Protein AF-A0A1C2J5U0-F1 (afdb_monomer)

pLDDT: mean 81.62, std 14.99, range [30.97, 98.25]

Mean predicted aligned error: 10.95 Å

Solvent-accessible surface area (backbone atoms only — not comparable to full-atom values): 38137 Å² total; per-residue (Å²): 130,80,81,75,52,76,64,60,54,51,51,56,49,51,52,50,49,53,57,43,58,71,41,48,68,63,46,52,53,53,15,50,55,39,27,56,52,51,52,50,34,54,76,69,70,58,81,44,77,46,63,68,48,62,76,70,46,56,82,95,66,42,63,40,60,54,32,39,75,72,70,34,51,62,36,18,52,21,47,50,42,66,56,68,68,57,90,72,84,80,51,89,35,37,66,50,43,46,41,23,42,20,51,14,48,28,51,48,38,66,70,74,38,55,98,81,40,67,36,51,59,53,36,42,41,73,74,35,71,75,37,38,58,56,19,34,52,52,35,11,49,51,30,62,77,31,62,76,51,36,50,56,52,48,56,48,55,50,48,51,40,50,40,42,67,78,44,26,57,79,52,38,46,69,53,97,87,58,77,58,49,54,59,50,42,52,50,49,70,66,69,72,64,44,73,61,53,61,72,65,59,68,80,64,80,57,44,55,72,59,31,66,62,47,46,22,36,38,70,38,40,49,58,61,32,41,62,52,44,17,63,44,76,43,60,68,56,38,49,50,44,62,59,45,68,71,51,72,72,28,69,66,57,40,50,53,48,41,61,56,27,50,60,34,35,51,98,87,70,48,75,40,76,56,7,49,49,30,55,54,34,51,50,48,53,50,47,58,69,71,63,69,74,74,91,65,94,46,75,72,55,47,53,50,51,54,49,53,51,51,50,54,52,48,53,54,47,55,45,38,63,70,40,97,33,17,67,61,51,50,53,55,46,47,29,50,58,43,66,51,72,67,82,71,71,84,74,57,89,83,59,77,88,72,87,76,81,61,59,67,58,55,51,50,48,57,50,13,50,70,44,76,75,63,92,60,49,68,60,59,29,66,73,38,57,41,59,51,23,51,33,40,46,45,42,53,44,38,19,38,44,46,34,28,85,79,65,81,58,58,48,65,59,53,54,55,54,69,53,64,74,90,67,41,27,51,71,62,64,61,54,53,67,69,44,75,80,26,40,76,19,42,50,48,0,46,40,44,56,69,33,87,61,36,29,61,52,49,50,51,49,58,60,71,41,44,65,60,40,59,45,44,67,53,65,62,46,59,69,40,50,78,68,72,48,64,90,88,75,82,80,80,91,78,81,83,80,61,72,83,55,55,70,58,63,77,62,57,79,54,68,42,41,48,56,59,53,51,49,42,28,44,52,12,19,49,53,40,36,60,68,38,86,82,51,52,60,65,60,38,45,46,33,47,53,34,44,49,52,52,49,54,48,46,61,72,68,53,60,81,88,52,42,68,47,44,36,51,47,50,15,52,54,41,33,46,43,62,67,47,65,44,74,81,62,91,80,58,94,57,94,66,74,76,79,68,61,46,66,63,52,18,65,69,40,53,92,47,78,52,83,45,74,51,34,52,42,29,54,50,27,30,42,75,54,66,49,51,67,67,56,54,41,52,14,37,42,74,62,78,40,58,53,65,60,40,50,54,52,43,55,54,50,50,64,72,64,66,45,72,89,79,58,50,66,70,58,54,54,49,52,52,49,48,43,51,55,54,50,64,74,75,106

Nearest PDB structures (foldseek):
  7bii-assembly2_B  TM=1.603E-01  e=6.806E-03  Nematocida sp. ERTm5
  7r5j-assembly1_B0  TM=2.131E-01  e=2.200E-01  Homo sapiens
  5w0v-assembly1_A  TM=2.177E-01  e=4.838E-01  Kluyveromyces lactis
  5bt1-assembly1_B  TM=2.477E-01  e=6.160E+00  Saccharomyces cerevisiae S288C

Radius of gyration: 32.32 Å; Cα contacts (8 Å, |Δi|>4): 778; chains: 1; bounding box: 76×57×95 Å

Foldseek 3Di:
DPPDPPVNVVVLLVVLLVVVVVVVVVLVLLLVLLLVLVVVCLVVLHFDQALVSQVVDDPVSNSLVSCVVSVNNLLSVLSVCLSVVDPDDRRSCVSSNLLSNLLSLLVNCLPVPDPSRLSSLSHSVNSDVVSLVNSLLNNLVSCLVPVVSVVSLLVVLVVLLVCCQPPVQVQKDAPPPDDGVNVVLVVCVVVLNDLCCLLPVDQRPMDGSCLSSLSSCCSNPVLVSQQSLLSHSDSNSSLSVCVDPVNLPDLPSLLVSLLSADAQADPVRDGDSSRSSNSSSLSSLVCSLVVPDDPDPDPVVVVVNVVVSLVSLVSSLVSLVVDPNSQSSLLVVQLVLLVDQPPDDPPPPPDDPDDDDLSSLSSLLVSLLPHDQDPPLVVVLVPDDQQSSLSSLLSNLSNQQNNCVPPVRQSLVSNLVSLQDDGHQYPPLLVLLPRPSNSLQQSLLLSLLPHDLSLVSLLVSLVVCVVQLVVLLVVVVVVCVVVVNDQPDDDDDDDDDDPVVVVVVVPPRRRDRSLSSSLSNLLNNLVNLLPDPPRDLVSNVSSLVSSLVSLLVCCVPHGPVCNSSSLSSLLSSLLCVCSSQFPPPVPCPDPDDGDGDLCVLLVSCLSVLDLDLSSLSNLLSNVVSPDDLVSVQSSSVVSVDGLLVSLVVSLVVCVVVVPPVSDDVVSNVSSVVSNVVVVVVVD

Structure (mmCIF, N/CA/C/O backbone):
data_AF-A0A1C2J5U0-F1
#
_entry.id   AF-A0A1C2J5U0-F1
#
loop_
_atom_site.group_PDB
_atom_site.id
_atom_site.type_symbol
_atom_site.label_atom_id
_atom_site.label_alt_id
_atom_site.label_comp_id
_atom_site.label_asym_id
_atom_site.label_entity_id
_atom_site.label_seq_id
_atom_site.pdbx_PDB_ins_code
_atom_site.Cartn_x
_atom_site.Cartn_y
_atom_site.Cartn_z
_atom_site.occupancy
_atom_site.B_iso_or_equiv
_atom_site.auth_seq_id
_atom_site.auth_comp_id
_atom_site.auth_asym_id
_atom_site.auth_atom_id
_atom_site.pdbx_PDB_model_num
ATOM 1 N N . MET A 1 1 ? 16.499 27.832 32.274 1.00 41.53 1 MET A N 1
ATOM 2 C CA . MET A 1 1 ? 15.847 26.511 32.397 1.00 41.53 1 MET A CA 1
ATOM 3 C C . MET A 1 1 ? 15.492 26.070 30.995 1.00 41.53 1 MET A C 1
ATOM 5 O O . MET A 1 1 ? 14.810 26.831 30.322 1.00 41.53 1 MET A O 1
ATOM 9 N N . MET A 1 2 ? 16.009 24.932 30.524 1.00 30.97 2 MET A N 1
ATOM 10 C CA . MET A 1 2 ? 15.512 24.368 29.266 1.00 30.97 2 MET A CA 1
ATOM 11 C C . MET A 1 2 ? 14.040 23.969 29.457 1.00 30.97 2 MET A C 1
ATOM 13 O O . MET A 1 2 ? 13.701 23.504 30.551 1.00 30.97 2 MET A O 1
ATOM 17 N N . PRO A 1 3 ? 13.160 24.182 28.463 1.00 41.66 3 PRO A N 1
ATOM 18 C CA . PRO A 1 3 ? 11.811 23.633 28.514 1.00 41.66 3 PRO A CA 1
ATOM 19 C C . PRO A 1 3 ? 11.922 22.110 28.654 1.00 41.66 3 PRO A C 1
ATOM 21 O O . PRO A 1 3 ? 12.674 21.481 27.913 1.00 41.66 3 PRO A O 1
ATOM 24 N N . ARG A 1 4 ? 11.233 21.535 29.650 1.00 53.12 4 ARG A N 1
ATOM 25 C CA . ARG A 1 4 ? 11.109 20.075 29.780 1.00 53.12 4 ARG A CA 1
ATOM 26 C C . ARG A 1 4 ? 10.554 19.527 28.468 1.00 53.12 4 ARG A C 1
ATOM 28 O O . ARG A 1 4 ? 9.670 20.161 27.882 1.00 53.12 4 ARG A O 1
ATOM 35 N N . SER A 1 5 ? 11.067 18.389 28.010 1.00 64.88 5 SER A N 1
ATOM 36 C CA . SER A 1 5 ? 10.472 17.728 26.853 1.00 64.88 5 SER A CA 1
ATOM 37 C C . SER A 1 5 ? 9.033 17.313 27.189 1.00 64.88 5 SER A C 1
ATOM 39 O O . SER A 1 5 ? 8.663 17.165 28.358 1.00 64.88 5 SER A O 1
ATOM 41 N N . PHE A 1 6 ? 8.192 17.156 26.166 1.00 49.03 6 PHE A N 1
ATOM 42 C CA . PHE A 1 6 ? 6.830 16.649 26.351 1.00 49.03 6 PHE A CA 1
ATOM 43 C C . PHE A 1 6 ? 6.836 15.269 27.038 1.00 49.03 6 PHE A C 1
ATOM 45 O O . PHE A 1 6 ? 5.980 14.998 27.875 1.00 49.03 6 PHE A O 1
ATOM 52 N N . GLU A 1 7 ? 7.847 14.446 26.754 1.00 51.88 7 GLU A N 1
ATOM 53 C CA . GLU A 1 7 ? 8.060 13.129 27.362 1.00 51.88 7 GLU A CA 1
ATOM 54 C C . GLU A 1 7 ? 8.384 13.224 28.862 1.00 51.88 7 GLU A C 1
ATOM 56 O O . GLU A 1 7 ? 7.715 12.571 29.662 1.00 51.88 7 GLU A O 1
ATOM 61 N N . ASP A 1 8 ? 9.281 14.130 29.277 1.00 65.81 8 ASP A N 1
ATOM 62 C CA . ASP A 1 8 ? 9.604 14.350 30.703 1.00 65.81 8 ASP A CA 1
ATOM 63 C C . ASP A 1 8 ? 8.370 14.747 31.529 1.00 65.81 8 ASP A C 1
ATOM 65 O O . ASP A 1 8 ? 8.247 14.435 32.716 1.00 65.81 8 ASP A O 1
ATOM 69 N N . TYR A 1 9 ? 7.453 15.493 30.912 1.00 65.12 9 TYR A N 1
ATOM 70 C CA . TYR A 1 9 ? 6.199 15.897 31.537 1.00 65.12 9 TYR A CA 1
ATOM 71 C C . TYR A 1 9 ? 5.213 14.721 31.675 1.00 65.12 9 TYR A C 1
ATOM 73 O O . TYR A 1 9 ? 4.531 14.618 32.700 1.00 65.12 9 TYR A O 1
ATOM 81 N N . LEU A 1 10 ? 5.159 13.813 30.694 1.00 57.28 10 LEU A N 1
ATOM 82 C CA . LEU A 1 10 ? 4.339 12.599 30.765 1.00 57.28 10 LEU A CA 1
ATOM 83 C C . LEU A 1 10 ? 4.830 11.635 31.849 1.00 57.28 10 LEU A C 1
ATOM 85 O O . LEU A 1 10 ? 4.010 11.090 32.593 1.00 57.28 10 LEU A O 1
ATOM 89 N N . ASP A 1 11 ? 6.142 11.462 31.978 1.00 66.56 11 ASP A N 1
ATOM 90 C CA . ASP A 1 11 ? 6.722 10.564 32.978 1.00 66.56 11 ASP A CA 1
ATOM 91 C C . ASP A 1 11 ? 6.562 11.098 34.412 1.00 66.56 11 ASP A C 1
ATOM 93 O O . ASP A 1 11 ? 6.212 10.334 35.315 1.00 66.56 11 ASP A O 1
ATOM 97 N N . ASP A 1 12 ? 6.691 12.415 34.628 1.00 71.50 12 ASP A N 1
ATOM 98 C CA . ASP A 1 12 ? 6.382 13.064 35.919 1.00 71.50 12 ASP A CA 1
ATOM 99 C C . ASP A 1 12 ? 4.908 12.839 36.312 1.00 71.50 12 ASP A C 1
ATOM 101 O O . ASP A 1 12 ? 4.601 12.497 37.457 1.00 71.50 12 ASP A O 1
ATOM 105 N N . ARG A 1 13 ? 3.977 12.940 35.352 1.00 67.94 13 ARG A N 1
ATOM 106 C CA . ARG A 1 13 ? 2.556 12.624 35.577 1.00 67.94 13 ARG A CA 1
ATOM 107 C C . ARG A 1 13 ? 2.330 11.155 35.939 1.00 67.94 13 ARG A C 1
ATOM 109 O O . ARG A 1 13 ? 1.630 10.884 36.915 1.00 67.94 13 ARG A O 1
ATOM 116 N N . ARG A 1 14 ? 2.927 10.217 35.195 1.00 64.88 14 ARG A N 1
ATOM 117 C CA . ARG A 1 14 ? 2.813 8.769 35.461 1.00 64.88 14 ARG A CA 1
ATOM 118 C C . ARG A 1 14 ? 3.317 8.405 36.854 1.00 64.88 14 ARG A C 1
ATOM 120 O O . ARG A 1 14 ? 2.619 7.697 37.576 1.00 64.88 14 ARG A O 1
ATOM 127 N N . MET A 1 15 ? 4.478 8.924 37.259 1.00 71.06 15 MET A N 1
ATOM 128 C CA . MET A 1 15 ? 5.029 8.668 38.595 1.00 71.06 15 MET A CA 1
ATOM 129 C C . MET A 1 15 ? 4.118 9.182 39.713 1.00 71.06 15 MET A C 1
ATOM 131 O O . MET A 1 15 ? 3.963 8.515 40.733 1.00 71.06 15 MET A O 1
ATOM 135 N N . ARG A 1 16 ? 3.476 10.341 39.526 1.00 72.50 16 ARG A N 1
ATOM 136 C CA . ARG A 1 16 ? 2.547 10.894 40.524 1.00 72.50 16 ARG A CA 1
ATOM 137 C C . ARG A 1 16 ? 1.265 10.087 40.646 1.00 72.50 16 ARG A C 1
ATOM 139 O O . ARG A 1 16 ? 0.823 9.857 41.765 1.00 72.50 16 ARG A O 1
ATOM 146 N N . ILE A 1 17 ? 0.692 9.641 39.527 1.00 62.81 17 ILE A N 1
ATOM 147 C CA . ILE A 1 17 ? -0.477 8.751 39.552 1.00 62.81 17 ILE A CA 1
ATOM 148 C C . ILE A 1 17 ? -0.106 7.436 40.242 1.00 62.81 17 ILE A C 1
ATOM 150 O O . ILE A 1 17 ? -0.823 7.005 41.138 1.00 62.81 17 ILE A O 1
ATOM 154 N N . ALA A 1 18 ? 1.039 6.838 39.897 1.00 63.81 18 ALA A N 1
ATOM 155 C CA . ALA A 1 18 ? 1.516 5.613 40.536 1.00 63.81 18 ALA A CA 1
ATOM 156 C C . ALA A 1 18 ? 1.681 5.784 42.056 1.00 63.81 18 ALA A C 1
ATOM 158 O O . ALA A 1 18 ? 1.136 4.992 42.819 1.00 63.81 18 ALA A O 1
ATOM 159 N N . SER A 1 19 ? 2.341 6.859 42.498 1.00 74.19 19 SER A N 1
ATOM 160 C CA . SER A 1 19 ? 2.511 7.173 43.922 1.00 74.19 19 SER A CA 1
ATOM 161 C C . SER A 1 19 ? 1.180 7.439 44.635 1.00 74.19 19 SER A C 1
ATOM 163 O O . SER A 1 19 ? 0.999 7.033 45.779 1.00 74.19 19 SER A O 1
ATOM 165 N N . TRP A 1 20 ? 0.217 8.078 43.972 1.00 73.88 20 TRP A N 1
ATOM 166 C CA . TRP A 1 20 ? -1.114 8.294 44.540 1.00 73.88 20 TRP A CA 1
ATOM 167 C C . TRP A 1 20 ? -1.925 6.996 44.648 1.00 73.88 20 TRP A C 1
ATOM 169 O O . TRP A 1 20 ? -2.632 6.798 45.631 1.00 73.88 20 TRP A O 1
ATOM 179 N N . LEU A 1 21 ? -1.779 6.073 43.692 1.00 62.50 21 LEU A N 1
ATOM 180 C CA . LEU A 1 21 ? -2.404 4.747 43.744 1.00 62.50 21 LEU A CA 1
ATOM 181 C C . LEU A 1 21 ? -1.804 3.837 44.829 1.00 62.50 21 LEU A C 1
ATOM 183 O O . LEU A 1 21 ? -2.474 2.898 45.270 1.00 62.50 21 LEU A O 1
ATOM 187 N N . GLU A 1 22 ? -0.575 4.102 45.279 1.00 68.94 22 GLU A N 1
ATOM 188 C CA . GLU A 1 22 ? -0.003 3.458 46.468 1.00 68.94 22 GLU A CA 1
ATOM 189 C C . GLU A 1 22 ? -0.736 3.897 47.749 1.00 68.94 22 GLU A C 1
ATOM 191 O O . GLU A 1 22 ? -0.938 3.076 48.648 1.00 68.94 22 GLU A O 1
ATOM 196 N N . ASP A 1 23 ? -1.251 5.132 47.798 1.00 82.31 23 ASP A N 1
ATOM 197 C CA . ASP A 1 23 ? -2.190 5.599 48.829 1.00 82.31 23 ASP A CA 1
ATOM 198 C C . ASP A 1 23 ? -3.649 5.275 48.454 1.00 82.31 23 ASP A C 1
ATOM 200 O O . ASP A 1 23 ? -4.500 6.140 48.211 1.00 82.31 23 ASP A O 1
ATOM 204 N N . ARG A 1 24 ? -3.948 3.971 48.413 1.00 71.50 24 ARG A N 1
ATOM 205 C CA . ARG A 1 24 ? -5.260 3.435 48.010 1.00 71.50 24 ARG A CA 1
ATOM 206 C C . ARG A 1 24 ? -6.445 4.078 48.727 1.00 71.50 24 ARG A C 1
ATOM 208 O O . ARG A 1 24 ? -7.484 4.274 48.106 1.00 71.50 24 ARG A O 1
ATOM 215 N N . ASN A 1 25 ? -6.303 4.412 50.008 1.00 78.00 25 ASN A N 1
ATOM 216 C CA . ASN A 1 25 ? -7.405 4.955 50.802 1.00 78.00 25 ASN A CA 1
ATOM 217 C C . ASN A 1 25 ? -7.785 6.368 50.343 1.00 78.00 25 ASN A C 1
ATOM 219 O O . ASN A 1 25 ? -8.971 6.668 50.201 1.00 78.00 25 ASN A O 1
ATOM 223 N N . ALA A 1 26 ? -6.793 7.227 50.087 1.00 78.12 26 ALA A N 1
ATOM 224 C CA . ALA A 1 26 ? -7.038 8.571 49.573 1.00 78.12 26 ALA A CA 1
ATOM 225 C C . ALA A 1 26 ? -7.623 8.526 48.153 1.00 78.12 26 ALA A C 1
ATOM 227 O O . ALA A 1 26 ? -8.570 9.258 47.852 1.00 78.12 26 ALA A O 1
ATOM 228 N N . ALA A 1 27 ? -7.105 7.632 47.303 1.00 75.00 27 ALA A N 1
ATOM 229 C CA . ALA A 1 27 ? -7.584 7.464 45.935 1.00 75.00 27 ALA A CA 1
ATOM 230 C C . ALA A 1 27 ? -9.032 6.949 45.868 1.00 75.00 27 ALA A C 1
ATOM 232 O O . ALA A 1 27 ? -9.862 7.502 45.137 1.00 75.00 27 ALA A O 1
ATOM 233 N N . GLU A 1 28 ? -9.374 5.932 46.663 1.00 78.31 28 GLU A N 1
ATOM 234 C CA . GLU A 1 28 ? -10.738 5.399 46.734 1.00 78.31 28 GLU A CA 1
ATOM 235 C C . GLU A 1 28 ? -11.727 6.417 47.308 1.00 78.31 28 GLU A C 1
ATOM 237 O O . GLU A 1 28 ? -12.824 6.564 46.768 1.00 78.31 28 GLU A O 1
ATOM 242 N N . ALA A 1 29 ? -11.340 7.164 48.344 1.00 86.19 29 ALA A N 1
ATOM 243 C CA . ALA A 1 29 ? -12.194 8.186 48.941 1.00 86.19 29 ALA A CA 1
ATOM 244 C C . ALA A 1 29 ? -12.486 9.345 47.970 1.00 86.19 29 ALA A C 1
ATOM 246 O O . ALA A 1 29 ? -13.641 9.748 47.831 1.00 86.19 29 ALA A O 1
ATOM 247 N N . ALA A 1 30 ? -11.479 9.847 47.248 1.00 84.81 30 ALA A N 1
ATOM 248 C CA . ALA A 1 30 ? -11.681 10.879 46.228 1.00 84.81 30 ALA A CA 1
ATOM 249 C C . ALA A 1 30 ? -12.549 10.376 45.059 1.00 84.81 30 ALA A C 1
ATOM 251 O O . ALA A 1 30 ? -13.427 11.095 44.574 1.00 84.81 30 ALA A O 1
ATOM 252 N N . THR A 1 31 ? -12.348 9.121 44.642 1.00 82.19 31 THR A N 1
ATOM 253 C CA . THR A 1 31 ? -13.174 8.467 43.614 1.00 82.19 31 THR A CA 1
ATOM 254 C C . THR A 1 31 ? -14.632 8.366 44.064 1.00 82.19 31 THR A C 1
ATOM 256 O O . THR A 1 31 ? -15.524 8.705 43.294 1.00 82.19 31 THR A O 1
ATOM 259 N N . ALA A 1 32 ? -14.893 7.986 45.318 1.00 86.06 32 ALA A N 1
ATOM 260 C CA . ALA A 1 32 ? -16.251 7.891 45.858 1.00 86.06 32 ALA A CA 1
ATOM 261 C C . ALA A 1 32 ? -16.986 9.248 45.873 1.00 86.06 32 ALA A C 1
ATOM 263 O O . ALA A 1 32 ? -18.184 9.305 45.600 1.00 86.06 32 ALA A O 1
ATOM 264 N N . VAL A 1 33 ? -16.274 10.353 46.138 1.00 91.38 33 VAL A N 1
ATOM 265 C CA . VAL A 1 33 ? -16.846 11.713 46.050 1.00 91.38 33 VAL A CA 1
ATOM 266 C C . VAL A 1 33 ? -17.262 12.040 44.615 1.00 91.38 33 VAL A C 1
ATOM 268 O O . VAL A 1 33 ? -18.356 12.561 44.392 1.00 91.38 33 VAL A O 1
ATOM 271 N N . CYS A 1 34 ? -16.408 11.718 43.642 1.00 87.62 34 CYS A N 1
ATOM 272 C CA . CYS A 1 34 ? -16.711 11.918 42.226 1.00 87.62 34 CYS A CA 1
ATOM 273 C C . CYS A 1 34 ? -17.881 11.032 41.771 1.00 87.62 34 CYS A C 1
ATOM 275 O O . CYS A 1 34 ? -18.740 11.493 41.027 1.00 87.62 34 CYS A O 1
ATOM 277 N N . GLU A 1 35 ? -17.948 9.789 42.250 1.00 85.31 35 GLU A N 1
ATOM 278 C CA . GLU A 1 35 ? -19.003 8.824 41.919 1.00 85.31 35 GLU A CA 1
ATOM 279 C C . GLU A 1 35 ? -20.365 9.331 42.403 1.00 85.31 35 GLU A C 1
ATOM 281 O O . GLU A 1 35 ? -21.276 9.498 41.595 1.00 85.31 35 GLU A O 1
ATOM 286 N N . SER A 1 36 ? -20.462 9.738 43.672 1.00 91.44 36 SER A N 1
ATOM 287 C CA . SER A 1 36 ? -21.674 10.353 44.233 1.00 91.44 36 SER A CA 1
ATOM 288 C C . SER A 1 36 ? -22.104 11.625 43.489 1.00 91.44 36 SER A C 1
ATOM 290 O O . SER A 1 36 ? -23.295 11.883 43.320 1.00 91.44 36 SER A O 1
ATOM 292 N N . TRP A 1 37 ? -21.154 12.440 43.023 1.00 92.00 37 TRP A N 1
ATOM 293 C CA . TRP A 1 37 ? -21.471 13.623 42.220 1.00 92.00 37 TRP A CA 1
ATOM 294 C C . TRP A 1 37 ? -22.082 13.268 40.860 1.00 92.00 37 TRP A C 1
ATOM 296 O O . TRP A 1 37 ? -23.072 13.882 40.456 1.00 92.00 37 TRP A O 1
ATOM 306 N N . ILE A 1 38 ? -21.542 12.254 40.183 1.00 85.00 38 ILE A N 1
ATOM 307 C CA . ILE A 1 38 ? -22.084 11.754 38.913 1.00 85.00 38 ILE A CA 1
ATOM 308 C C . ILE A 1 38 ? -23.487 11.174 39.123 1.00 85.00 38 ILE A C 1
ATOM 310 O O . ILE A 1 38 ? -24.393 11.468 38.344 1.00 85.00 38 ILE A O 1
ATOM 314 N N . GLU A 1 39 ? -23.698 10.411 40.197 1.00 84.44 39 GLU A N 1
ATOM 315 C CA . GLU A 1 39 ? -25.018 9.883 40.557 1.00 84.44 39 GLU A CA 1
ATOM 316 C C . GLU A 1 39 ? -26.057 10.996 40.750 1.00 84.44 39 GLU A C 1
ATOM 318 O O . GLU A 1 39 ? -27.188 10.873 40.276 1.00 84.44 39 GLU A O 1
ATOM 323 N N . ASP A 1 40 ? -25.695 12.108 41.388 1.00 88.44 40 ASP A N 1
ATOM 324 C CA . ASP A 1 40 ? -26.616 13.233 41.571 1.00 88.44 40 ASP A CA 1
ATOM 325 C C . ASP A 1 40 ? -26.936 13.954 40.255 1.00 88.44 40 ASP A C 1
ATOM 327 O O . ASP A 1 40 ? -28.086 14.348 40.032 1.00 88.44 40 ASP A O 1
ATOM 331 N N . LEU A 1 41 ? -25.951 14.111 39.361 1.00 85.12 41 LEU A N 1
ATOM 332 C CA . LEU A 1 41 ? -26.190 14.653 38.018 1.00 85.12 41 LEU A CA 1
ATOM 333 C C . LEU A 1 41 ? -27.194 13.782 37.258 1.00 85.12 41 LEU A C 1
ATOM 335 O O . LEU A 1 41 ? -28.150 14.301 36.677 1.00 85.12 41 LEU A O 1
ATOM 339 N N . LEU A 1 42 ? -27.031 12.459 37.346 1.00 79.12 42 LEU A N 1
ATOM 340 C CA . LEU A 1 42 ? -27.943 11.490 36.747 1.00 79.12 42 LEU A CA 1
ATOM 341 C C . LEU A 1 42 ? -29.359 11.579 37.306 1.00 79.12 42 LEU A C 1
ATOM 343 O O . LEU A 1 42 ? -30.323 11.579 36.538 1.00 79.12 42 LEU A O 1
ATOM 347 N N . HIS A 1 43 ? -29.500 11.638 38.631 1.00 84.38 43 HIS A N 1
ATOM 348 C CA . HIS A 1 43 ? -30.807 11.736 39.283 1.00 84.38 43 HIS A CA 1
ATOM 349 C C . HIS A 1 43 ? -31.542 13.020 38.895 1.00 84.38 43 HIS A C 1
ATOM 351 O O . HIS A 1 43 ? -32.770 13.018 38.796 1.00 84.38 43 HIS A O 1
ATOM 357 N N . ARG A 1 44 ? -30.800 14.102 38.636 1.00 86.75 44 ARG A N 1
ATOM 358 C CA . ARG A 1 44 ? -31.352 15.389 38.193 1.00 86.75 44 ARG A CA 1
ATOM 359 C C . ARG A 1 44 ? -31.551 15.492 36.679 1.00 86.75 44 ARG A C 1
ATOM 361 O O . ARG A 1 44 ? -32.114 16.484 36.227 1.00 86.75 44 ARG A O 1
ATOM 368 N N . GLY A 1 45 ? -31.122 14.494 35.904 1.00 82.50 45 GLY A N 1
ATOM 369 C CA . GLY A 1 45 ? -31.209 14.512 34.442 1.00 82.50 45 GLY A CA 1
ATOM 370 C C . GLY A 1 45 ? -30.329 15.581 33.790 1.00 82.50 45 GLY A C 1
ATOM 371 O O . GLY A 1 45 ? -30.680 16.089 32.729 1.00 82.50 45 GLY A O 1
ATOM 372 N N . LEU A 1 46 ? -29.219 15.955 34.434 1.00 81.12 46 LEU A N 1
ATOM 373 C CA . LEU A 1 46 ? -28.256 16.919 33.904 1.00 81.12 46 LEU A CA 1
ATOM 374 C C . LEU A 1 46 ? -27.224 16.189 33.033 1.00 81.12 46 LEU A C 1
ATOM 376 O O . LEU A 1 46 ? -26.629 15.204 33.470 1.00 81.12 46 LEU A O 1
ATOM 380 N N . THR A 1 47 ? -27.001 16.680 31.815 1.00 71.38 47 THR A N 1
ATOM 381 C CA . THR A 1 47 ? -26.037 16.126 30.851 1.00 71.38 47 THR A CA 1
ATOM 382 C C . THR A 1 47 ? -24.947 17.151 30.547 1.00 71.38 47 THR A C 1
ATOM 384 O O . THR A 1 47 ? -25.261 18.292 30.212 1.00 71.38 47 THR A O 1
ATOM 387 N N . LEU A 1 48 ? -23.673 16.762 30.666 1.00 71.38 48 LEU A N 1
ATOM 388 C CA . LEU A 1 48 ? -22.522 17.648 30.446 1.00 71.38 48 LEU A CA 1
ATOM 389 C C . LEU A 1 48 ? -21.740 17.202 29.211 1.00 71.38 48 LEU A C 1
ATOM 391 O O . LEU A 1 48 ? -21.089 16.167 29.228 1.00 71.38 48 LEU A O 1
ATOM 395 N N . HIS A 1 49 ? -21.758 17.982 28.142 1.00 63.12 49 HIS A N 1
ATOM 396 C CA . HIS A 1 49 ? -21.076 17.636 26.892 1.00 63.12 49 HIS A CA 1
ATOM 397 C C . HIS A 1 49 ? -19.730 18.349 26.733 1.00 63.12 49 HIS A C 1
ATOM 399 O O . HIS A 1 49 ? -18.948 18.021 25.843 1.00 63.12 49 HIS A O 1
ATOM 405 N N . SER A 1 50 ? -19.447 19.329 27.590 1.00 63.16 50 SER A N 1
ATOM 406 C CA . SER A 1 50 ? -18.259 20.168 27.512 1.00 63.16 50 SER A CA 1
ATOM 407 C C . SER A 1 50 ? -17.840 20.705 28.881 1.00 63.16 50 SER A C 1
ATOM 409 O O . SER A 1 50 ? -18.610 20.707 29.843 1.00 63.16 50 SER A O 1
ATOM 411 N N . ARG A 1 51 ? -16.621 21.256 28.957 1.00 69.56 51 ARG A N 1
ATOM 412 C CA . ARG A 1 51 ? -16.171 22.008 30.141 1.00 69.56 51 ARG A CA 1
ATOM 413 C C . ARG A 1 51 ? -17.044 23.234 30.429 1.00 69.56 51 ARG A C 1
ATOM 415 O O . ARG A 1 51 ? -17.147 23.638 31.580 1.00 69.56 51 ARG A O 1
ATOM 422 N N . HIS A 1 52 ? -17.685 23.819 29.416 1.00 70.19 52 HIS A N 1
ATOM 423 C CA . HIS A 1 52 ? -18.563 24.978 29.600 1.00 70.19 52 HIS A CA 1
ATOM 424 C C . HIS A 1 52 ? -19.859 24.620 30.332 1.00 70.19 52 HIS A C 1
ATOM 426 O O . HIS A 1 52 ? -20.357 25.430 31.112 1.00 70.19 52 HIS A O 1
ATOM 432 N N . ASP A 1 53 ? -20.356 23.392 30.171 1.00 75.12 53 ASP A N 1
ATOM 433 C CA . ASP A 1 53 ? -21.565 22.940 30.867 1.00 75.12 53 ASP A CA 1
ATOM 434 C C . ASP A 1 53 ? -21.345 22.841 32.384 1.00 75.12 53 ASP A C 1
ATOM 436 O O . ASP A 1 53 ? -22.274 23.038 33.164 1.00 75.12 53 ASP A O 1
ATOM 440 N N . LEU A 1 54 ? -20.098 22.622 32.821 1.00 77.31 54 LEU A N 1
ATOM 441 C CA . LEU A 1 54 ? -19.730 22.613 34.240 1.00 77.31 54 LEU A CA 1
ATOM 442 C C . LEU A 1 54 ? -19.911 23.974 34.903 1.00 77.31 54 LEU A C 1
ATOM 444 O O . LEU A 1 54 ? -20.315 24.040 36.061 1.00 77.31 54 LEU A O 1
ATOM 448 N N . ALA A 1 55 ? -19.616 25.054 34.177 1.00 77.75 55 ALA A N 1
ATOM 449 C CA . ALA A 1 55 ? -19.772 26.411 34.688 1.00 77.75 55 ALA A CA 1
ATOM 450 C C . ALA A 1 55 ? -21.253 26.804 34.837 1.00 77.75 55 ALA A C 1
ATOM 452 O O . ALA A 1 55 ? -21.577 27.702 35.610 1.00 77.75 55 ALA A O 1
ATOM 453 N N . ALA A 1 56 ? -22.148 26.125 34.113 1.00 81.31 56 ALA A N 1
ATOM 454 C CA . ALA A 1 56 ? -23.590 26.341 34.162 1.00 81.31 56 ALA A CA 1
ATOM 455 C C . ALA A 1 56 ? -24.307 25.478 35.217 1.00 81.31 56 ALA A C 1
ATOM 457 O O . ALA A 1 56 ? -25.525 25.593 35.377 1.00 81.31 56 ALA A O 1
ATOM 458 N N . LEU A 1 57 ? -23.582 24.613 35.937 1.00 86.06 57 LEU A N 1
ATOM 459 C CA . LEU A 1 57 ? -24.172 23.779 36.977 1.00 86.06 57 LEU A CA 1
ATOM 460 C C . LEU A 1 57 ? -24.688 24.622 38.155 1.00 86.06 57 LEU A C 1
ATOM 462 O O . LEU A 1 57 ? -24.058 25.610 38.539 1.00 86.06 57 LEU A O 1
ATOM 466 N N . PRO A 1 58 ? -25.803 24.210 38.789 1.00 88.56 58 PRO A N 1
ATOM 467 C CA . PRO A 1 58 ? -26.233 24.774 40.061 1.00 88.56 58 PRO A CA 1
ATOM 468 C C . PRO A 1 58 ? -25.107 24.756 41.101 1.00 88.56 58 PRO A C 1
ATOM 470 O O . PRO A 1 58 ? -24.308 23.821 41.140 1.00 88.56 58 PRO A O 1
ATOM 473 N N . THR A 1 59 ? -25.055 25.757 41.980 1.00 85.12 59 THR A N 1
ATOM 474 C CA . THR A 1 59 ? -23.993 25.882 42.995 1.00 85.12 59 THR A CA 1
ATOM 475 C C . THR A 1 59 ? -23.909 24.679 43.940 1.00 85.12 59 THR A C 1
ATOM 477 O O . THR A 1 59 ? -22.821 24.305 44.360 1.00 85.12 59 THR A O 1
ATOM 480 N N . ASP A 1 60 ? -25.026 24.007 44.225 1.00 86.06 60 ASP A N 1
ATOM 481 C CA . ASP A 1 60 ? -25.067 22.770 45.021 1.00 86.06 60 ASP A CA 1
ATOM 482 C C . ASP A 1 60 ? -24.559 21.523 44.264 1.00 86.06 60 ASP A C 1
ATOM 484 O O . ASP A 1 60 ? -24.385 20.446 44.844 1.00 86.06 60 ASP A O 1
ATOM 488 N N . MET A 1 61 ? -24.289 21.672 42.968 1.00 89.19 61 MET A N 1
ATOM 489 C CA . MET A 1 61 ? -23.761 20.646 42.071 1.00 89.19 61 MET A CA 1
ATOM 490 C C . MET A 1 61 ? -22.303 20.905 41.673 1.00 89.19 61 MET A C 1
ATOM 492 O O . MET A 1 61 ? -21.791 20.236 40.777 1.00 89.19 61 MET A O 1
ATOM 496 N N . LEU A 1 62 ? -21.598 21.827 42.332 1.00 90.19 62 LEU A N 1
ATOM 497 C CA . LEU A 1 62 ? -20.182 22.067 42.062 1.00 90.19 62 LEU A CA 1
ATOM 498 C C . LEU A 1 62 ? -19.311 20.975 42.697 1.00 90.19 62 LEU A C 1
ATOM 500 O O . LEU A 1 62 ? -19.192 20.876 43.919 1.00 90.19 62 LEU A O 1
ATOM 504 N N . LEU A 1 63 ? -18.645 20.170 41.861 1.00 90.75 63 LEU A N 1
ATOM 505 C CA . LEU A 1 63 ? -17.739 19.111 42.327 1.00 90.75 63 LEU A CA 1
ATOM 506 C C . LEU A 1 63 ? -16.593 19.659 43.190 1.00 90.75 63 LEU A C 1
ATOM 508 O O . LEU A 1 63 ? -16.193 19.009 44.154 1.00 90.75 63 LEU A O 1
ATOM 512 N N . ALA A 1 64 ? -16.100 20.867 42.894 1.00 91.06 64 ALA A N 1
ATOM 513 C CA . ALA A 1 64 ? -15.042 21.501 43.679 1.00 91.06 64 ALA A CA 1
ATOM 514 C C . ALA A 1 64 ? -15.426 21.622 45.161 1.00 91.06 64 ALA A C 1
ATOM 516 O O . ALA A 1 64 ? -14.627 21.318 46.042 1.00 91.06 64 ALA A O 1
ATOM 517 N N . ASP A 1 65 ? -16.670 22.017 45.431 1.00 92.56 65 ASP A N 1
ATOM 518 C CA . ASP A 1 65 ? -17.148 22.247 46.791 1.00 92.56 65 ASP A CA 1
ATOM 519 C C . ASP A 1 65 ? -17.323 20.920 47.540 1.00 92.56 65 ASP A C 1
ATOM 521 O O . ASP A 1 65 ? -17.025 20.833 48.732 1.00 92.56 65 ASP A O 1
ATOM 525 N N . ARG A 1 66 ? -17.713 19.852 46.831 1.00 93.25 66 ARG A N 1
ATOM 526 C CA . ARG A 1 66 ? -17.790 18.491 47.388 1.00 93.25 66 ARG A CA 1
ATOM 527 C C . ARG A 1 66 ? -16.413 17.933 47.733 1.00 93.25 66 ARG A C 1
ATOM 529 O O . ARG A 1 66 ? -16.241 17.359 48.806 1.00 93.25 66 ARG A O 1
ATOM 536 N N . LEU A 1 67 ? -15.432 18.133 46.854 1.00 92.88 67 LEU A N 1
ATOM 537 C CA . LEU A 1 67 ? -14.042 17.747 47.101 1.00 92.88 67 LEU A CA 1
ATOM 538 C C . LEU A 1 67 ? -13.483 18.487 48.322 1.00 92.88 67 LEU A C 1
ATOM 540 O O . LEU A 1 67 ? -12.953 17.842 49.225 1.00 92.88 67 LEU A O 1
ATOM 544 N N . SER A 1 68 ? -13.672 19.806 48.410 1.00 93.19 68 SER A N 1
ATOM 545 C CA . SER A 1 68 ? -13.258 20.589 49.582 1.00 93.19 68 SER A CA 1
ATOM 546 C C . SER A 1 68 ? -13.973 20.158 50.867 1.00 93.19 68 SER A C 1
ATOM 548 O O . SER A 1 68 ? -13.327 19.986 51.900 1.00 93.19 68 SER A O 1
ATOM 550 N N . ALA A 1 69 ? -15.282 19.886 50.825 1.00 92.62 69 ALA A N 1
ATOM 551 C CA . ALA A 1 69 ? -16.023 19.378 51.985 1.00 92.62 69 ALA A CA 1
ATOM 552 C C . ALA A 1 69 ? -15.495 18.014 52.475 1.00 92.62 69 ALA A C 1
ATOM 554 O O . ALA A 1 69 ? -15.460 17.752 53.679 1.00 92.62 69 ALA A O 1
ATOM 555 N N . ALA A 1 70 ? -15.023 17.174 51.551 1.00 92.31 70 ALA A N 1
ATOM 556 C CA . ALA A 1 70 ? -14.359 15.906 51.838 1.00 92.31 70 ALA A CA 1
ATOM 557 C C . ALA A 1 70 ? -12.858 16.048 52.181 1.00 92.31 70 ALA A C 1
ATOM 559 O O . ALA A 1 70 ? -12.174 15.039 52.341 1.00 92.31 70 ALA A O 1
ATOM 560 N N . LYS A 1 71 ? -12.359 17.281 52.363 1.00 94.00 71 LYS A N 1
ATOM 561 C CA . LYS A 1 71 ? -10.962 17.630 52.688 1.00 94.00 71 LYS A CA 1
ATOM 562 C C . LYS A 1 71 ? -9.950 17.332 51.573 1.00 94.00 71 LYS A C 1
ATOM 564 O O . LYS A 1 71 ? -8.774 17.105 51.846 1.00 94.00 71 LYS A O 1
ATOM 569 N N . PHE A 1 72 ? -10.389 17.381 50.317 1.00 91.50 72 PHE A N 1
ATOM 570 C CA . PHE A 1 72 ? -9.547 17.258 49.125 1.00 91.50 72 PHE A CA 1
ATOM 571 C C . PHE A 1 72 ? -9.310 18.615 48.444 1.00 91.50 72 PHE A C 1
ATOM 573 O O . PHE A 1 72 ? -9.527 18.766 47.242 1.00 91.50 72 PHE A O 1
ATOM 580 N N . ASP A 1 73 ? -8.848 19.616 49.198 1.00 90.38 73 ASP A N 1
ATOM 581 C CA . ASP A 1 73 ? -8.709 20.997 48.702 1.00 90.38 73 ASP A CA 1
ATOM 582 C C . ASP A 1 73 ? -7.758 21.128 47.500 1.00 90.38 73 ASP A C 1
ATOM 584 O O . ASP A 1 73 ? -8.013 21.917 46.591 1.00 90.38 73 ASP A O 1
ATOM 588 N N . GLY A 1 74 ? -6.698 20.312 47.443 1.00 87.25 74 GLY A N 1
ATOM 589 C CA . GLY A 1 74 ? -5.795 20.262 46.287 1.00 87.25 74 GLY A CA 1
ATOM 590 C C . GLY A 1 74 ? -6.491 19.775 45.009 1.00 87.25 74 GLY A C 1
ATOM 591 O O . GLY A 1 74 ? -6.324 20.377 43.949 1.00 87.25 74 GLY A O 1
ATOM 592 N N . LEU A 1 75 ? -7.342 18.745 45.112 1.00 88.25 75 LEU A N 1
ATOM 593 C CA . LEU A 1 75 ? -8.143 18.251 43.984 1.00 88.25 75 LEU A CA 1
ATOM 594 C C . LEU A 1 75 ? -9.233 19.257 43.592 1.00 88.25 75 LEU A C 1
ATOM 596 O O . LEU A 1 75 ? -9.476 19.456 42.406 1.00 88.25 75 LEU A O 1
ATOM 600 N N . ALA A 1 76 ? -9.854 19.924 44.569 1.00 90.69 76 ALA A N 1
ATOM 601 C CA . ALA A 1 76 ? -10.846 20.969 44.326 1.00 90.69 76 ALA A CA 1
ATOM 602 C C . ALA A 1 76 ? -10.253 22.163 43.560 1.00 90.69 76 ALA A C 1
ATOM 604 O O . ALA A 1 76 ? -10.862 22.659 42.610 1.00 90.69 76 ALA A O 1
ATOM 605 N N . LEU A 1 77 ? -9.053 22.608 43.945 1.00 87.88 77 LEU A N 1
ATOM 606 C CA . LEU A 1 77 ? -8.334 23.680 43.257 1.00 87.88 77 LEU A CA 1
ATOM 607 C C . LEU A 1 77 ? -7.937 23.262 41.838 1.00 87.88 77 LEU A C 1
ATOM 609 O O . LEU A 1 77 ? -8.134 24.022 40.891 1.00 87.88 77 LEU A O 1
ATOM 613 N N . ALA A 1 78 ? -7.418 22.044 41.685 1.00 86.62 78 ALA A N 1
ATOM 614 C CA . ALA A 1 78 ? -7.034 21.516 40.385 1.00 86.62 78 ALA A CA 1
ATOM 615 C C . ALA A 1 78 ? -8.230 21.338 39.439 1.00 86.62 78 ALA A C 1
ATOM 617 O O . ALA A 1 78 ? -8.118 21.600 38.243 1.00 86.62 78 ALA A O 1
ATOM 618 N N . TRP A 1 79 ? -9.390 20.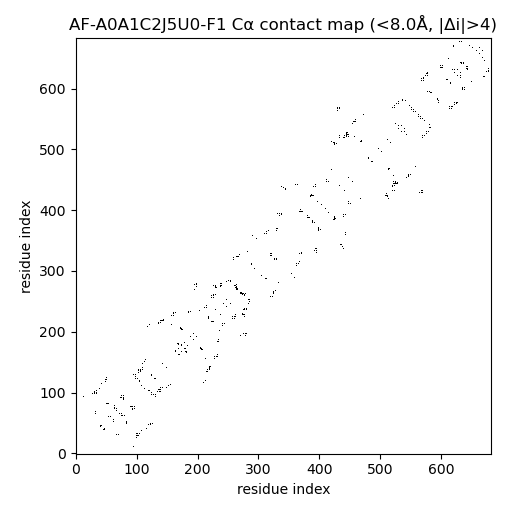964 39.978 1.00 87.56 79 TRP A N 1
ATOM 619 C CA . TRP A 1 79 ? -10.640 20.905 39.234 1.00 87.56 79 TRP A CA 1
ATOM 620 C C . TRP A 1 79 ? -11.087 22.277 38.730 1.00 87.56 79 TRP A C 1
ATOM 622 O O . TRP A 1 79 ? -11.375 22.427 37.545 1.00 87.56 79 TRP A O 1
ATOM 632 N N . LYS A 1 80 ? -11.091 23.299 39.598 1.00 87.75 80 LYS A N 1
ATOM 633 C CA . LYS A 1 80 ? -11.409 24.680 39.194 1.00 87.75 80 LYS A CA 1
ATOM 634 C C . LYS A 1 80 ? -10.477 25.156 38.082 1.00 87.75 80 LYS A C 1
ATOM 636 O O . LYS A 1 80 ? -10.951 25.657 37.068 1.00 87.75 80 LYS A O 1
ATOM 641 N N . TRP A 1 81 ? -9.178 24.886 38.227 1.00 85.94 81 TRP A N 1
ATOM 642 C CA . TRP A 1 81 ? -8.178 25.200 37.207 1.00 85.94 81 TRP A CA 1
ATOM 643 C C . TRP A 1 81 ? -8.496 24.551 35.846 1.00 85.94 81 TRP A C 1
ATOM 645 O O . TRP A 1 81 ? -8.410 25.221 34.820 1.00 85.94 81 TRP A O 1
ATOM 655 N N . GLN A 1 82 ? -8.920 23.278 35.825 1.00 78.56 82 GLN A N 1
ATOM 656 C CA . GLN A 1 82 ? -9.300 22.578 34.588 1.00 78.56 82 GLN A CA 1
ATOM 657 C C . GLN A 1 82 ? -10.559 23.154 33.918 1.00 78.56 82 GLN A C 1
ATOM 659 O O . GLN A 1 82 ? -10.645 23.133 32.687 1.00 78.56 82 GLN A O 1
ATOM 664 N N . ILE A 1 83 ? -11.525 23.650 34.699 1.00 80.81 83 ILE A N 1
ATOM 665 C CA . ILE A 1 83 ? -12.774 24.237 34.181 1.00 80.81 83 ILE A CA 1
ATOM 666 C C . ILE A 1 83 ? -12.538 25.626 33.595 1.00 80.81 83 ILE A C 1
ATOM 668 O O . ILE A 1 83 ? -13.072 25.946 32.536 1.00 80.81 83 ILE A O 1
ATOM 672 N N . GLU A 1 84 ? -11.761 26.446 34.298 1.00 81.62 84 GLU A N 1
ATOM 673 C CA . GLU A 1 84 ? -11.543 27.857 33.967 1.00 81.62 84 GLU A CA 1
ATOM 674 C C . GLU A 1 84 ? -10.562 28.061 32.801 1.00 81.62 84 GLU A C 1
ATOM 676 O O . GLU A 1 84 ? -10.362 29.194 32.375 1.00 81.62 84 GLU A O 1
ATOM 681 N N . ASP A 1 85 ? -9.964 26.976 32.291 1.00 68.31 85 ASP A N 1
ATOM 682 C CA . ASP A 1 85 ? -8.904 26.990 31.272 1.00 68.31 85 ASP A CA 1
ATOM 683 C C . ASP A 1 85 ? -7.780 27.980 31.626 1.00 68.31 85 ASP A C 1
ATOM 685 O O . ASP A 1 85 ? -7.276 28.741 30.801 1.00 68.31 85 ASP A O 1
ATOM 689 N N . ALA A 1 86 ? -7.438 28.026 32.916 1.00 72.62 86 ALA A N 1
ATOM 690 C CA . ALA A 1 86 ? -6.586 29.070 33.455 1.00 72.62 86 ALA A CA 1
ATOM 691 C C . ALA A 1 86 ? -5.147 28.942 32.927 1.00 72.62 86 ALA A C 1
ATOM 693 O O . ALA A 1 86 ? -4.466 27.939 33.159 1.00 72.62 86 ALA A O 1
ATOM 694 N N . GLU A 1 87 ? -4.646 29.995 32.274 1.00 65.38 87 GLU A N 1
ATOM 695 C CA . GLU A 1 87 ? -3.252 30.071 31.830 1.00 65.38 87 GLU A CA 1
ATOM 696 C C . GLU A 1 87 ? -2.295 29.923 33.027 1.00 65.38 87 GLU A C 1
ATOM 698 O O . GLU A 1 87 ? -2.352 30.682 33.998 1.00 65.38 87 GLU A O 1
ATOM 703 N N . GLY A 1 88 ? -1.391 28.940 32.982 1.00 76.69 88 GLY A N 1
ATOM 704 C CA . GLY A 1 88 ? -0.411 28.751 34.048 1.00 76.69 88 GLY A CA 1
ATOM 705 C C . GLY A 1 88 ? 0.188 27.353 34.127 1.00 76.69 88 GLY A C 1
ATOM 706 O O . GLY A 1 88 ? -0.045 26.485 33.288 1.00 76.69 88 GLY A O 1
ATOM 707 N N . LYS A 1 89 ? 1.005 27.142 35.163 1.00 77.44 89 LYS A N 1
ATOM 708 C CA . LYS A 1 89 ? 1.573 25.828 35.472 1.00 77.44 89 LYS A CA 1
ATOM 709 C C . LYS A 1 89 ? 0.467 24.935 36.031 1.00 77.44 89 LYS A C 1
ATOM 711 O O . LYS A 1 89 ? -0.082 25.249 37.082 1.00 77.44 89 LYS A O 1
ATOM 716 N N . GLU A 1 90 ? 0.205 23.823 35.352 1.00 78.38 90 GLU A N 1
ATOM 717 C CA . GLU A 1 90 ? -0.775 22.831 35.790 1.00 78.38 90 GLU A CA 1
ATOM 718 C C . GLU A 1 90 ? -0.520 22.394 37.254 1.00 78.38 90 GLU A C 1
ATOM 720 O O . GLU A 1 90 ? 0.618 22.028 37.593 1.00 78.38 90 GLU A O 1
ATOM 725 N N . PRO A 1 91 ? -1.547 22.427 38.128 1.00 84.94 91 PRO A N 1
ATOM 726 C CA . PRO A 1 91 ? -1.459 21.920 39.495 1.00 84.94 91 PRO A CA 1
ATOM 727 C C . PRO A 1 91 ? -1.040 20.448 39.538 1.00 84.94 91 PRO A C 1
ATOM 729 O O . PRO A 1 91 ? -1.382 19.663 38.654 1.00 84.94 91 PRO A O 1
ATOM 732 N N . ALA A 1 92 ? -0.331 20.039 40.593 1.00 77.56 92 ALA A N 1
ATOM 733 C CA . ALA A 1 92 ? 0.143 18.659 40.711 1.00 77.56 92 ALA A CA 1
ATOM 734 C C . ALA A 1 92 ? -1.012 17.645 40.774 1.00 77.56 92 ALA A C 1
ATOM 736 O O . ALA A 1 92 ? -0.883 16.518 40.297 1.00 77.56 92 ALA A O 1
ATOM 737 N N . GLU A 1 93 ? -2.139 18.082 41.318 1.00 84.69 93 GLU A N 1
ATOM 738 C CA . GLU A 1 93 ? -3.343 17.317 41.592 1.00 84.69 93 GLU A CA 1
ATOM 739 C C . GLU A 1 93 ? -4.290 17.226 40.381 1.00 84.69 93 GLU A C 1
ATOM 741 O O . GLU A 1 93 ? -5.247 16.456 40.415 1.00 84.69 93 GLU A O 1
ATOM 746 N N . ALA A 1 94 ? -4.025 17.953 39.287 1.00 77.00 94 ALA A N 1
ATOM 747 C CA . ALA A 1 94 ? -4.883 17.975 38.094 1.00 77.00 94 ALA A CA 1
ATOM 748 C C . ALA A 1 94 ? -4.959 16.613 37.386 1.00 77.00 94 ALA A C 1
ATOM 750 O O . ALA A 1 94 ? -6.029 16.190 36.942 1.00 77.00 94 ALA A O 1
ATOM 751 N N . ALA A 1 95 ? -3.844 15.881 37.342 1.00 69.81 95 ALA A N 1
ATOM 752 C CA . ALA A 1 95 ? -3.832 14.504 36.854 1.00 69.81 95 ALA A CA 1
ATOM 753 C C . ALA A 1 95 ? -4.621 13.559 37.780 1.00 69.81 95 ALA A C 1
ATOM 755 O O . ALA A 1 95 ? -5.321 12.671 37.302 1.00 69.81 95 ALA A O 1
ATOM 756 N N . LEU A 1 96 ? -4.552 13.785 39.096 1.00 80.69 96 LEU A N 1
ATOM 757 C CA . LEU A 1 96 ? -5.184 12.932 40.105 1.00 80.69 96 LEU A CA 1
ATOM 758 C C . LEU A 1 96 ? -6.710 13.087 40.109 1.00 80.69 96 LEU A C 1
ATOM 760 O O . LEU A 1 96 ? -7.423 12.086 40.121 1.00 80.69 96 LEU A O 1
ATOM 764 N N . ILE A 1 97 ? -7.231 14.320 40.048 1.00 81.94 97 ILE A N 1
ATOM 765 C CA . ILE A 1 97 ? -8.687 14.540 40.018 1.00 81.94 97 ILE A CA 1
ATOM 766 C C . ILE A 1 97 ? -9.301 13.993 38.737 1.00 81.94 97 ILE A C 1
ATOM 768 O O . ILE A 1 97 ? -10.362 13.375 38.764 1.00 81.94 97 ILE A O 1
ATOM 772 N N . GLY A 1 98 ? -8.603 14.150 37.617 1.00 71.25 98 GLY A N 1
ATOM 773 C CA . GLY A 1 98 ? -9.051 13.564 36.376 1.00 71.25 98 GLY A CA 1
ATOM 774 C C . GLY A 1 98 ? -9.045 12.026 36.417 1.00 71.25 98 GLY A C 1
ATOM 775 O O . GLY A 1 98 ? -9.966 11.416 35.881 1.00 71.25 98 GLY A O 1
ATOM 776 N N . HIS A 1 99 ? -8.083 11.390 37.099 1.00 69.44 99 HIS A N 1
ATOM 777 C CA . HIS A 1 99 ? -8.093 9.937 37.320 1.00 69.44 99 HIS A CA 1
ATOM 778 C C . HIS A 1 99 ? -9.246 9.503 38.234 1.00 69.44 99 HIS A C 1
ATOM 780 O O . HIS A 1 99 ? -9.937 8.533 37.931 1.00 69.44 99 HIS A O 1
ATOM 786 N N . ALA A 1 100 ? -9.496 10.231 39.328 1.00 76.62 100 ALA A N 1
ATOM 787 C CA . ALA A 1 100 ? -10.632 9.972 40.216 1.00 76.62 100 ALA A CA 1
ATOM 788 C C . ALA A 1 100 ? -11.964 10.065 39.457 1.00 76.62 100 ALA A C 1
ATOM 790 O O . ALA A 1 100 ? -12.816 9.189 39.591 1.00 76.62 100 ALA A O 1
ATOM 791 N N . LEU A 1 101 ? -12.120 11.096 38.621 1.00 75.50 101 LEU A N 1
ATOM 792 C CA . LEU A 1 101 ? -13.283 11.290 37.760 1.00 75.50 101 LEU A CA 1
ATOM 793 C C . LEU A 1 101 ? -13.421 10.188 36.723 1.00 75.50 101 LEU A C 1
ATOM 795 O O . LEU A 1 101 ? -14.519 9.671 36.566 1.00 75.50 101 LEU A O 1
ATOM 799 N N . ALA A 1 102 ? -12.336 9.801 36.056 1.00 67.06 102 ALA A N 1
ATOM 800 C CA . ALA A 1 102 ? -12.303 8.653 35.161 1.00 67.06 102 ALA A CA 1
ATOM 801 C C . ALA A 1 102 ? -12.784 7.390 35.895 1.00 67.06 102 ALA A C 1
ATOM 803 O O . ALA A 1 102 ? -13.799 6.810 35.529 1.00 67.06 102 ALA A O 1
ATOM 804 N N . ALA A 1 103 ? -12.147 6.998 36.996 1.00 68.19 103 ALA A N 1
ATOM 805 C CA . ALA A 1 103 ? -12.534 5.806 37.749 1.00 68.19 103 ALA A CA 1
ATOM 806 C C . ALA A 1 103 ? -13.998 5.849 38.233 1.00 68.19 103 ALA A C 1
ATOM 808 O O . ALA A 1 103 ? -14.730 4.872 38.063 1.00 68.19 103 ALA A O 1
ATOM 809 N N . ALA A 1 104 ? -14.439 6.982 38.785 1.00 75.31 104 ALA A N 1
ATOM 810 C CA . ALA A 1 104 ? -15.806 7.201 39.253 1.00 75.31 104 ALA A CA 1
ATOM 811 C C . ALA A 1 104 ? -16.827 7.116 38.119 1.00 75.31 104 ALA A C 1
ATOM 813 O O . ALA A 1 104 ? -17.846 6.443 38.243 1.00 75.31 104 ALA A O 1
ATOM 814 N N . SER A 1 105 ? -16.510 7.737 36.987 1.00 68.88 105 SER A N 1
ATOM 815 C CA . SER A 1 105 ? -17.298 7.659 35.763 1.00 68.88 105 SER A CA 1
ATOM 816 C C . SER A 1 105 ? -17.435 6.223 35.295 1.00 68.88 105 SER A C 1
ATOM 818 O O . SER A 1 105 ? -18.532 5.804 34.953 1.00 68.88 105 SER A O 1
ATOM 820 N N . GLY A 1 106 ? -16.351 5.441 35.328 1.00 63.28 106 GLY A N 1
ATOM 821 C CA . GLY A 1 106 ? -16.364 4.036 34.914 1.00 63.28 106 GLY A CA 1
ATOM 822 C C . GLY A 1 106 ? -17.258 3.185 35.806 1.00 63.28 106 GLY A C 1
ATOM 823 O O . GLY A 1 106 ? -17.985 2.324 35.312 1.00 63.28 106 GLY A O 1
ATOM 824 N N . ARG A 1 107 ? -17.250 3.457 37.116 1.00 70.19 107 ARG A N 1
ATOM 825 C CA . ARG A 1 107 ? -18.133 2.794 38.087 1.00 70.19 107 ARG A CA 1
ATOM 826 C C . ARG A 1 107 ? -19.591 3.202 37.909 1.00 70.19 107 ARG A C 1
ATOM 828 O O . ARG A 1 107 ? -20.438 2.326 37.782 1.00 70.19 107 ARG A O 1
ATOM 835 N N . ALA A 1 108 ? -19.880 4.497 37.815 1.00 69.75 108 ALA A N 1
ATOM 836 C CA . ALA A 1 108 ? -21.234 4.994 37.594 1.00 69.75 108 ALA A CA 1
ATOM 837 C C . ALA A 1 108 ? -21.812 4.479 36.263 1.00 69.75 108 ALA A C 1
ATOM 839 O O . ALA A 1 108 ? -22.966 4.055 36.209 1.00 69.75 108 ALA A O 1
ATOM 840 N N . TYR A 1 109 ? -20.989 4.426 35.212 1.00 65.50 109 TYR A N 1
ATOM 841 C CA . TYR A 1 109 ? -21.330 3.839 33.912 1.00 65.50 109 TYR A CA 1
ATOM 842 C C . TYR A 1 109 ? -21.665 2.352 34.026 1.00 65.50 109 TYR A C 1
ATOM 844 O O . TYR A 1 109 ? -22.674 1.893 33.490 1.00 65.50 109 TYR A O 1
ATOM 852 N N . ALA A 1 110 ? -20.877 1.620 34.813 1.00 59.78 110 ALA A N 1
ATOM 853 C CA . ALA A 1 110 ? -21.135 0.232 35.170 1.00 59.78 110 ALA A CA 1
ATOM 854 C C . ALA A 1 110 ? -22.395 0.030 36.041 1.00 59.78 110 ALA A C 1
ATOM 856 O O . ALA A 1 110 ? -22.953 -1.058 36.050 1.00 59.78 110 ALA A O 1
ATOM 857 N N . VAL A 1 111 ? -22.878 1.021 36.788 1.00 69.06 111 VAL A N 1
ATOM 858 C CA . VAL A 1 111 ? -24.067 0.850 37.649 1.00 69.06 111 VAL A CA 1
ATOM 859 C C . VAL A 1 111 ? -25.349 1.268 36.933 1.00 69.06 111 VAL A C 1
ATOM 861 O O . VAL A 1 111 ? -26.344 0.541 36.947 1.00 69.06 111 VAL A O 1
ATOM 864 N N . HIS A 1 112 ? -25.340 2.439 36.304 1.00 67.06 112 HIS A N 1
ATOM 865 C CA . HIS A 1 112 ? -26.542 3.063 35.742 1.00 67.06 112 HIS A CA 1
ATOM 866 C C . HIS A 1 112 ? -26.770 2.743 34.275 1.00 67.06 112 HIS A C 1
ATOM 868 O O . HIS A 1 112 ? -27.857 2.988 33.746 1.00 67.06 112 HIS A O 1
ATOM 874 N N . GLY A 1 113 ? -25.757 2.167 33.645 1.00 56.56 113 GLY A N 1
ATOM 875 C CA . GLY A 1 113 ? -25.783 1.859 32.247 1.00 56.56 113 GLY A CA 1
ATOM 876 C C . GLY A 1 113 ? -25.553 3.092 31.365 1.00 56.56 113 GLY A C 1
ATOM 877 O O . GLY A 1 113 ? -25.649 4.250 31.782 1.00 56.56 113 GLY A O 1
ATOM 878 N N . PRO A 1 114 ? -25.242 2.823 30.106 1.00 54.72 114 PRO A N 1
ATOM 879 C CA . PRO A 1 114 ? -24.675 3.796 29.182 1.00 54.72 114 PRO A CA 1
ATOM 880 C C . PRO A 1 114 ? -25.640 4.883 28.668 1.00 54.72 114 PRO A C 1
ATOM 882 O O . PRO A 1 114 ? -25.253 6.044 28.597 1.00 54.72 114 PRO A O 1
ATOM 885 N N . GLY A 1 115 ? -26.932 4.589 28.472 1.00 56.09 115 GLY A N 1
ATOM 886 C CA . GLY A 1 115 ? -27.897 5.555 27.911 1.00 56.09 115 GLY A CA 1
ATOM 887 C C . GLY A 1 115 ? -28.155 6.833 28.732 1.00 56.09 115 GLY A C 1
ATOM 888 O O . GLY A 1 115 ? -28.806 7.749 28.238 1.00 56.09 115 GLY A O 1
ATOM 889 N N . LYS A 1 116 ? -27.666 6.927 29.977 1.00 55.44 116 LYS A N 1
ATOM 890 C CA . LYS A 1 116 ? -27.713 8.165 30.784 1.00 55.44 116 LYS A CA 1
ATOM 891 C C . LYS A 1 116 ? -26.362 8.888 30.893 1.00 55.44 116 LYS A C 1
ATOM 893 O O . LYS A 1 116 ? -26.314 9.995 31.429 1.00 55.44 116 LYS A O 1
ATOM 898 N N . LEU A 1 117 ? -25.277 8.267 30.428 1.00 57.34 117 LEU A N 1
ATOM 899 C CA . LEU A 1 117 ? -23.896 8.656 30.732 1.00 57.34 117 LEU A CA 1
ATOM 900 C C . LEU A 1 117 ? -22.989 8.758 29.499 1.00 57.34 117 LEU A C 1
ATOM 902 O O . LEU A 1 117 ? -21.786 8.943 29.661 1.00 57.34 117 LEU A O 1
ATOM 906 N N . ASP A 1 118 ? -23.528 8.698 28.281 1.00 55.94 118 ASP A N 1
ATOM 907 C CA . ASP A 1 118 ? -22.747 8.858 27.038 1.00 55.94 118 ASP A CA 1
ATOM 908 C C . ASP A 1 118 ? -21.922 10.151 27.003 1.00 55.94 118 ASP A C 1
ATOM 910 O O . ASP A 1 118 ? -20.829 10.209 26.443 1.00 55.94 118 ASP A O 1
ATOM 914 N N . TRP A 1 119 ? -22.405 11.184 27.689 1.00 60.22 119 TRP A N 1
ATOM 915 C CA . TRP A 1 119 ? -21.712 12.453 27.843 1.00 60.22 119 TRP A CA 1
ATOM 916 C C . TRP A 1 119 ? -20.460 12.357 28.733 1.00 60.22 119 TRP A C 1
ATOM 918 O O . TRP A 1 119 ? -19.521 13.123 28.546 1.00 60.22 119 TRP A O 1
ATOM 928 N N . VAL A 1 120 ? -20.392 11.392 29.655 1.00 58.91 120 VAL A N 1
ATOM 929 C CA . VAL A 1 120 ? -19.302 11.260 30.633 1.00 58.91 120 VAL A CA 1
ATOM 930 C C . VAL A 1 120 ? -18.006 10.755 29.998 1.00 58.91 120 VAL A C 1
ATOM 932 O O . VAL A 1 120 ? -16.929 11.232 30.347 1.00 58.91 120 VAL A O 1
ATOM 935 N N . GLY A 1 121 ? -18.082 9.828 29.040 1.00 58.97 121 GLY A N 1
ATOM 936 C CA . GLY A 1 121 ? -16.899 9.371 28.299 1.00 58.97 121 GLY A CA 1
ATOM 937 C C . GLY A 1 121 ? -16.263 10.514 27.504 1.00 58.97 121 GLY A C 1
ATOM 938 O O . GLY A 1 121 ? -15.075 10.800 27.659 1.00 58.97 121 GLY A O 1
ATOM 939 N N . HIS A 1 122 ? -17.093 11.252 26.759 1.00 57.44 122 HIS A N 1
ATOM 940 C CA . HIS A 1 122 ? -16.689 12.475 26.061 1.00 57.44 122 HIS A CA 1
ATOM 941 C C . HIS A 1 122 ? -16.126 13.532 27.007 1.00 57.44 122 HIS A C 1
ATOM 943 O O . HIS A 1 122 ? -15.124 14.180 26.707 1.00 57.44 122 HIS A O 1
ATOM 949 N N . PHE A 1 123 ? -16.742 13.681 28.172 1.00 60.78 123 PHE A N 1
ATOM 950 C CA . PHE A 1 123 ? -16.302 14.601 29.199 1.00 60.78 123 PHE A CA 1
ATOM 951 C C . PHE A 1 123 ? -14.900 14.256 29.724 1.00 60.78 123 PHE A C 1
ATOM 953 O O . PHE A 1 123 ? -14.021 15.119 29.727 1.00 60.78 123 PHE A O 1
ATOM 960 N N . VAL A 1 124 ? -14.646 12.992 30.075 1.00 64.06 124 VAL A N 1
ATOM 961 C CA . VAL A 1 124 ? -13.324 12.518 30.525 1.00 64.06 124 VAL A CA 1
ATOM 962 C C . VAL A 1 124 ? -12.276 12.687 29.418 1.00 64.06 124 VAL A C 1
ATOM 964 O O . VAL A 1 124 ? -11.185 13.202 29.682 1.00 64.06 124 VAL A O 1
ATOM 967 N N . ALA A 1 125 ? -12.619 12.354 28.169 1.00 59.06 125 ALA A N 1
ATOM 968 C CA . ALA A 1 125 ? -11.745 12.559 27.014 1.00 59.06 125 ALA A CA 1
ATOM 969 C C . ALA A 1 125 ? -11.424 14.049 26.770 1.00 59.06 125 ALA A C 1
ATOM 971 O O . ALA A 1 125 ? -10.278 14.392 26.470 1.00 59.06 125 ALA A O 1
ATOM 972 N N . SER A 1 126 ? -12.398 14.947 26.969 1.00 56.25 126 SER A N 1
ATOM 973 C CA . SER A 1 126 ? -12.230 16.405 26.831 1.00 56.25 126 SER A CA 1
ATOM 974 C C . SER A 1 126 ? -11.369 17.033 27.935 1.00 56.25 126 SER A C 1
ATOM 976 O O . SER A 1 126 ? -10.796 18.115 27.764 1.00 56.25 126 SER A O 1
ATOM 978 N N . ILE A 1 127 ? -11.254 16.365 29.085 1.00 57.97 127 ILE A N 1
ATOM 979 C CA . ILE A 1 127 ? -10.370 16.792 30.169 1.00 57.97 127 ILE A CA 1
ATOM 980 C C . ILE A 1 127 ? -8.933 16.357 29.865 1.00 57.97 127 ILE A C 1
ATOM 982 O O . ILE A 1 127 ? -8.029 17.188 29.968 1.00 57.97 127 ILE A O 1
ATOM 986 N N . ASN A 1 128 ? -8.702 15.098 29.459 1.00 60.81 128 ASN A N 1
ATOM 987 C CA . ASN A 1 128 ? -7.365 14.600 29.110 1.00 60.81 128 ASN A CA 1
ATOM 988 C C . ASN A 1 128 ? -7.388 13.216 28.426 1.00 60.81 128 ASN A C 1
ATOM 990 O O . ASN A 1 128 ? -7.887 12.244 28.993 1.00 60.81 128 ASN A O 1
ATOM 994 N N . SER A 1 129 ? -6.697 13.072 27.292 1.00 55.22 129 SER A N 1
ATOM 995 C CA . SER A 1 129 ? -6.581 11.791 26.576 1.00 55.22 129 SER A CA 1
ATOM 996 C C . SER A 1 129 ? -5.836 10.685 27.340 1.00 55.22 129 SER A C 1
ATOM 998 O O . SER A 1 129 ? -5.994 9.518 27.009 1.00 55.22 129 SER A O 1
ATOM 1000 N N . LEU A 1 130 ? -5.002 11.012 28.337 1.00 54.81 130 LEU A N 1
ATOM 1001 C CA . LEU A 1 130 ? -4.291 10.002 29.146 1.00 54.81 130 LEU A CA 1
ATOM 1002 C C . LEU A 1 130 ? -5.194 9.333 30.190 1.00 54.81 130 LEU A C 1
ATOM 1004 O O . LEU A 1 130 ? -4.955 8.191 30.560 1.00 54.81 130 LEU A O 1
ATOM 1008 N N . LEU A 1 131 ? -6.237 10.034 30.639 1.00 65.38 131 LEU A N 1
ATOM 1009 C CA . LEU A 1 131 ? -7.182 9.545 31.648 1.00 65.38 131 LEU A CA 1
ATOM 1010 C C . LEU A 1 131 ? -8.237 8.611 31.048 1.00 65.38 131 LEU A C 1
ATOM 1012 O O . LEU A 1 131 ? -8.818 7.780 31.745 1.00 65.38 131 LEU A O 1
ATOM 1016 N N . TRP A 1 132 ? -8.442 8.723 29.734 1.00 69.75 132 TRP A N 1
ATOM 1017 C CA . TRP A 1 132 ? -9.284 7.830 28.951 1.00 69.75 132 TRP A CA 1
ATOM 1018 C C . TRP A 1 132 ? -8.819 6.370 29.030 1.00 69.75 132 TRP A C 1
ATOM 1020 O O . TRP A 1 132 ? -9.627 5.470 29.244 1.00 69.75 132 TRP A O 1
ATOM 1030 N N . GLU A 1 133 ? -7.513 6.128 28.912 1.00 75.50 133 GLU A N 1
ATOM 1031 C CA . GLU A 1 133 ? -6.946 4.776 28.918 1.00 75.50 133 GLU A CA 1
ATOM 1032 C C . GLU A 1 133 ? -7.215 4.043 30.240 1.00 75.50 133 GLU A C 1
ATOM 1034 O O . GLU A 1 133 ? -7.564 2.861 30.261 1.00 75.50 133 GLU A O 1
ATOM 1039 N N . GLU A 1 134 ? -7.100 4.755 31.360 1.00 71.19 134 GLU A N 1
ATOM 1040 C CA . GLU A 1 134 ? -7.338 4.208 32.696 1.00 71.19 134 GLU A CA 1
ATOM 1041 C C . GLU A 1 134 ? -8.831 3.972 32.953 1.00 71.19 134 GLU A C 1
ATOM 1043 O O . GLU A 1 134 ? -9.198 2.899 33.443 1.00 71.19 134 GLU A O 1
ATOM 1048 N N . PHE A 1 135 ? -9.695 4.913 32.547 1.00 72.12 135 PHE A N 1
ATOM 1049 C CA . PHE A 1 135 ? -11.151 4.728 32.540 1.00 72.12 135 PHE A CA 1
ATOM 1050 C C . PHE A 1 135 ? -11.552 3.474 31.758 1.00 72.12 135 PHE A C 1
ATOM 1052 O O . PHE A 1 135 ? -12.232 2.599 32.301 1.00 72.12 135 PHE A O 1
ATOM 1059 N N . ALA A 1 136 ? -11.099 3.359 30.507 1.00 77.00 136 ALA A N 1
ATOM 1060 C CA . ALA A 1 136 ? -11.464 2.261 29.624 1.00 77.00 136 ALA A CA 1
ATOM 1061 C C . ALA A 1 136 ? -10.971 0.915 30.173 1.00 77.00 136 ALA A C 1
ATOM 1063 O O . ALA A 1 136 ? -11.721 -0.061 30.177 1.00 77.00 136 ALA A O 1
ATOM 1064 N N . ASN A 1 137 ? -9.752 0.864 30.721 1.00 82.81 137 ASN A N 1
ATOM 1065 C CA . ASN A 1 137 ? -9.219 -0.333 31.377 1.00 82.81 137 ASN A CA 1
ATOM 1066 C C . ASN A 1 137 ? -10.030 -0.737 32.617 1.00 82.81 137 ASN A C 1
ATOM 1068 O O . ASN A 1 137 ? -10.297 -1.927 32.817 1.00 82.81 137 ASN A O 1
ATOM 1072 N N . PHE A 1 138 ? -10.429 0.230 33.448 1.00 77.62 138 PHE A N 1
ATOM 1073 C CA . PHE A 1 138 ? -11.222 -0.034 34.647 1.00 77.62 138 PHE A CA 1
ATOM 1074 C C . PHE A 1 138 ? -12.633 -0.521 34.299 1.00 77.62 138 PHE A C 1
ATOM 1076 O O . PHE A 1 138 ? -13.069 -1.551 34.822 1.00 77.62 138 PHE A O 1
ATOM 1083 N N . ALA A 1 139 ? -13.325 0.179 33.396 1.00 74.25 139 ALA A N 1
ATOM 1084 C CA . ALA A 1 139 ? -14.656 -0.197 32.926 1.00 74.25 139 ALA A CA 1
ATOM 1085 C C . ALA A 1 139 ? -14.634 -1.591 32.282 1.00 74.25 139 ALA A C 1
ATOM 1087 O O . ALA A 1 139 ? -15.418 -2.463 32.657 1.00 74.25 139 ALA A O 1
ATOM 1088 N N . ALA A 1 140 ? -13.653 -1.855 31.414 1.00 86.31 140 ALA A N 1
ATOM 1089 C CA . ALA A 1 140 ? -13.483 -3.158 30.785 1.00 86.31 140 ALA A CA 1
ATOM 1090 C C . ALA A 1 140 ? -13.239 -4.282 31.797 1.00 86.31 140 ALA A C 1
ATOM 1092 O O . ALA A 1 140 ? -13.827 -5.357 31.686 1.00 86.31 140 ALA A O 1
ATOM 1093 N N . LYS A 1 141 ? -12.405 -4.040 32.818 1.00 87.62 141 LYS A N 1
ATOM 1094 C CA . LYS A 1 141 ? -12.186 -5.008 33.900 1.00 87.62 141 LYS A CA 1
ATOM 1095 C C . LYS A 1 141 ? -13.483 -5.307 34.651 1.00 87.62 141 LYS A C 1
ATOM 1097 O O . LYS A 1 141 ? -13.788 -6.471 34.877 1.00 87.62 141 LYS A O 1
ATOM 1102 N N . LYS A 1 142 ? -14.265 -4.280 34.990 1.00 81.56 142 LYS A N 1
ATOM 1103 C CA . LYS A 1 142 ? -15.558 -4.455 35.665 1.00 81.56 142 LYS A CA 1
ATOM 1104 C C . LYS A 1 142 ? -16.551 -5.262 34.834 1.00 81.56 142 LYS A C 1
ATOM 1106 O O . LYS A 1 142 ? -17.236 -6.104 35.404 1.00 81.56 142 LYS A O 1
ATOM 1111 N N . PHE A 1 143 ? -16.604 -5.043 33.522 1.00 85.06 143 PHE A N 1
ATOM 1112 C CA . PHE A 1 143 ? -17.443 -5.842 32.630 1.00 85.06 143 PHE A CA 1
ATOM 1113 C C . PHE A 1 143 ? -16.987 -7.304 32.551 1.00 85.06 143 PHE A C 1
ATOM 1115 O O . PHE A 1 143 ? -17.825 -8.196 32.626 1.00 85.06 143 PHE A O 1
ATOM 1122 N N . ARG A 1 144 ? -15.674 -7.574 32.501 1.00 91.56 144 ARG A N 1
ATOM 1123 C CA . ARG A 1 144 ? -15.153 -8.954 32.572 1.00 91.56 144 ARG A CA 1
ATOM 1124 C C . ARG A 1 144 ? -15.514 -9.657 33.878 1.00 91.56 144 ARG A C 1
ATOM 1126 O O . ARG A 1 144 ? -15.842 -10.838 33.865 1.00 91.56 144 ARG A O 1
ATOM 1133 N N . ASP A 1 145 ? -15.468 -8.926 34.988 1.00 91.00 145 ASP A N 1
ATOM 1134 C CA . ASP A 1 145 ? -15.759 -9.463 36.319 1.00 91.00 145 ASP A CA 1
ATOM 1135 C C . ASP A 1 145 ? -17.278 -9.617 36.581 1.00 91.00 145 ASP A C 1
ATOM 1137 O O . ASP A 1 145 ? -17.666 -10.268 37.552 1.00 91.00 145 ASP A O 1
ATOM 1141 N N . ASN A 1 146 ? -18.148 -9.028 35.745 1.00 86.94 146 ASN A N 1
ATOM 1142 C CA . ASN A 1 146 ? -19.605 -9.040 35.913 1.00 86.94 146 ASN A CA 1
ATOM 1143 C C . ASN A 1 146 ? -20.346 -9.273 34.573 1.00 86.94 146 ASN A C 1
ATOM 1145 O O . ASN A 1 146 ? -20.675 -8.306 33.877 1.00 86.94 146 ASN A O 1
ATOM 1149 N N . PRO A 1 147 ? -20.666 -10.539 34.234 1.00 91.12 147 PRO A N 1
ATOM 1150 C CA . PRO A 1 147 ? -21.323 -10.899 32.976 1.00 91.12 147 PRO A CA 1
ATOM 1151 C C . PRO A 1 147 ? -22.679 -10.218 32.755 1.00 91.12 147 PRO A C 1
ATOM 1153 O O . PRO A 1 147 ? -22.928 -9.717 31.665 1.00 91.12 147 PRO A O 1
ATOM 1156 N N . ASP A 1 148 ? -23.529 -10.122 33.782 1.00 86.38 148 ASP A N 1
ATOM 1157 C CA . ASP A 1 148 ? -24.854 -9.488 33.662 1.00 86.38 148 ASP A CA 1
ATOM 1158 C C . ASP A 1 148 ? -24.744 -8.016 33.256 1.00 86.38 148 ASP A C 1
ATOM 1160 O O . ASP A 1 148 ? -25.592 -7.467 32.550 1.00 86.38 148 ASP A O 1
ATOM 1164 N N . LEU A 1 149 ? -23.693 -7.355 33.736 1.00 78.12 149 LEU A N 1
ATOM 1165 C CA . LEU A 1 149 ? -23.421 -5.979 33.384 1.00 78.12 149 LEU A CA 1
ATOM 1166 C C . LEU A 1 149 ? -22.846 -5.852 31.966 1.00 78.12 149 LEU A C 1
ATOM 1168 O O . LEU A 1 149 ? -23.226 -4.928 31.246 1.00 78.12 149 LEU A O 1
ATOM 1172 N N . LEU A 1 150 ? -21.964 -6.769 31.563 1.00 86.69 150 LEU A N 1
ATOM 1173 C CA . LEU A 1 150 ? -21.473 -6.840 30.187 1.00 86.69 150 LEU A CA 1
ATOM 1174 C C . LEU A 1 150 ? -22.635 -7.012 29.194 1.00 86.69 150 LEU A C 1
ATOM 1176 O O . LEU A 1 150 ? -22.669 -6.298 28.196 1.00 86.69 150 LEU A O 1
ATOM 1180 N N . GLU A 1 151 ? -23.619 -7.869 29.487 1.00 90.12 151 GLU A N 1
ATOM 1181 C CA . GLU A 1 151 ? -24.805 -8.036 28.629 1.00 90.12 151 GLU A CA 1
ATOM 1182 C C . GLU A 1 151 ? -25.607 -6.736 28.493 1.00 90.12 151 GLU A C 1
ATOM 1184 O O . GLU A 1 151 ? -25.904 -6.308 27.382 1.00 90.12 151 GLU A O 1
ATOM 1189 N N . LYS A 1 152 ? -25.875 -6.029 29.599 1.00 80.06 152 LYS A N 1
ATOM 1190 C CA . LYS A 1 152 ? -26.558 -4.720 29.546 1.00 80.06 152 LYS A CA 1
ATOM 1191 C C . LYS A 1 152 ? -25.787 -3.688 28.724 1.00 80.06 152 LYS A C 1
ATOM 1193 O O . LYS A 1 152 ? -26.386 -2.839 28.064 1.00 80.06 152 LYS A O 1
ATOM 1198 N N . PHE A 1 153 ? -24.459 -3.724 28.799 1.00 82.31 153 PHE A N 1
ATOM 1199 C CA . PHE A 1 153 ? -23.609 -2.838 28.016 1.00 82.31 153 PHE A CA 1
ATOM 1200 C C . PHE A 1 153 ? -23.664 -3.176 26.519 1.00 82.31 153 PHE A C 1
ATOM 1202 O O . PHE A 1 153 ? -23.744 -2.278 25.681 1.00 82.31 153 PHE A O 1
ATOM 1209 N N . ILE A 1 154 ? -23.711 -4.463 26.183 1.00 88.50 154 ILE A N 1
ATOM 1210 C CA . ILE A 1 154 ? -23.889 -4.951 24.812 1.00 88.50 154 ILE A CA 1
ATOM 1211 C C . ILE A 1 154 ? -25.271 -4.591 24.266 1.00 88.50 154 ILE A C 1
ATOM 1213 O O . ILE A 1 154 ? -25.364 -4.138 23.126 1.00 88.50 154 ILE A O 1
ATOM 1217 N N . ASP A 1 155 ? -26.334 -4.715 25.059 1.00 84.19 155 ASP A N 1
ATOM 1218 C CA . ASP A 1 155 ? -27.686 -4.307 24.655 1.00 84.19 155 ASP A CA 1
ATOM 1219 C C . ASP A 1 155 ? -27.728 -2.823 24.274 1.00 84.19 155 ASP A C 1
ATOM 1221 O O . ASP A 1 155 ? -28.332 -2.431 23.274 1.00 84.19 155 ASP A O 1
ATOM 1225 N N . PHE A 1 156 ? -27.023 -1.982 25.026 1.00 82.44 156 PHE A N 1
ATOM 1226 C CA . PHE A 1 156 ? -26.885 -0.575 24.680 1.00 82.44 156 PHE A CA 1
ATOM 1227 C C . PHE A 1 156 ? -26.098 -0.335 23.396 1.00 82.44 156 PHE A C 1
ATOM 1229 O O . PHE A 1 156 ? -26.549 0.437 22.549 1.00 82.44 156 PHE A O 1
ATOM 1236 N N . LEU A 1 157 ? -24.930 -0.967 23.242 1.00 86.06 157 LEU A N 1
ATOM 1237 C CA . LEU A 1 157 ? -24.134 -0.820 22.024 1.00 86.06 157 LEU A CA 1
ATOM 1238 C C . LEU A 1 157 ? -24.928 -1.319 20.805 1.00 86.06 157 LEU A C 1
ATOM 1240 O O . LEU A 1 157 ? -24.848 -0.726 19.731 1.00 86.06 157 LEU A O 1
ATOM 1244 N N . SER A 1 158 ? -25.773 -2.336 20.989 1.00 90.94 158 SER A N 1
ATOM 1245 C CA . SER A 1 158 ? -26.724 -2.814 19.980 1.00 90.94 158 SER A CA 1
ATOM 1246 C C . SER A 1 158 ? -27.780 -1.752 19.659 1.00 90.94 158 SER A C 1
ATOM 1248 O O . SER A 1 158 ? -28.105 -1.539 18.492 1.00 90.94 158 SER A O 1
ATOM 1250 N N . GLY A 1 159 ? -28.258 -1.018 20.668 1.00 82.25 159 GLY A N 1
ATOM 1251 C CA . GLY A 1 159 ? -29.098 0.168 20.492 1.00 82.25 159 GLY A CA 1
ATOM 1252 C C . GLY A 1 159 ? -28.419 1.279 19.682 1.00 82.25 159 GLY A C 1
ATOM 1253 O O . GLY A 1 159 ? -29.053 1.855 18.799 1.00 82.25 159 GLY A O 1
ATOM 1254 N N . ILE A 1 160 ? -27.126 1.549 19.905 1.00 82.44 160 ILE A N 1
ATOM 1255 C CA . ILE A 1 160 ? -26.361 2.498 19.073 1.00 82.44 160 ILE A CA 1
ATOM 1256 C C . ILE A 1 160 ? -26.256 2.011 17.632 1.00 82.44 160 ILE A C 1
ATOM 1258 O O . ILE A 1 160 ? -26.436 2.808 16.715 1.00 82.44 160 ILE A O 1
ATOM 1262 N N . ILE A 1 161 ? -25.972 0.725 17.414 1.00 91.81 161 ILE A N 1
ATOM 1263 C CA . ILE A 1 161 ? -25.906 0.154 16.063 1.00 91.81 161 ILE A CA 1
ATOM 1264 C C . ILE A 1 161 ? -27.254 0.326 15.361 1.00 91.81 161 ILE A C 1
ATOM 1266 O O . ILE A 1 161 ? -27.283 0.789 14.222 1.00 91.81 161 ILE A O 1
ATOM 1270 N N . ALA A 1 162 ? -28.367 0.040 16.043 1.00 92.12 162 ALA A N 1
ATOM 1271 C CA . ALA A 1 162 ? -29.706 0.274 15.505 1.00 92.12 162 ALA A CA 1
ATOM 1272 C C . ALA A 1 162 ? -29.921 1.754 15.136 1.00 92.12 162 ALA A C 1
ATOM 1274 O O . ALA A 1 162 ? -30.333 2.051 14.018 1.00 92.12 162 ALA A O 1
ATOM 1275 N N . MET A 1 163 ? -29.537 2.693 16.010 1.00 83.56 163 MET A N 1
ATOM 1276 C CA . MET A 1 163 ? -29.590 4.129 15.698 1.00 83.56 163 MET A CA 1
ATOM 1277 C C . MET A 1 163 ? -28.689 4.516 14.518 1.00 83.56 163 MET A C 1
ATOM 1279 O O . MET A 1 163 ? -29.068 5.373 13.724 1.00 83.56 163 MET A O 1
ATOM 1283 N N . ALA A 1 164 ? -27.523 3.885 14.362 1.00 88.12 164 ALA A N 1
ATOM 1284 C CA . ALA A 1 164 ? -26.641 4.120 13.224 1.00 88.12 164 ALA A CA 1
ATOM 1285 C C . ALA A 1 164 ? -27.285 3.682 11.897 1.00 88.12 164 ALA A C 1
ATOM 1287 O O . ALA A 1 164 ? -27.044 4.321 10.875 1.00 88.12 164 ALA A O 1
ATOM 1288 N N . HIS A 1 165 ? -28.110 2.629 11.901 1.00 91.69 165 HIS A N 1
ATOM 1289 C CA . HIS A 1 165 ? -28.893 2.212 10.729 1.00 91.69 165 HIS A CA 1
ATOM 1290 C C . HIS A 1 165 ? -30.100 3.121 10.479 1.00 91.69 165 HIS A C 1
ATOM 1292 O O . HIS A 1 165 ? -30.305 3.561 9.349 1.00 91.69 165 HIS A O 1
ATOM 1298 N N . ASP A 1 166 ? -30.879 3.417 11.520 1.00 91.56 166 ASP A N 1
ATOM 1299 C CA . ASP A 1 166 ? -32.177 4.093 11.388 1.00 91.56 166 ASP A CA 1
ATOM 1300 C C . ASP A 1 166 ? -32.052 5.618 11.243 1.00 91.56 166 ASP A C 1
ATOM 1302 O O . ASP A 1 166 ? -32.820 6.253 10.517 1.00 91.56 166 ASP A O 1
ATOM 1306 N N . ALA A 1 167 ? -31.092 6.220 11.947 1.00 87.81 167 ALA A N 1
ATOM 1307 C CA . ALA A 1 167 ? -30.888 7.663 12.019 1.00 87.81 167 ALA A CA 1
ATOM 1308 C C . ALA A 1 167 ? -29.392 8.015 12.186 1.00 87.81 167 ALA A C 1
ATOM 1310 O O . ALA A 1 167 ? -29.016 8.633 13.188 1.00 87.81 167 ALA A O 1
ATOM 1311 N N . PRO A 1 168 ? -28.522 7.668 11.216 1.00 86.25 168 PRO A N 1
ATOM 1312 C CA . PRO A 1 168 ? -27.064 7.797 11.336 1.00 86.25 168 PRO A CA 1
ATOM 1313 C C . PRO A 1 168 ? -26.582 9.198 11.736 1.00 86.25 168 PRO A C 1
ATOM 1315 O O . PRO A 1 168 ? -25.640 9.324 12.513 1.00 86.25 168 PRO A O 1
ATOM 1318 N N . ASP A 1 169 ? -27.261 10.254 11.280 1.00 79.75 169 ASP A N 1
ATOM 1319 C CA . ASP A 1 169 ? -26.924 11.645 11.617 1.00 79.75 169 ASP A CA 1
ATOM 1320 C C . ASP A 1 169 ? -27.028 11.956 13.124 1.00 79.75 169 ASP A C 1
ATOM 1322 O O . ASP A 1 169 ? -26.451 12.931 13.597 1.00 79.75 169 ASP A O 1
ATOM 1326 N N . THR A 1 170 ? -27.750 11.142 13.902 1.00 73.75 170 THR A N 1
ATOM 1327 C CA . THR A 1 170 ? -27.890 11.328 15.358 1.00 73.75 170 THR A CA 1
ATOM 1328 C C . THR A 1 170 ? -26.670 10.839 16.140 1.00 73.75 170 THR A C 1
ATOM 1330 O O . THR A 1 170 ? -26.346 11.394 17.195 1.00 73.75 170 THR A O 1
ATOM 1333 N N . VAL A 1 171 ? -25.959 9.843 15.604 1.00 70.50 171 VAL A N 1
ATOM 1334 C CA . VAL A 1 171 ? -24.788 9.215 16.236 1.00 70.50 171 VAL A CA 1
ATOM 1335 C C . VAL A 1 171 ? -23.460 9.701 15.648 1.00 70.50 171 VAL A C 1
ATOM 1337 O O . VAL A 1 171 ? -22.394 9.364 16.166 1.00 70.50 171 VAL A O 1
ATOM 1340 N N . THR A 1 172 ? -23.506 10.523 14.596 1.00 75.88 172 THR A N 1
ATOM 1341 C CA . THR A 1 172 ? -22.322 11.090 13.941 1.00 75.88 172 THR A CA 1
ATOM 1342 C C . THR A 1 172 ? -22.291 12.612 13.962 1.00 75.88 172 THR A C 1
ATOM 1344 O O . THR A 1 172 ? -23.328 13.260 13.860 1.00 75.88 172 THR A O 1
ATOM 1347 N N . GLU A 1 173 ? -21.095 13.192 13.986 1.00 72.00 173 GLU A N 1
ATOM 1348 C CA . GLU A 1 173 ? -20.872 14.612 13.715 1.00 72.00 173 GLU A CA 1
ATOM 1349 C C . GLU A 1 173 ? -20.224 14.778 12.351 1.00 72.00 173 GLU A C 1
ATOM 1351 O O . GLU A 1 173 ? -19.217 14.141 12.038 1.00 72.00 173 GLU A O 1
ATOM 1356 N N . ILE A 1 174 ? -20.823 15.635 11.530 1.00 72.00 174 ILE A N 1
ATOM 1357 C CA . ILE A 1 174 ? -20.422 15.843 10.144 1.00 72.00 174 ILE A CA 1
ATOM 1358 C C . ILE A 1 174 ? -20.007 17.309 9.982 1.00 72.00 174 ILE A C 1
ATOM 1360 O O . ILE A 1 174 ? -20.749 18.203 10.400 1.00 72.00 174 ILE A O 1
ATOM 1364 N N . PRO A 1 175 ? -18.854 17.600 9.357 1.00 70.81 175 PRO A N 1
ATOM 1365 C CA . PRO A 1 175 ? -18.447 18.962 9.066 1.00 70.81 175 PRO A CA 1
ATOM 1366 C C . PRO A 1 175 ? -19.496 19.654 8.186 1.00 70.81 175 PRO A C 1
ATOM 1368 O O . PRO A 1 175 ? -20.043 19.012 7.288 1.00 70.81 175 PRO A O 1
ATOM 1371 N N . PRO A 1 176 ? -19.708 20.978 8.315 1.00 60.88 176 PRO A N 1
ATOM 1372 C CA . PRO A 1 176 ? -20.783 21.705 7.621 1.00 60.88 176 PRO A CA 1
ATOM 1373 C C . PRO A 1 176 ? -20.790 21.611 6.084 1.00 60.88 176 PRO A C 1
ATOM 1375 O O . PRO A 1 176 ? -21.708 22.109 5.439 1.00 60.88 176 PRO A O 1
ATOM 1378 N N . ARG A 1 177 ? -19.732 21.060 5.477 1.00 69.50 177 ARG A N 1
ATOM 1379 C CA . ARG A 1 177 ? -19.529 20.973 4.024 1.00 69.50 177 ARG A CA 1
ATOM 1380 C C . ARG A 1 177 ? -19.754 19.574 3.446 1.00 69.50 177 ARG A C 1
ATOM 1382 O O . ARG A 1 177 ? -19.682 19.427 2.229 1.00 69.50 177 ARG A O 1
ATOM 1389 N N . CYS A 1 178 ? -19.992 18.565 4.278 1.00 68.56 178 CYS A N 1
ATOM 1390 C CA . CYS A 1 178 ? -20.260 17.200 3.831 1.00 68.56 178 CYS A CA 1
ATOM 1391 C C . CYS A 1 178 ? -21.778 16.947 3.773 1.00 68.56 178 CYS A C 1
ATOM 1393 O O . CYS A 1 178 ? -22.546 17.586 4.490 1.00 68.56 178 CYS A O 1
ATOM 1395 N N . GLY A 1 179 ? -22.222 16.045 2.888 1.00 76.81 179 GLY A N 1
ATOM 1396 C CA . GLY A 1 179 ? -23.615 15.575 2.875 1.00 76.81 179 GLY A CA 1
ATOM 1397 C C . GLY A 1 179 ? -23.973 14.829 4.168 1.00 76.81 179 GLY A C 1
ATOM 1398 O O . GLY A 1 179 ? -23.079 14.471 4.931 1.00 76.81 179 GLY A O 1
ATOM 1399 N N . SER A 1 180 ? -25.265 14.592 4.421 1.00 85.94 180 SER A N 1
ATOM 1400 C CA . SER A 1 180 ? -25.703 13.839 5.608 1.00 85.94 180 SER A CA 1
ATOM 1401 C C . SER A 1 180 ? -25.171 12.402 5.597 1.00 85.94 180 SER A C 1
ATOM 1403 O O . SER A 1 180 ? -25.050 11.790 4.532 1.00 85.94 180 SER A O 1
ATOM 1405 N N . MET A 1 181 ? -24.897 11.831 6.771 1.00 84.69 181 MET A N 1
ATOM 1406 C CA . MET A 1 181 ? -24.406 10.460 6.923 1.00 84.69 181 MET A CA 1
ATOM 1407 C C . MET A 1 181 ? -25.457 9.467 6.429 1.00 84.69 181 MET A C 1
ATOM 1409 O O . MET A 1 181 ? -25.101 8.452 5.841 1.00 84.69 181 MET A O 1
ATOM 1413 N N . ALA A 1 182 ? -26.749 9.792 6.552 1.00 87.88 182 ALA A N 1
ATOM 1414 C CA . ALA A 1 182 ? -27.819 9.008 5.935 1.00 87.88 182 ALA A CA 1
ATOM 1415 C C . ALA A 1 182 ? -27.630 8.861 4.416 1.00 87.88 182 ALA A C 1
ATOM 1417 O O . ALA A 1 182 ? -27.737 7.757 3.883 1.00 87.88 182 ALA A O 1
ATOM 1418 N N . SER A 1 183 ? -27.273 9.948 3.721 1.00 88.19 183 SER A N 1
ATOM 1419 C CA . SER A 1 183 ? -26.995 9.904 2.282 1.00 88.19 183 SER A CA 1
ATOM 1420 C C . SER A 1 183 ? -25.739 9.092 1.960 1.00 88.19 183 SER A C 1
ATOM 1422 O O . SER A 1 183 ? -25.699 8.445 0.915 1.00 88.19 183 SER A O 1
ATOM 1424 N N . VAL A 1 184 ? -24.719 9.132 2.823 1.00 87.00 184 VAL A N 1
ATOM 1425 C CA . VAL A 1 184 ? -23.468 8.371 2.655 1.00 87.00 184 VAL A CA 1
ATOM 1426 C C . VAL A 1 184 ? -23.723 6.875 2.820 1.00 87.00 184 VAL A C 1
ATOM 1428 O O . VAL A 1 184 ? -23.381 6.094 1.933 1.00 87.00 184 VAL A O 1
ATOM 1431 N N . VAL A 1 185 ? -24.407 6.481 3.898 1.00 88.19 185 VAL A N 1
ATOM 1432 C CA . VAL A 1 185 ? -24.829 5.095 4.156 1.00 88.19 185 VAL A CA 1
ATOM 1433 C C . VAL A 1 185 ? -25.702 4.573 3.017 1.00 88.19 185 VAL A C 1
ATOM 1435 O O . VAL A 1 185 ? -25.477 3.470 2.516 1.00 88.19 185 VAL A O 1
ATOM 1438 N N . GLU A 1 186 ? -26.668 5.368 2.553 1.00 89.06 186 GLU A N 1
ATOM 1439 C CA . GLU A 1 186 ? -27.529 4.980 1.437 1.00 89.06 186 GLU A CA 1
ATOM 1440 C C . GLU A 1 186 ? -26.736 4.822 0.130 1.00 89.06 186 GLU A C 1
ATOM 1442 O O . GLU A 1 186 ? -26.946 3.862 -0.617 1.00 89.06 186 GLU A O 1
ATOM 1447 N N . GLN A 1 187 ? -25.804 5.735 -0.153 1.00 86.56 187 GLN A N 1
ATOM 1448 C CA . GLN A 1 187 ? -24.937 5.638 -1.324 1.00 86.56 187 GLN A CA 1
ATOM 1449 C C . GLN A 1 187 ? -24.064 4.379 -1.266 1.00 86.56 187 GLN A C 1
ATOM 1451 O O . GLN A 1 187 ? -24.001 3.655 -2.262 1.00 86.56 187 GLN A O 1
ATOM 1456 N N . PHE A 1 188 ? -23.458 4.086 -0.114 1.00 86.81 188 PHE A N 1
ATOM 1457 C CA . PHE A 1 188 ? -22.666 2.876 0.114 1.00 86.81 188 PHE A CA 1
ATOM 1458 C C . PHE A 1 188 ? -23.503 1.601 -0.074 1.00 86.81 188 PHE A C 1
ATOM 1460 O O . PHE A 1 188 ? -23.101 0.675 -0.782 1.00 86.81 188 PHE A O 1
ATOM 1467 N N . ALA A 1 189 ? -24.728 1.571 0.458 1.00 86.81 189 ALA A N 1
ATOM 1468 C CA . ALA A 1 189 ? -25.645 0.448 0.267 1.00 86.81 189 ALA A CA 1
ATOM 1469 C C . ALA A 1 189 ? -26.031 0.237 -1.213 1.00 86.81 189 ALA A C 1
ATOM 1471 O O . ALA A 1 189 ? -26.282 -0.899 -1.630 1.00 86.81 189 ALA A O 1
ATOM 1472 N N . ARG A 1 190 ? -26.063 1.311 -2.019 1.00 86.06 190 ARG A N 1
ATOM 1473 C CA . ARG A 1 190 ? -26.401 1.281 -3.455 1.00 86.06 190 ARG A CA 1
ATOM 1474 C C . ARG A 1 190 ? -25.233 0.879 -4.360 1.00 86.06 190 ARG A C 1
ATOM 1476 O O . ARG A 1 190 ? -25.480 0.293 -5.414 1.00 86.06 190 ARG A O 1
ATOM 1483 N N . THR A 1 191 ? -23.976 1.142 -3.994 1.00 78.12 191 THR A N 1
ATOM 1484 C CA . THR A 1 191 ? -22.787 0.903 -4.848 1.00 78.12 191 THR A CA 1
ATOM 1485 C C . THR A 1 191 ? -22.344 -0.566 -4.934 1.00 78.12 191 THR A C 1
ATOM 1487 O O . THR A 1 191 ? -21.206 -0.855 -5.294 1.00 78.12 191 THR A O 1
ATOM 1490 N N . ARG A 1 192 ? -23.248 -1.520 -4.664 1.00 66.19 192 ARG A N 1
ATOM 1491 C CA . ARG A 1 192 ? -22.988 -2.974 -4.633 1.00 66.19 192 ARG A CA 1
ATOM 1492 C C . ARG A 1 192 ? -21.894 -3.417 -3.652 1.00 66.19 192 ARG A C 1
ATOM 1494 O O . ARG A 1 192 ? -21.499 -4.568 -3.747 1.00 66.19 192 ARG A O 1
ATOM 1501 N N . MET A 1 193 ? -21.474 -2.548 -2.722 1.00 74.00 193 MET A N 1
ATOM 1502 C CA . MET A 1 193 ? -20.533 -2.804 -1.618 1.00 74.00 193 MET A CA 1
ATOM 1503 C C . MET A 1 193 ? -19.427 -3.802 -1.992 1.00 74.00 193 MET A C 1
ATOM 1505 O O . MET A 1 193 ? -19.564 -5.013 -1.843 1.00 74.00 193 MET A O 1
ATOM 1509 N N . SER A 1 194 ? -18.324 -3.293 -2.525 1.00 81.62 194 SER A N 1
ATOM 1510 C CA . SER A 1 194 ? -17.193 -4.147 -2.882 1.00 81.62 194 SER A CA 1
ATOM 1511 C C . SER A 1 194 ? -16.119 -4.087 -1.803 1.00 81.62 194 SER A C 1
ATOM 1513 O O . SER A 1 194 ? -15.982 -3.070 -1.120 1.00 81.62 194 SER A O 1
ATOM 1515 N N . PHE A 1 195 ? -15.302 -5.144 -1.720 1.00 86.00 195 PHE A N 1
ATOM 1516 C CA . PHE A 1 195 ? -14.059 -5.148 -0.940 1.00 86.00 195 PHE A CA 1
ATOM 1517 C C . PHE A 1 195 ? -13.269 -3.859 -1.175 1.00 86.00 195 PHE A C 1
ATOM 1519 O O . PHE A 1 195 ? -12.767 -3.242 -0.243 1.00 86.00 195 PHE A O 1
ATOM 1526 N N . GLN A 1 196 ? -13.198 -3.436 -2.439 1.00 86.56 196 GLN A N 1
ATOM 1527 C CA . GLN A 1 196 ? -12.414 -2.282 -2.832 1.00 86.56 196 GLN A CA 1
ATOM 1528 C C . GLN A 1 196 ? -12.930 -0.986 -2.223 1.00 86.56 196 GLN A C 1
ATOM 1530 O O . GLN A 1 196 ? -12.123 -0.171 -1.800 1.00 86.56 196 GLN A O 1
ATOM 1535 N N . VAL A 1 197 ? -14.253 -0.813 -2.158 1.00 85.88 197 VAL A N 1
ATOM 1536 C CA . VAL A 1 197 ? -14.851 0.364 -1.521 1.00 85.88 197 VAL A CA 1
ATOM 1537 C C . VAL A 1 197 ? -14.472 0.384 -0.043 1.00 85.88 197 VAL A C 1
ATOM 1539 O O . VAL A 1 197 ? -13.940 1.383 0.404 1.00 85.88 197 VAL A O 1
ATOM 1542 N N . VAL A 1 198 ? -14.609 -0.735 0.677 1.00 88.62 198 VAL A N 1
ATOM 1543 C CA . VAL A 1 198 ? -14.224 -0.829 2.100 1.00 88.62 198 VAL A CA 1
ATOM 1544 C C . VAL A 1 198 ? -12.733 -0.538 2.323 1.00 88.62 198 VAL A C 1
ATOM 1546 O O . VAL A 1 198 ? -12.386 0.133 3.290 1.00 88.62 198 VAL A O 1
ATOM 1549 N N . TRP A 1 199 ? -11.857 -1.022 1.436 1.00 89.69 199 TRP A N 1
ATOM 1550 C CA . TRP A 1 199 ? -10.404 -0.845 1.544 1.00 89.69 199 TRP A CA 1
ATOM 1551 C C . TRP A 1 199 ? -9.932 0.578 1.197 1.00 89.69 199 TRP A C 1
ATOM 1553 O O . TRP A 1 199 ? -9.054 1.125 1.868 1.00 89.69 199 TRP A O 1
ATOM 1563 N N . GLU A 1 200 ? -10.477 1.167 0.127 1.00 83.44 200 GLU A N 1
ATOM 1564 C CA . GLU A 1 200 ? -10.101 2.497 -0.382 1.00 83.44 200 GLU A CA 1
ATOM 1565 C C . GLU A 1 200 ? -10.887 3.644 0.257 1.00 83.44 200 GLU A C 1
ATOM 1567 O O . GLU A 1 200 ? -10.537 4.789 -0.015 1.00 83.44 200 GLU A O 1
ATOM 1572 N N . GLU A 1 201 ? -11.933 3.385 1.054 1.00 71.06 201 GLU A N 1
ATOM 1573 C CA . GLU A 1 201 ? -12.752 4.445 1.654 1.00 71.06 201 GLU A CA 1
ATOM 1574 C C . GLU A 1 201 ? -11.858 5.394 2.469 1.00 71.06 201 GLU A C 1
ATOM 1576 O O . GLU A 1 201 ? -11.424 5.094 3.591 1.00 71.06 201 GLU A O 1
ATOM 1581 N N . ASP A 1 202 ? -11.560 6.552 1.874 1.00 63.00 202 ASP A N 1
ATOM 1582 C CA . ASP A 1 202 ? -10.878 7.643 2.549 1.00 63.00 202 ASP A CA 1
ATOM 1583 C C . ASP A 1 202 ? -11.677 7.994 3.802 1.00 63.00 202 ASP A C 1
ATOM 1585 O O . ASP A 1 202 ? -12.910 7.958 3.805 1.00 63.00 202 ASP A O 1
ATOM 1589 N N . GLN A 1 203 ? -10.977 8.341 4.884 1.00 60.97 203 GLN A N 1
ATOM 1590 C CA . GLN A 1 203 ? -11.640 8.820 6.087 1.00 60.97 203 GLN A CA 1
ATOM 1591 C C . GLN A 1 203 ? -12.441 10.071 5.727 1.00 60.97 203 GLN A C 1
ATOM 1593 O O . GLN A 1 203 ? -11.903 11.172 5.596 1.00 60.97 203 GLN A O 1
ATOM 1598 N N . TRP A 1 204 ? -13.753 9.902 5.584 1.00 65.12 204 TRP A N 1
ATOM 1599 C CA . TRP A 1 204 ? -14.663 11.022 5.679 1.00 65.12 204 TRP A CA 1
ATOM 1600 C C . TRP A 1 204 ? -14.394 11.655 7.040 1.00 65.12 204 TRP A C 1
ATOM 1602 O O . TRP A 1 204 ? -14.240 10.938 8.030 1.00 65.12 204 TRP A O 1
ATOM 1612 N N . ALA A 1 205 ? -14.324 12.984 7.093 1.00 65.81 205 ALA A N 1
ATOM 1613 C CA . ALA A 1 205 ? -14.086 13.735 8.323 1.00 65.81 205 ALA A CA 1
ATOM 1614 C C . ALA A 1 205 ? -15.310 13.698 9.262 1.00 65.81 205 ALA A C 1
ATOM 1616 O O . ALA A 1 205 ? -15.743 14.724 9.761 1.00 65.81 205 ALA A O 1
ATOM 1617 N N . ILE A 1 206 ? -15.908 12.525 9.436 1.00 73.50 206 ILE A N 1
ATOM 1618 C CA . ILE A 1 206 ? -17.070 12.234 10.260 1.00 73.50 206 ILE A CA 1
ATOM 1619 C C . ILE A 1 206 ? -16.542 11.769 11.611 1.00 73.50 206 ILE A C 1
ATOM 1621 O O . ILE A 1 206 ? -15.581 11.007 11.650 1.00 73.50 206 ILE A O 1
ATOM 1625 N N . LEU A 1 207 ? -17.172 12.183 12.703 1.00 76.88 207 LEU A N 1
ATOM 1626 C CA . LEU A 1 207 ? -16.882 11.683 14.045 1.00 76.88 207 LEU A CA 1
ATOM 1627 C C . LEU A 1 207 ? -18.037 10.796 14.510 1.00 76.88 207 LEU A C 1
ATOM 1629 O O . LEU A 1 207 ? -19.178 11.243 14.561 1.00 76.88 207 LEU A O 1
ATOM 1633 N N . PHE A 1 208 ? -17.758 9.545 14.852 1.00 81.44 208 PHE A N 1
ATOM 1634 C CA . PHE A 1 208 ? -18.702 8.621 15.456 1.00 81.44 208 PHE A CA 1
ATOM 1635 C C . PHE A 1 208 ? -18.644 8.794 16.969 1.00 81.44 208 PHE A C 1
ATOM 1637 O O . PHE A 1 208 ? -17.686 8.372 17.611 1.00 81.44 208 PHE A O 1
ATOM 1644 N N . ARG A 1 209 ? -19.675 9.420 17.542 1.00 70.50 209 ARG A N 1
ATOM 1645 C CA . ARG A 1 209 ? -19.684 9.835 18.954 1.00 70.50 209 ARG A CA 1
ATOM 1646 C C . ARG A 1 209 ? -19.409 8.670 19.904 1.00 70.50 209 ARG A C 1
ATOM 1648 O O . ARG A 1 209 ? -18.679 8.801 20.873 1.00 70.50 209 ARG A O 1
ATOM 1655 N N . SER A 1 210 ? -19.935 7.494 19.592 1.00 76.69 210 SER A N 1
ATOM 1656 C CA . SER A 1 210 ? -19.858 6.345 20.492 1.00 76.69 210 SER A CA 1
ATOM 1657 C C . SER A 1 210 ? -18.642 5.438 20.276 1.00 76.69 210 SER A C 1
ATOM 1659 O O . SER A 1 210 ? -18.589 4.387 20.913 1.00 76.69 210 SER A O 1
ATOM 1661 N N . SER A 1 211 ? -17.664 5.789 19.423 1.00 81.75 211 SER A N 1
ATOM 1662 C CA . SER A 1 211 ? -16.487 4.932 19.153 1.00 81.75 211 SER A CA 1
ATOM 1663 C C . SER A 1 211 ? -15.730 4.534 20.424 1.00 81.75 211 SER A C 1
ATOM 1665 O O . SER A 1 211 ? -15.249 3.410 20.550 1.00 81.75 211 SER A O 1
ATOM 1667 N N . ASP A 1 212 ? -15.700 5.441 21.393 1.00 77.00 212 ASP A N 1
ATOM 1668 C CA . ASP A 1 212 ? -15.089 5.280 22.709 1.00 77.00 212 ASP A CA 1
ATOM 1669 C C . ASP A 1 212 ? -15.734 4.151 23.533 1.00 77.00 212 ASP A C 1
ATOM 1671 O O . ASP A 1 212 ? -15.042 3.356 24.168 1.00 77.00 212 ASP A O 1
ATOM 1675 N N . ALA A 1 213 ? -17.058 3.997 23.474 1.00 77.88 213 ALA A N 1
ATOM 1676 C CA . ALA A 1 213 ? -17.746 2.903 24.159 1.00 77.88 213 ALA A CA 1
ATOM 1677 C C . ALA A 1 213 ? -17.376 1.535 23.548 1.00 77.88 213 ALA A C 1
ATOM 1679 O O . ALA A 1 213 ? -17.180 0.553 24.268 1.00 77.88 213 ALA A O 1
ATOM 1680 N N . PHE A 1 214 ? -17.194 1.477 22.227 1.00 88.19 214 PHE A N 1
ATOM 1681 C CA . PHE A 1 214 ? -16.721 0.268 21.549 1.00 88.19 214 PHE A CA 1
ATOM 1682 C C . PHE A 1 214 ? -15.284 -0.099 21.948 1.00 88.19 214 PHE A C 1
ATOM 1684 O O . PHE A 1 214 ? -14.988 -1.279 22.115 1.00 88.19 214 PHE A O 1
ATOM 1691 N N . GLU A 1 215 ? -14.406 0.876 22.189 1.00 87.94 215 GLU A N 1
ATOM 1692 C CA . GLU A 1 215 ? -13.053 0.621 22.706 1.00 87.94 215 GLU A CA 1
ATOM 1693 C C . GLU A 1 215 ? -13.075 -0.035 24.101 1.00 87.94 215 GLU A C 1
ATOM 1695 O O . GLU A 1 215 ? -12.263 -0.920 24.385 1.00 87.94 215 GLU A O 1
ATOM 1700 N N . ILE A 1 216 ? -14.030 0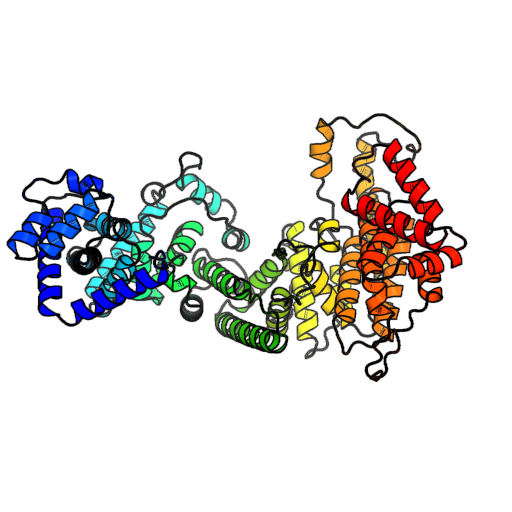.329 24.965 1.00 86.31 216 ILE A N 1
ATOM 1701 C CA . ILE A 1 216 ? -14.216 -0.350 26.259 1.00 86.31 216 ILE A CA 1
ATOM 1702 C C . ILE A 1 216 ? -14.629 -1.808 26.037 1.00 86.31 216 ILE A C 1
ATOM 1704 O O . ILE A 1 216 ? -14.070 -2.706 26.675 1.00 86.31 216 ILE A O 1
ATOM 1708 N N . LEU A 1 217 ? -15.570 -2.060 25.117 1.00 92.56 217 LEU A N 1
ATOM 1709 C CA . LEU A 1 217 ? -15.976 -3.424 24.774 1.00 92.56 217 LEU A CA 1
ATOM 1710 C C . LEU A 1 217 ? -14.800 -4.226 24.210 1.00 92.56 217 LEU A C 1
ATOM 1712 O O . LEU A 1 217 ? -14.613 -5.361 24.631 1.00 92.56 217 LEU A O 1
ATOM 1716 N N . ARG A 1 218 ? -13.963 -3.640 23.342 1.00 95.56 218 ARG A N 1
ATOM 1717 C CA . ARG A 1 218 ? -12.762 -4.294 22.790 1.00 95.56 218 ARG A CA 1
ATOM 1718 C C . ARG A 1 218 ? -11.863 -4.847 23.888 1.00 95.56 218 ARG A C 1
ATOM 1720 O O . ARG A 1 218 ? -11.388 -5.976 23.793 1.00 95.56 218 ARG A O 1
ATOM 1727 N N . ARG A 1 219 ? -11.640 -4.054 24.937 1.00 92.81 219 ARG A N 1
ATOM 1728 C CA . ARG A 1 219 ? -10.831 -4.457 26.093 1.00 92.81 219 ARG A CA 1
ATOM 1729 C C . ARG A 1 219 ? -11.551 -5.490 26.953 1.00 92.81 219 ARG A C 1
ATOM 1731 O O . ARG A 1 219 ? -10.891 -6.345 27.538 1.00 92.81 219 ARG A O 1
ATOM 1738 N N . ALA A 1 220 ? -12.873 -5.398 27.090 1.00 92.88 220 ALA A N 1
ATOM 1739 C CA . ALA A 1 220 ? -13.662 -6.294 27.932 1.00 92.88 220 ALA A CA 1
ATOM 1740 C C . ALA A 1 220 ? -13.837 -7.683 27.298 1.00 92.88 220 ALA A C 1
ATOM 1742 O O . ALA A 1 220 ? -13.510 -8.689 27.921 1.00 92.88 220 ALA A O 1
ATOM 1743 N N . ASP A 1 221 ? -14.320 -7.725 26.061 1.00 96.94 221 ASP A N 1
ATOM 1744 C CA . ASP A 1 221 ? -14.614 -8.924 25.283 1.00 96.94 221 ASP A CA 1
ATOM 1745 C C . ASP A 1 221 ? -14.334 -8.634 23.800 1.00 96.94 221 ASP A C 1
ATOM 1747 O O . ASP A 1 221 ? -15.187 -8.157 23.046 1.00 96.94 221 ASP A O 1
ATOM 1751 N N . ALA A 1 222 ? -13.097 -8.918 23.385 1.00 96.81 222 ALA A N 1
ATOM 1752 C CA . ALA A 1 222 ? -12.629 -8.686 22.023 1.00 96.81 222 ALA A CA 1
ATOM 1753 C C . ALA A 1 222 ? -13.460 -9.446 20.974 1.00 96.81 222 ALA A C 1
ATOM 1755 O O . ALA A 1 222 ? -13.683 -8.927 19.882 1.00 96.81 222 ALA A O 1
ATOM 1756 N N . GLY A 1 223 ? -13.949 -10.649 21.297 1.00 96.94 223 GLY A N 1
ATOM 1757 C CA . GLY A 1 223 ? -14.750 -11.452 20.372 1.00 96.94 223 GLY A CA 1
ATOM 1758 C C . GLY A 1 223 ? -16.090 -10.787 20.079 1.00 96.94 223 GLY A C 1
ATOM 1759 O O . GLY A 1 223 ? -16.440 -10.569 18.918 1.00 96.94 223 GLY A O 1
ATOM 1760 N N . ARG A 1 224 ? -16.814 -10.386 21.130 1.00 96.88 224 ARG A N 1
ATOM 1761 C CA . ARG A 1 224 ? -18.088 -9.674 20.963 1.00 96.88 224 ARG A CA 1
ATOM 1762 C C . ARG A 1 224 ? -17.906 -8.295 20.347 1.00 96.88 224 ARG A C 1
ATOM 1764 O O . ARG A 1 224 ? -18.721 -7.908 19.516 1.00 96.88 224 ARG A O 1
ATOM 1771 N N . PHE A 1 225 ? -16.830 -7.585 20.683 1.00 97.56 225 PHE A N 1
ATOM 1772 C CA . PHE A 1 225 ? -16.490 -6.318 20.036 1.00 97.56 225 PHE A CA 1
ATOM 1773 C C . PHE A 1 225 ? -16.441 -6.443 18.513 1.00 97.56 225 PHE A C 1
ATOM 1775 O O . PHE A 1 225 ? -17.118 -5.671 17.833 1.00 97.56 225 PHE A O 1
ATOM 1782 N N . VAL A 1 226 ? -15.698 -7.421 17.976 1.00 97.25 226 VAL A N 1
ATOM 1783 C CA . VAL A 1 226 ? -15.568 -7.559 16.518 1.00 97.25 226 VAL A CA 1
ATOM 1784 C C . VAL A 1 226 ? -16.916 -7.883 15.870 1.00 97.25 226 VAL A C 1
ATOM 1786 O O . VAL A 1 226 ? -17.285 -7.261 14.875 1.00 97.25 226 VAL A O 1
ATOM 1789 N N . VAL A 1 227 ? -17.699 -8.778 16.484 1.00 95.75 227 VAL A N 1
ATOM 1790 C CA . VAL A 1 227 ? -19.054 -9.117 16.016 1.00 95.75 227 VAL A CA 1
ATOM 1791 C C . VAL A 1 227 ? -19.971 -7.892 15.974 1.00 95.75 227 VAL A C 1
ATOM 1793 O O . VAL A 1 227 ? -20.801 -7.784 15.072 1.00 95.75 227 VAL A O 1
ATOM 1796 N N . MET A 1 228 ? -19.844 -6.973 16.932 1.00 96.12 228 MET A N 1
ATOM 1797 C CA . MET A 1 228 ? -20.680 -5.776 16.997 1.00 96.12 228 MET A CA 1
ATOM 1798 C C . MET A 1 228 ? -20.265 -4.708 15.987 1.00 96.12 228 MET A C 1
ATOM 1800 O O . MET A 1 228 ? -21.129 -4.155 15.309 1.00 96.12 228 MET A O 1
ATOM 1804 N N . ILE A 1 229 ? -18.968 -4.421 15.838 1.00 96.62 229 ILE A N 1
ATOM 1805 C CA . ILE A 1 229 ? -18.531 -3.413 14.859 1.00 96.62 229 ILE A CA 1
ATOM 1806 C C . ILE A 1 229 ? -18.815 -3.865 13.419 1.00 96.62 229 ILE A C 1
ATOM 1808 O O . ILE A 1 229 ? -19.126 -3.024 12.582 1.00 96.62 229 ILE A O 1
ATOM 1812 N N . ASP A 1 230 ? -18.819 -5.173 13.137 1.00 94.81 230 ASP A N 1
ATOM 1813 C CA . ASP A 1 230 ? -19.219 -5.729 11.832 1.00 94.81 230 ASP A CA 1
ATOM 1814 C C . ASP A 1 230 ? -20.691 -5.461 11.468 1.00 94.81 230 ASP A C 1
ATOM 1816 O O . ASP A 1 230 ? -21.076 -5.580 10.304 1.00 94.81 230 ASP A O 1
ATOM 1820 N N . GLN A 1 231 ? -21.527 -5.096 12.443 1.00 95.50 231 GLN A N 1
ATOM 1821 C CA . GLN A 1 231 ? -22.931 -4.749 12.215 1.00 95.50 231 GLN A CA 1
ATOM 1822 C C . GLN A 1 231 ? -23.135 -3.263 11.910 1.00 95.50 231 GLN A C 1
ATOM 1824 O O . GLN A 1 231 ? -24.248 -2.872 11.557 1.00 95.50 231 GLN A O 1
ATOM 1829 N N . LEU A 1 232 ? -22.104 -2.421 12.034 1.00 94.69 232 LEU A N 1
ATOM 1830 C CA . LEU A 1 232 ? -22.214 -1.002 11.699 1.00 94.69 232 LEU A CA 1
ATOM 1831 C C . LEU A 1 232 ? -22.484 -0.825 10.193 1.00 94.69 232 LEU A C 1
ATOM 1833 O O . LEU A 1 232 ? -21.950 -1.571 9.377 1.00 94.69 232 LEU A O 1
ATOM 1837 N N . PRO A 1 233 ? -23.284 0.174 9.785 1.00 93.25 233 PRO A N 1
ATOM 1838 C CA . PRO A 1 233 ? -23.738 0.309 8.398 1.00 93.25 233 PRO A CA 1
ATOM 1839 C C . PRO A 1 233 ? -22.666 0.775 7.403 1.00 93.25 233 PRO A C 1
ATOM 1841 O O . PRO A 1 233 ? -22.923 0.768 6.199 1.00 93.25 233 PRO A O 1
ATOM 1844 N N . HIS A 1 234 ? -21.504 1.240 7.877 1.00 92.12 234 HIS A N 1
ATOM 1845 C CA . HIS A 1 234 ? -20.515 1.917 7.038 1.00 92.12 234 HIS A CA 1
ATOM 1846 C C . HIS A 1 234 ? -19.070 1.685 7.513 1.00 92.12 234 HIS A C 1
ATOM 1848 O O . HIS A 1 234 ? -18.814 1.800 8.718 1.00 92.12 234 HIS A O 1
ATOM 1854 N N . PRO A 1 235 ? -18.097 1.470 6.601 1.00 92.56 235 PRO A N 1
ATOM 1855 C CA . PRO A 1 235 ? -16.699 1.202 6.953 1.00 92.56 235 PRO A CA 1
ATOM 1856 C C . PRO A 1 235 ? -16.038 2.325 7.762 1.00 92.56 235 PRO A C 1
ATOM 1858 O O . PRO A 1 235 ? -15.277 2.044 8.682 1.00 92.56 235 PRO A O 1
ATOM 1861 N N . THR A 1 236 ? -16.369 3.595 7.504 1.00 90.19 236 THR A N 1
ATOM 1862 C CA . THR A 1 236 ? -15.863 4.736 8.297 1.00 90.19 236 THR A CA 1
ATOM 1863 C C . THR A 1 236 ? -16.165 4.611 9.793 1.00 90.19 236 THR A C 1
ATOM 1865 O O . THR A 1 236 ? -15.317 4.965 10.609 1.00 90.19 236 THR A O 1
ATOM 1868 N N . LEU A 1 237 ? -17.345 4.101 10.168 1.00 92.06 237 LEU A N 1
ATOM 1869 C CA . LEU A 1 237 ? -17.716 3.926 11.578 1.00 92.06 237 LEU A CA 1
ATOM 1870 C C . LEU A 1 237 ? -16.892 2.804 12.216 1.00 92.06 237 LEU A C 1
ATOM 1872 O O . LEU A 1 237 ? -16.328 2.986 13.292 1.00 92.06 237 LEU A O 1
ATOM 1876 N N . VAL A 1 238 ? -16.743 1.683 11.501 1.00 94.88 238 VAL A N 1
ATOM 1877 C CA . VAL A 1 238 ? -15.897 0.555 11.918 1.00 94.88 238 VAL A CA 1
ATOM 1878 C C . VAL A 1 238 ? -14.447 1.009 12.101 1.00 94.88 238 VAL A C 1
ATOM 1880 O O . VAL A 1 238 ? -13.837 0.747 13.135 1.00 94.88 238 VAL A O 1
ATOM 1883 N N . LYS A 1 239 ? -13.903 1.759 11.135 1.00 92.75 239 LYS A N 1
ATOM 1884 C CA . LYS A 1 239 ? -12.530 2.282 11.172 1.00 92.75 239 LYS A CA 1
ATOM 1885 C C . LYS A 1 239 ? -12.298 3.199 12.373 1.00 92.75 239 LYS A C 1
ATOM 1887 O O . LYS A 1 239 ? -11.222 3.155 12.956 1.00 92.75 239 LYS A O 1
ATOM 1892 N N . GLN A 1 240 ? -13.297 3.982 12.785 1.00 89.00 240 GLN A N 1
ATOM 1893 C CA . GLN A 1 240 ? -13.205 4.793 14.002 1.00 89.00 240 GLN A CA 1
ATOM 1894 C C . GLN A 1 240 ? -13.189 3.953 15.278 1.00 89.00 240 GLN A C 1
ATOM 1896 O O . GLN A 1 240 ? -12.382 4.232 16.164 1.00 89.00 240 GLN A O 1
ATOM 1901 N N . CYS A 1 241 ? -13.976 2.878 15.354 1.00 92.19 241 CYS A N 1
ATOM 1902 C CA . CYS A 1 241 ? -13.872 1.913 16.455 1.00 92.19 241 CYS A CA 1
ATOM 1903 C C . CYS A 1 241 ? -12.502 1.206 16.502 1.00 92.19 241 CYS A C 1
ATOM 1905 O O . CYS A 1 241 ? -12.096 0.738 17.560 1.00 92.19 241 CYS A O 1
ATOM 1907 N N . LEU A 1 242 ? -11.780 1.145 15.376 1.00 94.62 242 LEU A N 1
ATOM 1908 C CA . LEU A 1 242 ? -10.428 0.579 15.259 1.00 94.62 242 LEU A CA 1
ATOM 1909 C C . LEU A 1 242 ? -9.300 1.631 15.344 1.00 94.62 242 LEU A C 1
ATOM 1911 O O . LEU A 1 242 ? -8.132 1.302 15.156 1.00 94.62 242 LEU A O 1
ATOM 1915 N N . SER A 1 243 ? -9.624 2.899 15.612 1.00 88.88 243 SER A N 1
ATOM 1916 C CA . SER A 1 243 ? -8.670 4.021 15.547 1.00 88.88 243 SER A CA 1
ATOM 1917 C C . SER A 1 243 ? -7.963 4.339 16.869 1.00 88.88 243 SER A C 1
ATOM 1919 O O . SER A 1 243 ? -7.208 5.312 16.952 1.00 88.88 243 SER A O 1
ATOM 1921 N N . SER A 1 244 ? -8.191 3.538 17.916 1.00 86.19 244 SER A N 1
ATOM 1922 C CA . SER A 1 244 ? -7.610 3.795 19.232 1.00 86.19 244 SER A CA 1
ATOM 1923 C C . SER A 1 244 ? -6.084 3.692 19.195 1.00 86.19 244 SER A C 1
ATOM 1925 O O . SER A 1 244 ? -5.512 2.747 18.653 1.00 86.19 244 SER A O 1
ATOM 1927 N N . LYS A 1 245 ? -5.395 4.667 19.804 1.00 84.81 245 LYS A N 1
ATOM 1928 C CA . LYS A 1 245 ? -3.920 4.719 19.814 1.00 84.81 245 LYS A CA 1
ATOM 1929 C C . LYS A 1 245 ? -3.296 3.437 20.370 1.00 84.81 245 LYS A C 1
ATOM 1931 O O . LYS A 1 245 ? -2.279 2.993 19.853 1.00 84.81 245 LYS A O 1
ATOM 1936 N N . ALA A 1 246 ? -3.917 2.850 21.396 1.00 84.69 246 ALA A N 1
ATOM 1937 C CA . ALA A 1 246 ? -3.479 1.589 21.984 1.00 84.69 246 ALA A CA 1
ATOM 1938 C C . ALA A 1 246 ? -3.498 0.437 20.965 1.00 84.69 246 ALA A C 1
ATOM 1940 O O . ALA A 1 246 ? -2.522 -0.302 20.873 1.00 84.69 246 ALA A O 1
ATOM 1941 N N . LEU A 1 247 ? -4.565 0.319 20.164 1.00 89.69 247 LEU A N 1
ATOM 1942 C CA . LEU A 1 247 ? -4.662 -0.704 19.123 1.00 89.69 247 LEU A CA 1
ATOM 1943 C C . LEU A 1 247 ? -3.665 -0.451 17.984 1.00 89.69 247 LEU A C 1
ATOM 1945 O O . LEU A 1 247 ? -2.963 -1.366 17.563 1.00 89.69 247 LEU A O 1
ATOM 1949 N N . LEU A 1 248 ? -3.548 0.800 17.526 1.00 88.75 248 LEU A N 1
ATOM 1950 C CA . LEU A 1 248 ? -2.606 1.181 16.465 1.00 88.75 248 LEU A CA 1
ATOM 1951 C C . LEU A 1 248 ? -1.139 0.911 16.844 1.00 88.75 248 LEU A C 1
ATOM 1953 O O . LEU A 1 248 ? -0.316 0.702 15.956 1.00 88.75 248 LEU A O 1
ATOM 1957 N N . ALA A 1 249 ? -0.816 0.895 18.140 1.00 88.44 249 ALA A N 1
ATOM 1958 C CA . ALA A 1 249 ? 0.519 0.606 18.658 1.00 88.44 249 ALA A CA 1
ATOM 1959 C C . ALA A 1 249 ? 0.784 -0.887 18.942 1.00 88.44 249 ALA A C 1
ATOM 1961 O O . ALA A 1 249 ? 1.924 -1.235 19.241 1.00 88.44 249 ALA A O 1
ATOM 1962 N N . SER A 1 250 ? -0.228 -1.762 18.863 1.00 92.81 250 SER A N 1
ATOM 1963 C CA . SER A 1 250 ? -0.111 -3.193 19.187 1.00 92.81 250 SER A CA 1
ATOM 1964 C C . SER A 1 250 ? -0.457 -4.073 17.976 1.00 92.81 250 SER A C 1
ATOM 1966 O O . SER A 1 250 ? -1.631 -4.384 17.756 1.00 92.81 250 SER A O 1
ATOM 1968 N N . PRO A 1 251 ? 0.541 -4.506 17.178 1.00 94.12 251 PRO A N 1
ATOM 1969 C CA . PRO A 1 251 ? 0.320 -5.452 16.082 1.00 94.12 251 PRO A CA 1
ATOM 1970 C C . PRO A 1 251 ? -0.321 -6.764 16.553 1.00 94.12 251 PRO A C 1
ATOM 1972 O O . PRO A 1 251 ? -1.196 -7.305 15.882 1.00 94.12 251 PRO A O 1
ATOM 1975 N N . GLU A 1 252 ? 0.052 -7.244 17.743 1.00 96.25 252 GLU A N 1
ATOM 1976 C CA . GLU A 1 252 ? -0.507 -8.462 18.339 1.00 96.25 252 GLU A CA 1
ATOM 1977 C C . GLU A 1 252 ? -2.021 -8.352 18.579 1.00 96.25 252 GLU A C 1
ATOM 1979 O O . GLU A 1 252 ? -2.766 -9.281 18.247 1.00 96.25 252 GLU A O 1
ATOM 1984 N N . ASP A 1 253 ? -2.497 -7.209 19.092 1.00 95.88 253 ASP A N 1
ATOM 1985 C CA . ASP A 1 253 ? -3.930 -6.958 19.289 1.00 95.88 253 ASP A CA 1
ATOM 1986 C C . ASP A 1 253 ? -4.668 -6.932 17.946 1.00 95.88 253 ASP A C 1
ATOM 1988 O O . ASP A 1 253 ? -5.731 -7.544 17.818 1.00 95.88 253 ASP A O 1
ATOM 1992 N N . VAL A 1 254 ? -4.105 -6.266 16.929 1.00 97.62 254 VAL A N 1
ATOM 1993 C CA . VAL A 1 254 ? -4.693 -6.208 15.578 1.00 97.62 254 VAL A CA 1
ATOM 1994 C C . VAL A 1 254 ? -4.824 -7.611 14.989 1.00 97.62 254 VAL A C 1
ATOM 1996 O O . VAL A 1 254 ? -5.890 -7.975 14.489 1.00 97.62 254 VAL A O 1
ATOM 1999 N N . LEU A 1 255 ? -3.778 -8.432 15.102 1.00 97.81 255 LEU A N 1
ATOM 2000 C CA . LEU A 1 255 ? -3.787 -9.817 14.636 1.00 97.81 255 LEU A CA 1
ATOM 2001 C C . LEU A 1 255 ? -4.766 -10.694 15.418 1.00 97.81 255 LEU A C 1
ATOM 2003 O O . LEU A 1 255 ? -5.443 -11.536 14.828 1.00 97.81 255 LEU A O 1
ATOM 2007 N N . SER A 1 256 ? -4.877 -10.494 16.730 1.00 97.81 256 SER A N 1
ATOM 2008 C CA . SER A 1 256 ? -5.854 -11.193 17.566 1.00 97.81 256 SER A CA 1
ATOM 2009 C C . SER A 1 256 ? -7.289 -10.879 17.131 1.00 97.81 256 SER A C 1
ATOM 2011 O O . SER A 1 256 ? -8.080 -11.794 16.897 1.00 97.81 256 SER A O 1
ATOM 2013 N N . LEU A 1 257 ? -7.610 -9.599 16.915 1.00 98.25 257 LEU A N 1
ATOM 2014 C CA . LEU A 1 257 ? -8.919 -9.180 16.407 1.00 98.25 257 LEU A CA 1
ATOM 2015 C C . LEU A 1 257 ? -9.172 -9.706 14.991 1.00 98.25 257 LEU A C 1
ATOM 2017 O O . LEU A 1 257 ? -10.281 -10.149 14.698 1.00 98.25 257 LEU A O 1
ATOM 2021 N N . LEU A 1 258 ? -8.151 -9.725 14.126 1.00 98.25 258 LEU A N 1
ATOM 2022 C CA . LEU A 1 258 ? -8.268 -10.280 12.778 1.00 98.25 258 LEU A CA 1
ATOM 2023 C C . LEU A 1 258 ? -8.574 -11.783 12.807 1.00 98.25 258 LEU A C 1
ATOM 2025 O O . LEU A 1 258 ? -9.326 -12.251 11.958 1.00 98.25 258 LEU A O 1
ATOM 2029 N N . ARG A 1 259 ? -8.063 -12.553 13.778 1.00 97.69 259 ARG A N 1
ATOM 2030 C CA . ARG A 1 259 ? -8.456 -13.969 13.956 1.00 97.69 259 ARG A CA 1
ATOM 2031 C C . ARG A 1 259 ? -9.924 -14.116 14.354 1.00 97.69 259 ARG A C 1
ATOM 2033 O O . ARG A 1 259 ? -10.571 -15.059 13.914 1.00 97.69 259 ARG A O 1
ATOM 2040 N N . LEU A 1 260 ? -10.422 -13.208 15.193 1.00 97.50 260 LEU A N 1
ATOM 2041 C CA . LEU A 1 260 ? -11.783 -13.244 15.738 1.00 97.50 260 LEU A CA 1
ATOM 2042 C C . LEU A 1 260 ? -12.841 -12.690 14.777 1.00 97.50 260 LEU A C 1
ATOM 2044 O O . LEU A 1 260 ? -14.02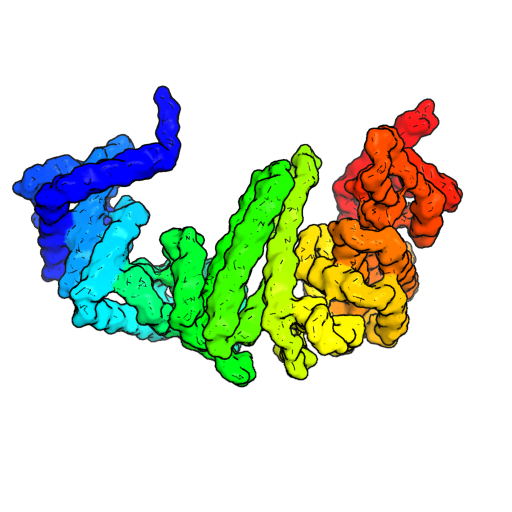4 -12.969 14.958 1.00 97.50 260 LEU A O 1
ATOM 2048 N N . ALA A 1 261 ? -12.436 -11.907 13.776 1.00 97.31 261 ALA A N 1
ATOM 2049 C CA . ALA A 1 261 ? -13.360 -11.289 12.838 1.00 97.31 261 ALA A CA 1
ATOM 2050 C C . ALA A 1 261 ? -14.150 -12.308 12.018 1.00 97.31 261 ALA A C 1
ATOM 2052 O O . ALA A 1 261 ? -13.632 -13.361 11.639 1.00 97.31 261 ALA A O 1
ATOM 2053 N N . ASN A 1 262 ? -15.392 -11.965 11.684 1.00 96.00 262 ASN A N 1
ATOM 2054 C CA . ASN A 1 262 ? -16.214 -12.794 10.812 1.00 96.00 262 ASN A CA 1
ATOM 2055 C C . ASN A 1 262 ? -15.581 -12.920 9.421 1.00 96.00 262 ASN A C 1
ATOM 2057 O O . ASN A 1 262 ? -14.745 -12.107 9.014 1.00 96.00 262 ASN A O 1
ATOM 2061 N N . SER A 1 263 ? -15.978 -13.947 8.674 1.00 96.25 263 SER A N 1
ATOM 2062 C CA . SER A 1 263 ? -15.575 -14.083 7.277 1.00 96.25 263 SER A CA 1
ATOM 2063 C C . SER A 1 263 ? -16.150 -12.940 6.435 1.00 96.25 263 SER A C 1
ATOM 2065 O O . SER A 1 263 ? -17.352 -12.679 6.445 1.00 96.25 263 SER A O 1
ATOM 2067 N N . ALA A 1 264 ? -15.273 -12.258 5.707 1.00 95.12 264 ALA A N 1
ATOM 2068 C CA . ALA A 1 264 ? -15.601 -11.198 4.766 1.00 95.12 264 ALA A CA 1
ATOM 2069 C C . ALA A 1 264 ? -16.023 -11.737 3.402 1.00 95.12 264 ALA A C 1
ATOM 2071 O O . ALA A 1 264 ? -16.685 -11.021 2.651 1.00 95.12 264 ALA A O 1
ATOM 2072 N N . ILE A 1 265 ? -15.610 -12.959 3.069 1.00 92.94 265 ILE A N 1
ATOM 2073 C CA . ILE A 1 265 ? -15.858 -13.593 1.777 1.00 92.94 265 ILE A CA 1
ATOM 2074 C C . ILE A 1 265 ? -16.388 -15.011 2.023 1.00 92.94 265 ILE A C 1
ATOM 2076 O O . ILE A 1 265 ? -15.849 -15.728 2.867 1.00 92.94 265 ILE A O 1
ATOM 2080 N N . ASP A 1 266 ? -17.453 -15.404 1.325 1.00 89.94 266 ASP A N 1
ATOM 2081 C CA . ASP A 1 266 ? -17.963 -16.779 1.367 1.00 89.94 266 ASP A CA 1
ATOM 2082 C C . ASP A 1 266 ? -17.146 -17.750 0.502 1.00 89.94 266 ASP A C 1
ATOM 2084 O O . ASP A 1 266 ? -16.180 -17.386 -0.171 1.00 89.94 266 ASP A O 1
ATOM 2088 N N . ALA A 1 267 ? -17.535 -19.025 0.534 1.00 85.56 267 ALA A N 1
ATOM 2089 C CA . ALA A 1 267 ? -16.899 -20.076 -0.253 1.00 85.56 267 ALA A CA 1
ATOM 2090 C C . ALA A 1 267 ? -17.050 -19.854 -1.771 1.00 85.56 267 ALA A C 1
ATOM 2092 O O . ALA A 1 267 ? -16.252 -20.372 -2.554 1.00 85.56 267 ALA A O 1
ATOM 2093 N N . GLU A 1 268 ? -18.055 -19.085 -2.189 1.00 84.94 268 GLU A N 1
ATOM 2094 C CA . GLU A 1 268 ? -18.315 -18.701 -3.573 1.00 84.94 268 GLU A CA 1
ATOM 2095 C C . GLU A 1 268 ? -17.506 -17.467 -4.016 1.00 84.94 268 GLU A C 1
ATOM 2097 O O . GLU A 1 268 ? -17.553 -17.096 -5.193 1.00 84.94 268 GLU A O 1
ATOM 2102 N N . GLY A 1 269 ? -16.740 -16.839 -3.117 1.00 82.94 269 GLY A N 1
ATOM 2103 C CA . GLY A 1 269 ? -15.952 -15.640 -3.411 1.00 82.94 269 GLY A CA 1
ATOM 2104 C C . GLY A 1 269 ? -16.764 -14.341 -3.367 1.00 82.94 269 GLY A C 1
ATOM 2105 O O . GLY A 1 269 ? -16.282 -13.294 -3.809 1.00 82.94 269 GLY A O 1
ATOM 2106 N N . CYS A 1 270 ? -17.997 -14.387 -2.864 1.00 86.19 270 CYS A N 1
ATOM 2107 C CA . CYS A 1 270 ? -18.864 -13.230 -2.707 1.00 86.19 270 CYS A CA 1
ATOM 2108 C C . CYS A 1 270 ? -18.624 -12.548 -1.357 1.00 86.19 270 CYS A C 1
ATOM 2110 O O . CYS A 1 270 ? -18.423 -13.176 -0.322 1.00 86.19 270 CYS A O 1
ATOM 2112 N N . TRP A 1 271 ? -18.651 -11.219 -1.374 1.00 87.88 271 TRP A N 1
ATOM 2113 C CA . TRP A 1 271 ? -18.438 -10.415 -0.177 1.00 87.88 271 TRP A CA 1
ATOM 2114 C C . TRP A 1 271 ? -19.660 -10.423 0.753 1.00 87.88 271 TRP A C 1
ATOM 2116 O O . TRP A 1 271 ? -20.809 -10.314 0.310 1.00 87.88 271 TRP A O 1
ATOM 2126 N N . HIS A 1 272 ? -19.401 -10.467 2.058 1.00 88.00 272 HIS A N 1
ATOM 2127 C CA . HIS A 1 272 ? -20.392 -10.348 3.118 1.00 88.00 272 HIS A CA 1
ATOM 2128 C C . HIS A 1 272 ? -20.282 -9.014 3.858 1.00 88.00 272 HIS A C 1
ATOM 2130 O O . HIS A 1 272 ? -19.213 -8.618 4.319 1.00 88.00 272 HIS A O 1
ATOM 2136 N N . ARG A 1 273 ? -21.436 -8.363 4.071 1.00 80.94 273 ARG A N 1
ATOM 2137 C CA . ARG A 1 273 ? -21.536 -7.121 4.863 1.00 80.94 273 ARG A CA 1
ATOM 2138 C C . ARG A 1 273 ? -20.942 -7.266 6.256 1.00 80.94 273 ARG A C 1
ATOM 2140 O O . ARG A 1 273 ? -20.259 -6.366 6.723 1.00 80.94 273 ARG A O 1
ATOM 2147 N N . CYS A 1 274 ? -21.184 -8.409 6.884 1.00 85.69 274 CYS A N 1
ATOM 2148 C CA . CYS A 1 274 ? -20.773 -8.688 8.251 1.00 85.69 274 CYS A CA 1
ATOM 2149 C C . CYS A 1 274 ? -19.288 -9.057 8.388 1.00 85.69 274 CYS A C 1
ATOM 2151 O O . CYS A 1 274 ? -18.957 -9.659 9.393 1.00 85.69 274 CYS A O 1
ATOM 2153 N N . GLY A 1 275 ? -18.419 -8.758 7.415 1.00 91.81 275 GLY A N 1
ATOM 2154 C CA . GLY A 1 275 ? -16.968 -8.967 7.536 1.00 91.81 275 GLY A CA 1
ATOM 2155 C C . GLY A 1 275 ? -16.134 -7.741 7.156 1.00 91.81 275 GLY A C 1
ATOM 2156 O O . GLY A 1 275 ? -14.995 -7.869 6.705 1.00 91.81 275 GLY A O 1
ATOM 2157 N N . MET A 1 276 ? -16.686 -6.535 7.318 1.00 93.75 276 MET A N 1
ATOM 2158 C CA . MET A 1 276 ? -15.942 -5.285 7.112 1.00 93.75 276 MET A CA 1
ATOM 2159 C C . MET A 1 276 ? -14.761 -5.147 8.078 1.00 93.75 276 MET A C 1
ATOM 2161 O O . MET A 1 276 ? -13.699 -4.667 7.677 1.00 93.75 276 MET A O 1
ATOM 2165 N N . ALA A 1 277 ? -14.913 -5.592 9.326 1.00 96.00 277 ALA A N 1
ATOM 2166 C CA . ALA A 1 277 ? -13.867 -5.539 10.336 1.00 96.00 277 ALA A CA 1
ATOM 2167 C C . ALA A 1 277 ? -12.638 -6.343 9.910 1.00 96.00 277 ALA A C 1
ATOM 2169 O O . ALA A 1 277 ? -11.528 -5.846 10.055 1.00 96.00 277 ALA A O 1
ATOM 2170 N N . ALA A 1 278 ? -12.809 -7.530 9.315 1.00 97.19 278 ALA A N 1
ATOM 2171 C CA . ALA A 1 278 ? -11.685 -8.329 8.821 1.00 97.19 278 ALA A CA 1
ATOM 2172 C C . ALA A 1 278 ? -10.874 -7.581 7.746 1.00 97.19 278 ALA A C 1
ATOM 2174 O O . ALA A 1 278 ? -9.644 -7.577 7.787 1.00 97.19 278 ALA A O 1
ATOM 2175 N N . ILE A 1 279 ? -11.554 -6.896 6.820 1.00 95.88 279 ILE A N 1
ATOM 2176 C CA . ILE A 1 279 ? -10.914 -6.098 5.763 1.00 95.88 279 ILE A CA 1
ATOM 2177 C C . ILE A 1 279 ? -10.134 -4.927 6.373 1.00 95.88 279 ILE A C 1
ATOM 2179 O O . ILE A 1 279 ? -8.965 -4.727 6.046 1.00 95.88 279 ILE A O 1
ATOM 2183 N N . LEU A 1 280 ? -10.760 -4.175 7.282 1.00 96.00 280 LEU A N 1
ATOM 2184 C CA . LEU A 1 280 ? -10.155 -2.994 7.904 1.00 96.00 280 LEU A CA 1
ATOM 2185 C C . LEU A 1 280 ? -9.025 -3.349 8.882 1.00 96.00 280 LEU A C 1
ATOM 2187 O O . LEU A 1 280 ? -8.042 -2.619 8.968 1.00 96.00 280 LEU A O 1
ATOM 2191 N N . LEU A 1 281 ? -9.118 -4.481 9.581 1.00 97.50 281 LEU A N 1
ATOM 2192 C CA . LEU A 1 281 ? -8.037 -5.010 10.418 1.00 97.50 281 LEU A CA 1
ATOM 2193 C C . LEU A 1 281 ? -6.851 -5.477 9.567 1.00 97.50 281 LEU A C 1
ATOM 2195 O O . LEU A 1 281 ? -5.707 -5.223 9.934 1.00 97.50 281 LEU A O 1
ATOM 2199 N N . LEU A 1 282 ? -7.100 -6.098 8.408 1.00 97.25 282 LEU A N 1
ATOM 2200 C CA . LEU A 1 282 ? -6.039 -6.456 7.463 1.00 97.25 282 LEU A CA 1
ATOM 2201 C C . LEU A 1 282 ? -5.383 -5.214 6.842 1.00 97.25 282 LEU A C 1
ATOM 2203 O O . LEU A 1 282 ? -4.160 -5.174 6.684 1.00 97.25 282 LEU A O 1
ATOM 2207 N N . GLN A 1 283 ? -6.171 -4.181 6.534 1.00 95.31 283 GLN A N 1
ATOM 2208 C CA . GLN A 1 283 ? -5.652 -2.877 6.124 1.00 95.31 283 GLN A CA 1
ATOM 2209 C C . GLN A 1 283 ? -4.762 -2.280 7.220 1.00 95.31 283 GLN A C 1
ATOM 2211 O O . GLN A 1 283 ? -3.635 -1.890 6.929 1.00 95.31 283 GLN A O 1
ATOM 2216 N N . LEU A 1 284 ? -5.219 -2.273 8.475 1.00 94.56 284 LEU A N 1
ATOM 2217 C CA . LEU A 1 284 ? -4.449 -1.746 9.599 1.00 94.56 284 LEU A CA 1
ATOM 2218 C C . LEU A 1 284 ? -3.143 -2.525 9.828 1.00 94.56 284 LEU A C 1
ATOM 2220 O O . LEU A 1 284 ? -2.088 -1.915 9.981 1.00 94.56 284 LEU A O 1
ATOM 2224 N N . ALA A 1 285 ? -3.186 -3.858 9.775 1.00 95.75 285 ALA A N 1
ATOM 2225 C CA . ALA A 1 285 ? -1.988 -4.692 9.851 1.00 95.75 285 ALA A CA 1
ATOM 2226 C C . ALA A 1 285 ? -1.004 -4.375 8.708 1.00 95.75 285 ALA A C 1
ATOM 2228 O O . ALA A 1 285 ? 0.206 -4.295 8.916 1.00 95.75 285 ALA A O 1
ATOM 2229 N N . SER A 1 286 ? -1.521 -4.127 7.499 1.00 94.38 286 SER A N 1
ATOM 2230 C CA . SER A 1 286 ? -0.705 -3.706 6.351 1.00 94.38 286 SER A CA 1
ATOM 2231 C C . SER A 1 286 ? -0.056 -2.346 6.579 1.00 94.38 286 SER A C 1
ATOM 2233 O O . SER A 1 286 ? 1.118 -2.163 6.267 1.00 94.38 286 SER A O 1
ATOM 2235 N N . GLU A 1 287 ? -0.811 -1.386 7.112 1.00 91.56 287 GLU A N 1
ATOM 2236 C CA . GLU A 1 287 ? -0.306 -0.058 7.448 1.00 91.56 287 GLU A CA 1
ATOM 2237 C C . GLU A 1 287 ? 0.793 -0.155 8.511 1.00 91.56 287 GLU A C 1
ATOM 2239 O O . GLU A 1 287 ? 1.859 0.415 8.308 1.00 91.56 287 GLU A O 1
ATOM 2244 N N . GLN A 1 288 ? 0.605 -0.941 9.576 1.00 90.88 288 GLN A N 1
ATOM 2245 C CA . GLN A 1 288 ? 1.625 -1.161 10.611 1.00 90.88 288 GLN A CA 1
ATOM 2246 C C . GLN A 1 288 ? 2.921 -1.754 10.038 1.00 90.88 288 GLN A C 1
ATOM 2248 O O . GLN A 1 288 ? 4.004 -1.247 10.327 1.00 90.88 288 GLN A O 1
ATOM 2253 N N . LEU A 1 289 ? 2.825 -2.757 9.159 1.00 91.50 289 LEU A N 1
ATOM 2254 C CA . LEU A 1 289 ? 3.989 -3.329 8.471 1.00 91.50 289 LEU A CA 1
ATOM 2255 C C . LEU A 1 289 ? 4.722 -2.292 7.598 1.00 91.50 289 LEU A C 1
ATOM 2257 O O . LEU A 1 289 ? 5.955 -2.243 7.550 1.00 91.50 289 LEU A O 1
ATOM 2261 N N . LEU A 1 290 ? 3.968 -1.455 6.883 1.00 88.19 290 LEU A N 1
ATOM 2262 C CA . LEU A 1 290 ? 4.516 -0.507 5.911 1.00 88.19 290 LEU A CA 1
ATOM 2263 C C . LEU A 1 290 ? 4.919 0.849 6.519 1.00 88.19 290 LEU A C 1
ATOM 2265 O O . LEU A 1 290 ? 5.650 1.590 5.863 1.00 88.19 290 LEU A O 1
ATOM 2269 N N . LEU A 1 291 ? 4.475 1.182 7.737 1.00 80.81 291 LEU A N 1
ATOM 2270 C CA . LEU A 1 291 ? 4.771 2.442 8.439 1.00 80.81 291 LEU A CA 1
ATOM 2271 C C . LEU A 1 291 ? 6.111 2.445 9.179 1.00 80.81 291 LEU A C 1
ATOM 2273 O O . LEU A 1 291 ? 6.639 3.526 9.428 1.00 80.81 291 LEU A O 1
ATOM 2277 N N . LEU A 1 292 ? 6.672 1.280 9.510 1.00 64.81 292 LEU A N 1
ATOM 2278 C CA . LEU A 1 292 ? 7.915 1.146 10.280 1.00 64.81 292 LEU A CA 1
ATOM 2279 C C . LEU A 1 292 ? 9.163 1.572 9.482 1.00 64.81 292 LEU A C 1
ATOM 2281 O O . LEU A 1 292 ? 10.055 0.763 9.315 1.00 64.81 292 LEU A O 1
ATOM 2285 N N . TRP A 1 293 ? 9.243 2.769 8.904 1.00 60.12 293 TRP A N 1
ATOM 2286 C CA . TRP A 1 293 ? 10.429 3.191 8.149 1.00 60.12 293 TRP A CA 1
ATOM 2287 C C . TRP A 1 293 ? 11.579 3.414 9.128 1.00 60.12 293 TRP A C 1
ATOM 2289 O O . TRP A 1 293 ? 11.623 4.437 9.808 1.00 60.12 293 TRP A O 1
ATOM 2299 N N . ALA A 1 294 ? 12.491 2.451 9.211 1.00 55.56 294 ALA A N 1
ATOM 2300 C CA . ALA A 1 294 ? 13.741 2.647 9.911 1.00 55.56 294 ALA A CA 1
ATOM 2301 C C . ALA A 1 294 ? 14.654 3.474 8.994 1.00 55.56 294 ALA A C 1
ATOM 2303 O O . ALA A 1 294 ? 15.017 3.051 7.895 1.00 55.56 294 ALA A O 1
ATOM 2304 N N . ASP A 1 295 ? 14.945 4.707 9.404 1.00 57.22 295 ASP A N 1
ATOM 2305 C CA . ASP A 1 295 ? 15.902 5.594 8.738 1.00 57.22 295 ASP A CA 1
ATOM 2306 C C . ASP A 1 295 ? 17.320 5.144 9.133 1.00 57.22 295 ASP A C 1
ATOM 2308 O O . ASP A 1 295 ? 18.032 5.827 9.865 1.00 57.22 295 ASP A O 1
ATOM 2312 N N . GLU A 1 296 ? 17.702 3.936 8.724 1.00 60.19 296 GLU A N 1
ATOM 2313 C CA . GLU A 1 296 ? 18.942 3.305 9.175 1.00 60.19 296 GLU A CA 1
ATOM 2314 C C . GLU A 1 296 ? 20.056 3.500 8.146 1.00 60.19 296 GLU A C 1
ATOM 2316 O O . GLU A 1 296 ? 19.915 3.197 6.960 1.00 60.19 296 GLU A O 1
ATOM 2321 N N . ASP A 1 297 ? 21.170 4.061 8.617 1.00 62.97 297 ASP A N 1
ATOM 2322 C CA . ASP A 1 297 ? 22.342 4.359 7.796 1.00 62.97 297 ASP A CA 1
ATOM 2323 C C . ASP A 1 297 ? 23.354 3.182 7.771 1.00 62.97 297 ASP A C 1
ATOM 2325 O O . ASP A 1 297 ? 24.336 3.252 7.029 1.00 62.97 297 ASP A O 1
ATOM 2329 N N . ASP A 1 298 ? 23.117 2.095 8.528 1.00 72.94 298 ASP A N 1
ATOM 2330 C CA . ASP A 1 298 ? 23.985 0.904 8.609 1.00 72.94 298 ASP A CA 1
ATOM 2331 C C . ASP A 1 298 ? 23.355 -0.339 7.937 1.00 72.94 298 ASP A C 1
ATOM 2333 O O . ASP A 1 298 ? 22.163 -0.624 8.064 1.00 72.94 298 ASP A O 1
ATOM 2337 N N . ALA A 1 299 ? 24.175 -1.111 7.218 1.00 73.31 299 ALA A N 1
ATOM 2338 C CA . ALA A 1 299 ? 23.781 -2.348 6.548 1.00 73.31 299 ALA A CA 1
ATOM 2339 C C . ALA A 1 299 ? 23.475 -3.497 7.527 1.00 73.31 299 ALA A C 1
ATOM 2341 O O . ALA A 1 299 ? 22.679 -4.382 7.198 1.00 73.31 299 ALA A O 1
ATOM 2342 N N . GLU A 1 300 ? 24.101 -3.521 8.710 1.00 78.75 300 GLU A N 1
ATOM 2343 C CA . GLU A 1 300 ? 23.769 -4.524 9.733 1.00 78.75 300 GLU A CA 1
ATOM 2344 C C . GLU A 1 300 ? 22.350 -4.305 10.273 1.00 78.75 300 GLU A C 1
ATOM 2346 O O . GLU A 1 300 ? 21.589 -5.263 10.433 1.00 78.75 300 GLU A O 1
ATOM 2351 N N . ASP A 1 301 ? 21.982 -3.044 10.483 1.00 81.06 301 ASP A N 1
ATOM 2352 C CA . ASP A 1 301 ? 20.659 -2.659 10.961 1.00 81.06 301 ASP A CA 1
ATOM 2353 C C . ASP A 1 301 ? 19.598 -2.909 9.875 1.00 81.06 301 ASP A C 1
ATOM 2355 O O . ASP A 1 301 ? 18.593 -3.567 10.148 1.00 81.06 301 ASP A O 1
ATOM 2359 N N . LEU A 1 302 ? 19.920 -2.637 8.601 1.00 82.81 302 LEU A N 1
ATOM 2360 C CA . LEU A 1 302 ? 19.070 -2.992 7.458 1.00 82.81 302 LEU A CA 1
ATOM 2361 C C . LEU A 1 302 ? 18.690 -4.485 7.420 1.00 82.81 302 LEU A C 1
ATOM 2363 O O . LEU A 1 302 ? 17.543 -4.834 7.140 1.00 82.81 302 LEU A O 1
ATOM 2367 N N . ASN A 1 303 ? 19.637 -5.389 7.691 1.00 84.88 303 ASN A N 1
ATOM 2368 C CA . ASN A 1 303 ? 19.352 -6.828 7.724 1.00 84.88 303 ASN A CA 1
ATOM 2369 C C . ASN A 1 303 ? 18.450 -7.213 8.906 1.00 84.88 303 ASN A C 1
ATOM 2371 O O . ASN A 1 303 ? 17.593 -8.089 8.756 1.00 84.88 303 ASN A O 1
ATOM 2375 N N . LYS A 1 304 ? 18.620 -6.566 10.067 1.00 87.12 304 LYS A N 1
ATOM 2376 C CA . LYS A 1 304 ? 17.739 -6.755 11.230 1.00 87.12 304 LYS A CA 1
ATOM 2377 C C . LYS A 1 304 ? 16.331 -6.237 10.935 1.00 87.12 304 LYS A C 1
ATOM 2379 O O . LYS A 1 304 ? 15.375 -6.945 11.243 1.00 87.12 304 LYS A O 1
ATOM 2384 N N . ASP A 1 305 ? 16.200 -5.082 10.282 1.00 85.38 305 ASP A N 1
ATOM 2385 C CA . ASP A 1 305 ? 14.912 -4.532 9.841 1.00 85.38 305 ASP A CA 1
ATOM 2386 C C . ASP A 1 305 ? 14.215 -5.468 8.845 1.00 85.38 305 ASP A C 1
ATOM 2388 O O . ASP A 1 305 ? 13.048 -5.812 9.025 1.00 85.38 305 ASP A O 1
ATOM 2392 N N . ILE A 1 306 ? 14.936 -5.976 7.837 1.00 88.69 306 ILE A N 1
ATOM 2393 C CA . ILE A 1 306 ? 14.388 -6.954 6.883 1.00 88.69 306 ILE A CA 1
ATOM 2394 C C . ILE A 1 306 ? 13.916 -8.223 7.604 1.00 88.69 306 ILE A C 1
ATOM 2396 O O . ILE A 1 306 ? 12.845 -8.744 7.273 1.00 88.69 306 ILE A O 1
ATOM 2400 N N . ALA A 1 307 ? 14.685 -8.730 8.573 1.00 90.38 307 ALA A N 1
ATOM 2401 C CA . ALA A 1 307 ? 14.311 -9.908 9.352 1.00 90.38 307 ALA A CA 1
ATOM 2402 C C . ALA A 1 307 ? 13.059 -9.647 10.204 1.00 90.38 307 ALA A C 1
ATOM 2404 O O . ALA A 1 307 ? 12.097 -10.408 10.108 1.00 90.38 307 ALA A O 1
ATOM 2405 N N . HIS A 1 308 ? 13.025 -8.538 10.948 1.00 90.25 308 HIS A N 1
ATOM 2406 C CA . HIS A 1 308 ? 11.882 -8.143 11.770 1.00 90.25 308 HIS A CA 1
ATOM 2407 C C . HIS A 1 308 ? 10.617 -7.925 10.928 1.00 90.25 308 HIS A C 1
ATOM 2409 O O . HIS A 1 308 ? 9.550 -8.448 11.250 1.00 90.25 308 HIS A O 1
ATOM 2415 N N . PHE A 1 309 ? 10.745 -7.228 9.796 1.00 91.94 309 PHE A N 1
ATOM 2416 C CA . PHE A 1 309 ? 9.663 -7.060 8.832 1.00 91.94 309 PHE A CA 1
ATOM 2417 C C . PHE A 1 309 ? 9.172 -8.414 8.307 1.00 91.94 309 PHE A C 1
ATOM 2419 O O . PHE A 1 309 ? 7.970 -8.664 8.272 1.00 91.94 309 PHE A O 1
ATOM 2426 N N . SER A 1 310 ? 10.085 -9.317 7.938 1.00 93.44 310 SER A N 1
ATOM 2427 C CA . SER A 1 310 ? 9.736 -10.654 7.439 1.00 93.44 310 SER A CA 1
ATOM 2428 C C . SER A 1 310 ? 9.031 -11.515 8.491 1.00 93.44 310 SER A C 1
ATOM 2430 O O . SER A 1 310 ? 8.141 -12.293 8.141 1.00 93.44 310 SER A O 1
ATOM 2432 N N . ASP A 1 311 ? 9.402 -11.377 9.764 1.00 93.50 311 ASP A N 1
ATOM 2433 C CA . ASP A 1 311 ? 8.738 -12.044 10.883 1.00 93.50 311 ASP A CA 1
ATOM 2434 C C . ASP A 1 311 ? 7.316 -11.502 11.081 1.00 93.50 311 ASP A C 1
ATOM 2436 O O . ASP A 1 311 ? 6.370 -12.290 11.086 1.00 93.50 311 ASP A O 1
ATOM 2440 N N . GLY A 1 312 ? 7.135 -10.177 11.090 1.00 94.75 312 GLY A N 1
ATOM 2441 C CA . GLY A 1 312 ? 5.805 -9.560 11.147 1.00 94.75 312 GLY A CA 1
ATOM 2442 C C . GLY A 1 312 ? 4.912 -9.959 9.964 1.00 94.75 312 GLY A C 1
ATOM 2443 O O . GLY A 1 312 ? 3.739 -10.290 10.141 1.00 94.75 312 GLY A O 1
ATOM 2444 N N . VAL A 1 313 ? 5.467 -10.013 8.747 1.00 96.19 313 VAL A N 1
ATOM 2445 C CA . VAL A 1 313 ? 4.751 -10.525 7.565 1.00 96.19 313 VAL A CA 1
ATOM 2446 C C . VAL A 1 313 ? 4.316 -11.974 7.779 1.00 96.19 313 VAL A C 1
ATOM 2448 O O . VAL A 1 313 ? 3.176 -12.322 7.468 1.00 96.19 313 VAL A O 1
ATOM 2451 N N . ARG A 1 314 ? 5.190 -12.828 8.322 1.00 96.56 314 ARG A N 1
ATOM 2452 C CA . ARG A 1 314 ? 4.869 -14.234 8.598 1.00 96.56 314 ARG A CA 1
ATOM 2453 C C . ARG A 1 314 ? 3.695 -14.357 9.563 1.00 96.56 314 ARG A C 1
ATOM 2455 O O . ARG A 1 314 ? 2.779 -15.120 9.273 1.00 96.56 314 ARG A O 1
ATOM 2462 N N . GLU A 1 315 ? 3.689 -13.579 10.641 1.00 97.06 315 GLU A N 1
ATOM 2463 C CA . GLU A 1 315 ? 2.612 -13.587 11.636 1.00 97.06 315 GLU A CA 1
ATOM 2464 C C . GLU A 1 315 ? 1.262 -13.170 11.042 1.00 97.06 315 GLU A C 1
ATOM 2466 O O . GLU A 1 315 ? 0.256 -13.851 11.264 1.00 97.06 315 GLU A O 1
ATOM 2471 N N . VAL A 1 316 ? 1.235 -12.100 10.234 1.00 97.75 316 VAL A N 1
ATOM 2472 C CA . VAL A 1 316 ? 0.012 -11.670 9.534 1.00 97.75 316 VAL A CA 1
ATOM 2473 C C . VAL A 1 316 ? -0.486 -12.770 8.601 1.00 97.75 316 VAL A C 1
ATOM 2475 O O . VAL A 1 316 ? -1.681 -13.063 8.581 1.00 97.75 316 VAL A O 1
ATOM 2478 N N . LEU A 1 317 ? 0.410 -13.415 7.850 1.00 97.81 317 LEU A N 1
ATOM 2479 C CA . LEU A 1 317 ? 0.036 -14.500 6.945 1.00 97.81 317 LEU A CA 1
ATOM 2480 C C . LEU A 1 317 ? -0.448 -15.741 7.700 1.00 97.81 317 LEU A C 1
ATOM 2482 O O . LEU A 1 317 ? -1.416 -16.361 7.270 1.00 97.81 317 LEU A O 1
ATOM 2486 N N . ASP A 1 318 ? 0.179 -16.111 8.815 1.00 98.06 318 ASP A N 1
ATOM 2487 C CA . ASP A 1 318 ? -0.256 -17.245 9.639 1.00 98.06 318 ASP A CA 1
ATOM 2488 C C . ASP A 1 318 ? -1.675 -17.016 10.179 1.00 98.06 318 ASP A C 1
ATOM 2490 O O . ASP A 1 318 ? -2.521 -17.907 10.103 1.00 98.06 318 ASP A O 1
ATOM 2494 N N . VAL A 1 319 ? -1.970 -15.799 10.651 1.00 98.06 319 VAL A N 1
ATOM 2495 C CA . VAL A 1 319 ? -3.326 -15.391 11.051 1.00 98.06 319 VAL A CA 1
ATOM 2496 C C . VAL A 1 319 ? -4.294 -15.447 9.879 1.00 98.06 319 VAL A C 1
ATOM 2498 O O . VAL A 1 319 ? -5.379 -16.012 10.007 1.00 98.06 319 VAL A O 1
ATOM 2501 N N . LEU A 1 320 ? -3.912 -14.859 8.747 1.00 97.62 320 LEU A N 1
ATOM 2502 C CA . LEU A 1 320 ? -4.772 -14.740 7.581 1.00 97.62 320 LEU A CA 1
ATOM 2503 C C . LEU A 1 320 ? -5.164 -16.115 7.039 1.00 97.62 320 LEU A C 1
ATOM 2505 O O . LEU A 1 320 ? -6.348 -16.378 6.869 1.00 97.62 320 LEU A O 1
ATOM 2509 N N . PHE A 1 321 ? -4.197 -17.009 6.825 1.00 97.50 321 PHE A N 1
ATOM 2510 C CA . PHE A 1 321 ? -4.442 -18.345 6.275 1.00 97.50 321 PHE A CA 1
ATOM 2511 C C . PHE A 1 321 ? -5.066 -19.329 7.275 1.00 97.50 321 PHE A C 1
ATOM 2513 O O . PHE A 1 321 ? -5.575 -20.364 6.853 1.00 97.50 321 PHE A O 1
ATOM 2520 N N . ALA A 1 322 ? -5.079 -19.022 8.576 1.00 97.25 322 ALA A N 1
ATOM 2521 C CA . ALA A 1 322 ? -5.846 -19.791 9.558 1.00 97.25 322 ALA A CA 1
ATOM 2522 C C . ALA A 1 322 ? -7.362 -19.521 9.482 1.00 97.25 322 ALA A C 1
ATOM 2524 O O . ALA A 1 322 ? -8.150 -20.286 10.043 1.00 97.25 322 ALA A O 1
ATOM 2525 N N . ARG A 1 323 ? -7.787 -18.441 8.809 1.00 96.81 323 ARG A N 1
ATOM 2526 C CA . ARG A 1 323 ? -9.202 -18.078 8.657 1.00 96.81 323 ARG A CA 1
ATOM 2527 C C . ARG A 1 323 ? -9.889 -18.900 7.557 1.00 96.81 323 ARG A C 1
ATOM 2529 O O . ARG A 1 323 ? -9.252 -19.201 6.547 1.00 96.81 323 ARG A O 1
ATOM 2536 N N . PRO A 1 324 ? -11.206 -19.168 7.670 1.00 95.94 324 PRO A N 1
ATOM 2537 C CA . PRO A 1 324 ? -11.965 -19.876 6.632 1.00 95.94 324 PRO A CA 1
ATOM 2538 C C . PRO A 1 324 ? -11.943 -19.193 5.255 1.00 95.94 324 PRO A C 1
ATOM 2540 O O . PRO A 1 324 ? -11.916 -19.870 4.233 1.00 95.94 324 PRO A O 1
ATOM 2543 N N . ASP A 1 325 ? -11.920 -17.860 5.228 1.00 96.88 325 ASP A N 1
ATOM 2544 C CA . ASP A 1 325 ? -11.898 -17.016 4.025 1.00 96.88 325 ASP A CA 1
ATOM 2545 C C . ASP A 1 325 ? -10.500 -16.446 3.715 1.00 96.88 325 ASP A C 1
ATOM 2547 O O . ASP A 1 325 ? -10.343 -15.551 2.881 1.00 96.88 325 ASP A O 1
ATOM 2551 N N . GLY A 1 326 ? -9.468 -16.964 4.392 1.00 96.62 326 GLY A N 1
ATOM 2552 C CA . GLY A 1 326 ? -8.106 -16.435 4.363 1.00 96.62 326 GLY A CA 1
ATOM 2553 C C . GLY A 1 326 ? -7.482 -16.372 2.973 1.00 96.62 326 GLY A C 1
ATOM 2554 O O . GLY A 1 326 ? -6.809 -15.400 2.639 1.00 96.62 326 GLY A O 1
ATOM 2555 N N . VAL A 1 327 ? -7.740 -17.383 2.138 1.00 95.62 327 VAL A N 1
ATOM 2556 C CA . VAL A 1 327 ? -7.205 -17.461 0.769 1.00 95.62 327 VAL A CA 1
ATOM 2557 C C . VAL A 1 327 ? -7.770 -16.347 -0.114 1.00 95.62 327 VAL A C 1
ATOM 2559 O O . VAL A 1 327 ? -7.012 -15.673 -0.811 1.00 95.62 327 VAL A O 1
ATOM 2562 N N . GLU A 1 328 ? -9.084 -16.117 -0.082 1.00 94.75 328 GLU A N 1
ATOM 2563 C CA . GLU A 1 328 ? -9.705 -15.062 -0.889 1.00 94.75 328 GLU A CA 1
ATOM 2564 C C . GLU A 1 328 ? -9.319 -13.670 -0.375 1.00 94.75 328 GLU A C 1
ATOM 2566 O O . GLU A 1 328 ? -8.976 -12.794 -1.174 1.00 94.75 328 GLU A O 1
ATOM 2571 N N . LEU A 1 329 ? -9.255 -13.479 0.950 1.00 95.56 329 LEU A N 1
ATOM 2572 C CA . LEU A 1 329 ? -8.740 -12.241 1.539 1.00 95.56 329 LEU A CA 1
ATOM 2573 C C . LEU A 1 329 ? -7.283 -11.974 1.142 1.00 95.56 329 LEU A C 1
ATOM 2575 O O . LEU A 1 329 ? -6.943 -10.834 0.832 1.00 95.56 329 LEU A O 1
ATOM 2579 N N . ALA A 1 330 ? -6.430 -13.000 1.094 1.00 96.81 330 ALA A N 1
ATOM 2580 C CA . ALA A 1 330 ? -5.044 -12.873 0.645 1.00 96.81 330 ALA A CA 1
ATOM 2581 C C . ALA A 1 330 ? -4.945 -12.446 -0.829 1.00 96.81 330 ALA A C 1
ATOM 2583 O O . ALA A 1 330 ? -4.105 -11.610 -1.165 1.00 96.81 330 ALA A O 1
ATOM 2584 N N . TRP A 1 331 ? -5.822 -12.948 -1.705 1.00 95.69 331 TRP A N 1
ATOM 2585 C CA . TRP A 1 331 ? -5.908 -12.486 -3.096 1.00 95.69 331 TRP A CA 1
ATOM 2586 C C . TRP A 1 331 ? -6.344 -11.022 -3.199 1.00 95.69 331 TRP A C 1
ATOM 2588 O O . TRP A 1 331 ? -5.730 -10.250 -3.942 1.00 95.69 331 TRP A O 1
ATOM 2598 N N . CYS A 1 332 ? -7.366 -10.618 -2.442 1.00 93.94 332 CYS A N 1
ATOM 2599 C CA . CYS A 1 332 ? -7.807 -9.224 -2.388 1.00 93.94 332 CYS A CA 1
ATOM 2600 C C . CYS A 1 332 ? -6.723 -8.303 -1.809 1.00 93.94 332 CYS A C 1
ATOM 2602 O O . CYS A 1 332 ? -6.512 -7.201 -2.320 1.00 93.94 332 CYS A O 1
ATOM 2604 N N . TRP A 1 333 ? -5.997 -8.757 -0.787 1.00 95.62 333 TRP A N 1
ATOM 2605 C CA . TRP A 1 333 ? -4.878 -8.023 -0.208 1.00 95.62 333 TRP A CA 1
ATOM 2606 C C . TRP A 1 333 ? -3.742 -7.851 -1.212 1.00 95.62 333 TRP A C 1
ATOM 2608 O O . TRP A 1 333 ? -3.270 -6.733 -1.412 1.00 95.62 333 TRP A O 1
ATOM 2618 N N . LEU A 1 334 ? -3.362 -8.923 -1.912 1.00 96.06 334 LEU A N 1
ATOM 2619 C CA . LEU A 1 334 ? -2.348 -8.882 -2.960 1.00 96.06 334 LEU A CA 1
ATOM 2620 C C . LEU A 1 334 ? -2.726 -7.898 -4.078 1.00 96.06 334 LEU A C 1
ATOM 2622 O O . LEU A 1 334 ? -1.895 -7.082 -4.476 1.00 96.06 334 LEU A O 1
ATOM 2626 N N . GLU A 1 335 ? -3.979 -7.918 -4.547 1.00 94.12 335 GLU A N 1
ATOM 2627 C CA . GLU A 1 335 ? -4.481 -6.931 -5.514 1.00 94.12 335 GLU A CA 1
ATOM 2628 C C . GLU A 1 335 ? -4.281 -5.495 -4.997 1.00 94.12 335 GLU A C 1
ATOM 2630 O O . GLU A 1 335 ? -3.816 -4.625 -5.735 1.00 94.12 335 GLU A O 1
ATOM 2635 N N . ASN A 1 336 ? -4.584 -5.252 -3.722 1.00 92.50 336 ASN A N 1
ATOM 2636 C CA . ASN A 1 336 ? -4.503 -3.929 -3.112 1.00 92.50 336 ASN A CA 1
ATOM 2637 C C . ASN A 1 336 ? -3.077 -3.451 -2.846 1.00 92.50 336 ASN A C 1
ATOM 2639 O O . ASN A 1 336 ? -2.786 -2.275 -3.053 1.00 92.50 336 ASN A O 1
ATOM 2643 N N . LEU A 1 337 ? -2.163 -4.340 -2.465 1.00 92.69 337 LEU A N 1
ATOM 2644 C CA . LEU A 1 337 ? -0.741 -4.013 -2.346 1.00 92.69 337 LEU A CA 1
ATOM 2645 C C . LEU A 1 337 ? -0.160 -3.540 -3.678 1.00 92.69 337 LEU A C 1
ATOM 2647 O O . LEU A 1 337 ? 0.621 -2.592 -3.713 1.00 92.69 337 LEU A O 1
ATOM 2651 N N . LEU A 1 338 ? -0.587 -4.150 -4.785 1.00 91.69 338 LEU A N 1
ATOM 2652 C CA . LEU A 1 338 ? -0.144 -3.766 -6.125 1.00 91.69 338 LEU A CA 1
ATOM 2653 C C . LEU A 1 338 ? -0.709 -2.412 -6.580 1.00 91.69 338 LEU A C 1
ATOM 2655 O O . LEU A 1 338 ? -0.110 -1.770 -7.444 1.00 91.69 338 LEU A O 1
ATOM 2659 N N . ARG A 1 339 ? -1.835 -1.970 -6.001 1.00 88.69 339 ARG A N 1
ATOM 2660 C CA . ARG A 1 339 ? -2.407 -0.629 -6.218 1.00 88.69 339 ARG A CA 1
ATOM 2661 C C . ARG A 1 339 ? -1.639 0.464 -5.491 1.00 88.69 339 ARG A C 1
ATOM 2663 O O . ARG A 1 339 ? -1.694 1.618 -5.916 1.00 88.69 339 ARG A O 1
ATOM 2670 N N . GLN A 1 340 ? -0.944 0.127 -4.406 1.00 83.94 340 GLN A N 1
ATOM 2671 C CA . GLN A 1 340 ? -0.222 1.121 -3.627 1.00 83.94 340 GLN A CA 1
ATOM 2672 C C . GLN A 1 340 ? 0.925 1.705 -4.449 1.00 83.94 340 GLN A C 1
ATOM 2674 O O . GLN A 1 340 ? 1.831 1.005 -4.903 1.00 83.94 340 GLN A O 1
ATOM 2679 N N . ILE A 1 341 ? 0.890 3.024 -4.628 1.00 73.38 341 ILE A N 1
ATOM 2680 C CA . ILE A 1 341 ? 2.016 3.768 -5.179 1.00 73.38 341 ILE A CA 1
ATOM 2681 C C . ILE A 1 341 ? 2.997 3.980 -4.025 1.00 73.38 341 ILE A C 1
ATOM 2683 O O . ILE A 1 341 ? 2.615 4.627 -3.044 1.00 73.38 341 ILE A O 1
ATOM 2687 N N . PRO A 1 342 ? 4.243 3.475 -4.114 1.00 70.69 342 PRO A N 1
ATOM 2688 C CA . PRO A 1 342 ? 5.244 3.733 -3.093 1.00 70.69 342 PRO A CA 1
ATOM 2689 C C . PRO A 1 342 ? 5.365 5.241 -2.892 1.00 70.69 342 PRO A C 1
ATOM 2691 O O . PRO A 1 342 ? 5.659 5.985 -3.834 1.00 70.69 342 PRO A O 1
ATOM 2694 N N . ARG A 1 343 ? 5.119 5.713 -1.667 1.00 67.81 343 ARG A N 1
ATOM 2695 C CA . ARG A 1 343 ? 5.425 7.094 -1.304 1.00 67.81 343 ARG A CA 1
ATOM 2696 C C . ARG A 1 343 ? 6.937 7.193 -1.204 1.00 67.81 343 ARG A C 1
ATOM 2698 O O . ARG A 1 343 ? 7.510 6.922 -0.159 1.00 67.81 343 ARG A O 1
ATOM 2705 N N . VAL A 1 344 ? 7.587 7.524 -2.313 1.00 63.09 344 VAL A N 1
ATOM 2706 C CA . VAL A 1 344 ? 9.019 7.814 -2.297 1.00 63.09 344 VAL A CA 1
ATOM 2707 C C . VAL A 1 344 ? 9.189 9.104 -1.497 1.00 63.09 344 VAL A C 1
ATOM 2709 O O . VAL A 1 344 ? 8.611 10.122 -1.900 1.00 63.09 344 VAL A O 1
ATOM 2712 N N . PRO A 1 345 ? 9.919 9.090 -0.364 1.00 60.59 345 PRO A N 1
ATOM 2713 C CA . PRO A 1 345 ? 10.216 10.308 0.371 1.00 60.59 345 PRO A CA 1
ATOM 2714 C C . PRO A 1 345 ? 10.823 11.312 -0.599 1.00 60.59 345 PRO A C 1
ATOM 2716 O O . PRO A 1 345 ? 11.543 10.922 -1.521 1.00 60.59 345 PRO A O 1
ATOM 2719 N N . ALA A 1 346 ? 10.529 12.599 -0.427 1.00 59.44 346 ALA A N 1
ATOM 2720 C CA . ALA A 1 346 ? 11.152 13.625 -1.248 1.00 59.44 346 ALA A CA 1
ATOM 2721 C C . ALA A 1 346 ? 12.676 13.501 -1.093 1.00 59.44 346 ALA A C 1
ATOM 2723 O O . ALA A 1 346 ? 13.231 13.879 -0.064 1.00 59.44 346 ALA A O 1
ATOM 2724 N N . VAL A 1 347 ? 13.337 12.904 -2.092 1.00 56.84 347 VAL A N 1
ATOM 2725 C CA . VAL A 1 347 ? 14.771 12.625 -2.035 1.00 56.84 347 VAL A CA 1
ATOM 2726 C C . VAL A 1 347 ? 15.473 13.967 -1.952 1.00 56.84 347 VAL A C 1
ATOM 2728 O O . VAL A 1 347 ? 15.483 14.739 -2.917 1.00 56.84 347 VAL A O 1
ATOM 2731 N N . ASN A 1 348 ? 16.047 14.264 -0.788 1.00 58.25 348 ASN A N 1
ATOM 2732 C CA . ASN A 1 348 ? 16.894 15.428 -0.647 1.00 58.25 348 ASN A CA 1
ATOM 2733 C C . ASN A 1 348 ? 18.125 15.184 -1.529 1.00 58.25 348 ASN A C 1
ATOM 2735 O O . ASN A 1 348 ? 18.908 14.278 -1.258 1.00 58.25 348 ASN A O 1
ATOM 2739 N N . ARG A 1 349 ? 18.262 15.944 -2.626 1.00 57.94 349 ARG A N 1
ATOM 2740 C CA . ARG A 1 349 ? 19.255 15.696 -3.695 1.00 57.94 349 ARG A CA 1
ATOM 2741 C C . ARG A 1 349 ? 20.711 15.694 -3.195 1.00 57.94 349 ARG A C 1
ATOM 2743 O O . ARG A 1 349 ? 21.592 15.278 -3.938 1.00 57.94 349 ARG A O 1
ATOM 2750 N N . SER A 1 350 ? 20.958 16.177 -1.978 1.00 59.56 350 SER A N 1
ATOM 2751 C CA . SER A 1 350 ? 22.268 16.214 -1.325 1.00 59.56 350 SER A CA 1
ATOM 2752 C C . SER A 1 350 ? 22.559 15.027 -0.402 1.00 59.56 350 SER A C 1
ATOM 2754 O O . SER A 1 350 ? 23.701 14.890 0.027 1.00 59.56 350 SER A O 1
ATOM 2756 N N . ALA A 1 351 ? 21.567 14.204 -0.051 1.00 61.97 351 ALA A N 1
ATOM 2757 C CA . ALA A 1 351 ? 21.792 13.051 0.814 1.00 61.97 351 ALA A CA 1
ATOM 2758 C C . ALA A 1 351 ? 22.414 11.891 0.010 1.00 61.97 351 ALA A C 1
ATOM 2760 O O . ALA A 1 351 ? 22.046 11.694 -1.155 1.00 61.97 351 ALA A O 1
ATOM 2761 N N . PRO A 1 352 ? 23.348 11.119 0.598 1.00 62.69 352 PRO A N 1
ATOM 2762 C CA . PRO A 1 352 ? 23.830 9.885 -0.014 1.00 62.69 352 PRO A CA 1
ATOM 2763 C C . PRO A 1 352 ? 22.643 8.967 -0.341 1.00 62.69 352 PRO A C 1
ATOM 2765 O O . PRO A 1 352 ? 21.619 8.995 0.345 1.00 62.69 352 PRO A O 1
ATOM 2768 N N . ARG A 1 353 ? 22.751 8.183 -1.425 1.00 63.25 353 ARG A N 1
ATOM 2769 C CA . ARG A 1 353 ? 21.706 7.226 -1.821 1.00 63.25 353 ARG A CA 1
ATOM 2770 C C . ARG A 1 353 ? 21.504 6.227 -0.681 1.00 63.25 353 ARG A C 1
ATOM 2772 O O . ARG A 1 353 ? 22.290 5.295 -0.553 1.00 63.25 353 ARG A O 1
ATOM 2779 N N . LYS A 1 354 ? 20.460 6.423 0.124 1.00 67.75 354 LYS A N 1
ATOM 2780 C CA . LYS A 1 354 ? 20.041 5.443 1.123 1.00 67.75 354 LYS A CA 1
ATOM 2781 C C . LYS A 1 354 ? 19.530 4.195 0.407 1.00 67.75 354 LYS A C 1
ATOM 2783 O O . LYS A 1 354 ? 18.784 4.303 -0.573 1.00 67.75 354 LYS A O 1
ATOM 2788 N N . LEU A 1 355 ? 19.957 3.024 0.871 1.00 67.12 355 LEU A N 1
ATOM 2789 C CA . LEU A 1 355 ? 19.369 1.759 0.445 1.00 67.12 355 LEU A CA 1
ATOM 2790 C C . LEU A 1 355 ? 17.916 1.744 0.922 1.00 67.12 355 LEU A C 1
ATOM 2792 O O . LEU A 1 355 ? 17.638 2.014 2.083 1.00 67.12 355 LEU A O 1
ATOM 2796 N N . MET A 1 356 ? 16.983 1.484 0.011 1.00 70.62 356 MET A N 1
ATOM 2797 C CA . MET A 1 356 ? 15.566 1.387 0.349 1.00 70.62 356 MET A CA 1
ATOM 2798 C C . MET A 1 356 ? 15.139 -0.073 0.285 1.00 70.62 356 MET A C 1
ATOM 2800 O O . MET A 1 356 ? 15.290 -0.716 -0.756 1.00 70.62 356 MET A O 1
ATOM 2804 N N . VAL A 1 357 ? 14.561 -0.583 1.373 1.00 79.69 357 VAL A N 1
ATOM 2805 C CA . VAL A 1 357 ? 13.937 -1.910 1.383 1.00 79.69 357 VAL A CA 1
ATOM 2806 C C . VAL A 1 357 ? 12.647 -1.859 0.569 1.00 79.69 357 VAL A C 1
ATOM 2808 O O . VAL A 1 357 ? 11.724 -1.103 0.881 1.00 79.69 357 VAL A O 1
ATOM 2811 N N . ASN A 1 358 ? 12.538 -2.698 -0.462 1.00 83.75 358 ASN A N 1
ATOM 2812 C CA . ASN A 1 358 ? 11.287 -2.873 -1.201 1.00 83.75 358 ASN A CA 1
ATOM 2813 C C . ASN A 1 358 ? 10.305 -3.751 -0.401 1.00 83.75 358 ASN A C 1
ATOM 2815 O O . ASN A 1 358 ? 10.073 -4.915 -0.733 1.00 83.75 358 ASN A O 1
ATOM 2819 N N . ARG A 1 359 ? 9.721 -3.192 0.663 1.00 88.50 359 ARG A N 1
ATOM 2820 C CA . ARG A 1 359 ? 8.795 -3.899 1.567 1.00 88.50 359 ARG A CA 1
ATOM 2821 C C . ARG A 1 359 ? 7.558 -4.450 0.866 1.00 88.50 359 ARG A C 1
ATOM 2823 O O . ARG A 1 359 ? 7.140 -5.563 1.168 1.00 88.50 359 ARG A O 1
ATOM 2830 N N . ILE A 1 360 ? 7.013 -3.713 -0.107 1.00 90.75 360 ILE A N 1
ATOM 2831 C CA . ILE A 1 360 ? 5.903 -4.208 -0.935 1.00 90.75 360 ILE A CA 1
ATOM 2832 C C . ILE A 1 360 ? 6.357 -5.442 -1.723 1.00 90.75 360 ILE A C 1
ATOM 2834 O O . ILE A 1 360 ? 5.637 -6.433 -1.752 1.00 90.75 360 ILE A O 1
ATOM 2838 N N . GLY A 1 361 ? 7.563 -5.419 -2.299 1.00 90.06 361 GLY A N 1
ATOM 2839 C CA . GLY A 1 361 ? 8.169 -6.580 -2.956 1.00 90.06 361 GLY A CA 1
ATOM 2840 C C . GLY A 1 361 ? 8.271 -7.804 -2.054 1.00 90.06 361 GLY A C 1
ATOM 2841 O O . GLY A 1 361 ? 7.794 -8.875 -2.423 1.00 90.06 361 GLY A O 1
ATOM 2842 N N . ILE A 1 362 ? 8.821 -7.634 -0.849 1.00 90.94 362 ILE A N 1
ATOM 2843 C CA . ILE A 1 362 ? 8.952 -8.714 0.142 1.00 90.94 362 ILE A CA 1
ATOM 2844 C C . ILE A 1 362 ? 7.573 -9.277 0.519 1.00 90.94 362 ILE A C 1
ATOM 2846 O O . ILE A 1 362 ? 7.381 -10.493 0.527 1.00 90.94 362 ILE A O 1
ATOM 2850 N N . LEU A 1 363 ? 6.591 -8.409 0.778 1.00 94.56 363 LEU A N 1
ATOM 2851 C CA . LEU A 1 363 ? 5.239 -8.822 1.151 1.00 94.56 363 LEU A CA 1
ATOM 2852 C C . LEU A 1 363 ? 4.511 -9.546 0.006 1.00 94.56 363 LEU A C 1
ATOM 2854 O O . LEU A 1 363 ? 3.898 -10.590 0.228 1.00 94.56 363 LEU A O 1
ATOM 2858 N N . VAL A 1 364 ? 4.622 -9.044 -1.228 1.00 94.81 364 VAL A N 1
ATOM 2859 C CA . VAL A 1 364 ? 4.071 -9.695 -2.427 1.00 94.81 364 VAL A CA 1
ATOM 2860 C C . VAL A 1 364 ? 4.725 -11.056 -2.664 1.00 94.81 364 VAL A C 1
ATOM 2862 O O . VAL A 1 364 ? 4.023 -12.014 -2.985 1.00 94.81 364 VAL A O 1
ATOM 2865 N N . HIS A 1 365 ? 6.039 -11.172 -2.466 1.00 93.19 365 HIS A N 1
ATOM 2866 C CA . HIS A 1 365 ? 6.749 -12.448 -2.545 1.00 93.19 365 HIS A CA 1
ATOM 2867 C C . HIS A 1 365 ? 6.245 -13.439 -1.486 1.00 93.19 365 HIS A C 1
ATOM 2869 O O . HIS A 1 365 ? 5.953 -14.594 -1.807 1.00 93.19 365 HIS A O 1
ATOM 2875 N N . ALA A 1 366 ? 6.105 -13.001 -0.231 1.00 95.00 366 ALA A N 1
ATOM 2876 C CA . ALA A 1 366 ? 5.636 -13.842 0.870 1.00 95.00 366 ALA A CA 1
ATOM 2877 C C . ALA A 1 366 ? 4.187 -14.323 0.664 1.00 95.00 366 ALA A C 1
ATOM 2879 O O . ALA A 1 366 ? 3.912 -15.514 0.817 1.00 95.00 366 ALA A O 1
ATOM 2880 N N . LEU A 1 367 ? 3.283 -13.428 0.245 1.00 95.94 367 LEU A N 1
ATOM 2881 C CA . LEU A 1 367 ? 1.911 -13.773 -0.149 1.00 95.94 367 LEU A CA 1
ATOM 2882 C C . LEU A 1 367 ? 1.898 -14.740 -1.333 1.00 95.94 367 LEU A C 1
ATOM 2884 O O . LEU A 1 367 ? 1.254 -15.788 -1.279 1.00 95.94 367 LEU A O 1
ATOM 2888 N N . GLY A 1 368 ? 2.641 -14.402 -2.387 1.00 94.62 368 GLY A N 1
ATOM 2889 C CA . GLY A 1 368 ? 2.708 -15.178 -3.617 1.00 94.62 368 GLY A CA 1
ATOM 2890 C C . GLY A 1 368 ? 3.225 -16.596 -3.409 1.00 94.62 368 GLY A C 1
ATOM 2891 O O . GLY A 1 368 ? 2.759 -17.505 -4.079 1.00 94.62 368 GLY A O 1
ATOM 2892 N N . SER A 1 369 ? 4.129 -16.793 -2.449 1.00 93.69 369 SER A N 1
ATOM 2893 C CA . SER A 1 369 ? 4.690 -18.108 -2.114 1.00 93.69 369 SER A CA 1
ATOM 2894 C C . SER A 1 369 ? 3.729 -19.006 -1.321 1.00 93.69 369 SER A C 1
ATOM 2896 O O . SER A 1 369 ? 3.956 -20.211 -1.248 1.00 93.69 369 SER A O 1
ATOM 2898 N N . ARG A 1 370 ? 2.689 -18.439 -0.692 1.00 94.81 370 ARG A N 1
ATOM 2899 C CA . ARG A 1 370 ? 1.703 -19.185 0.115 1.00 94.81 370 ARG A CA 1
ATOM 2900 C C . ARG A 1 370 ? 0.363 -19.392 -0.585 1.00 94.81 370 ARG A C 1
ATOM 2902 O O . ARG A 1 370 ? -0.361 -20.319 -0.238 1.00 94.81 370 ARG A O 1
ATOM 2909 N N . LEU A 1 371 ? 0.016 -18.525 -1.532 1.00 94.88 371 LEU A N 1
ATOM 2910 C CA . LEU A 1 371 ? -1.200 -18.656 -2.328 1.00 94.88 371 LEU A CA 1
ATOM 2911 C C . LEU A 1 371 ? -1.057 -19.781 -3.352 1.00 94.88 371 LEU A C 1
ATOM 2913 O O . LEU A 1 371 ? -0.016 -19.915 -3.977 1.00 94.88 371 LEU A O 1
ATOM 2917 N N . GLU A 1 372 ? -2.123 -20.540 -3.591 1.00 92.31 372 GLU A N 1
ATOM 2918 C CA . GLU A 1 372 ? -2.182 -21.439 -4.745 1.00 92.31 372 GLU A CA 1
ATOM 2919 C C . GLU A 1 372 ? -2.608 -20.680 -6.016 1.00 92.31 372 GLU A C 1
ATOM 2921 O O . GLU A 1 372 ? -3.414 -19.745 -5.935 1.00 92.31 372 GLU A O 1
ATOM 2926 N N . PRO A 1 373 ? -2.140 -21.091 -7.211 1.00 91.56 373 PRO A N 1
ATOM 2927 C CA . PRO A 1 373 ? -2.608 -20.540 -8.481 1.00 91.56 373 PRO A CA 1
ATOM 2928 C C . PRO A 1 373 ? -4.136 -20.624 -8.628 1.00 91.56 373 PRO A C 1
ATOM 2930 O O . PRO A 1 373 ? -4.747 -21.686 -8.479 1.00 91.56 373 PRO A O 1
ATOM 2933 N N . ARG A 1 374 ? -4.776 -19.496 -8.960 1.00 90.38 374 ARG A N 1
ATOM 2934 C CA . ARG A 1 374 ? -6.241 -19.395 -9.039 1.00 90.38 374 ARG A CA 1
ATOM 2935 C C . ARG A 1 374 ? -6.780 -20.127 -10.275 1.00 90.38 374 ARG A C 1
ATOM 2937 O O . ARG A 1 374 ? -6.518 -19.727 -11.405 1.00 90.38 374 ARG A O 1
ATOM 2944 N N . ARG A 1 375 ? -7.623 -21.151 -10.077 1.00 86.06 375 ARG A N 1
ATOM 2945 C CA . ARG A 1 375 ? -8.193 -21.973 -11.174 1.00 86.06 375 ARG A CA 1
ATOM 2946 C C . ARG A 1 375 ? -8.990 -21.170 -12.212 1.00 86.06 375 ARG A C 1
ATOM 2948 O O . ARG A 1 375 ? -8.956 -21.500 -13.391 1.00 86.06 375 ARG A O 1
ATOM 2955 N N . ALA A 1 376 ? -9.697 -20.126 -11.780 1.00 88.69 376 ALA A N 1
ATOM 2956 C CA . ALA A 1 376 ? -10.524 -19.264 -12.629 1.00 88.69 376 ALA A CA 1
ATOM 2957 C C . ALA A 1 376 ? -9.907 -17.864 -12.820 1.00 88.69 376 ALA A C 1
ATOM 2959 O O . ALA A 1 376 ? -10.617 -16.858 -12.798 1.00 88.69 376 ALA A O 1
ATOM 2960 N N . GLN A 1 377 ? -8.578 -17.785 -12.971 1.00 91.00 377 GLN A N 1
ATOM 2961 C CA . GLN A 1 377 ? -7.852 -16.513 -13.064 1.00 91.00 377 GLN A CA 1
ATOM 2962 C C . GLN A 1 377 ? -8.372 -15.580 -14.170 1.00 91.00 377 GLN A C 1
ATOM 2964 O O . GLN A 1 377 ? -8.513 -14.386 -13.930 1.00 91.00 377 GLN A O 1
ATOM 2969 N N . ASP A 1 378 ? -8.716 -16.107 -15.350 1.00 89.38 378 ASP A N 1
ATOM 2970 C CA . ASP A 1 378 ? -9.160 -15.279 -16.477 1.00 89.38 378 ASP A CA 1
ATOM 2971 C C . ASP A 1 378 ? -10.520 -14.632 -16.186 1.00 89.38 378 ASP A C 1
ATOM 2973 O O . ASP A 1 378 ? -10.686 -13.430 -16.386 1.00 89.38 378 ASP A O 1
ATOM 2977 N N . ALA A 1 379 ? -11.469 -15.405 -15.639 1.00 89.81 379 ALA A N 1
ATOM 2978 C CA . ALA A 1 379 ? -12.773 -14.896 -15.219 1.00 89.81 379 ALA A CA 1
ATOM 2979 C C . ALA A 1 379 ? -12.604 -13.801 -14.156 1.00 89.81 379 ALA A C 1
ATOM 2981 O O . ALA A 1 379 ? -13.071 -12.679 -14.354 1.00 89.81 379 ALA A O 1
ATOM 2982 N N . TRP A 1 380 ? -11.809 -14.080 -13.118 1.00 89.69 380 TRP A N 1
ATOM 2983 C CA . TRP A 1 380 ? -11.521 -13.130 -12.044 1.00 89.69 380 TRP A CA 1
ATOM 2984 C C . TRP A 1 380 ? -10.870 -11.836 -12.553 1.00 89.69 380 TRP A C 1
ATOM 2986 O O . TRP A 1 380 ? -11.253 -10.745 -12.136 1.00 89.69 380 TRP A O 1
ATOM 2996 N N . ILE A 1 381 ? -9.925 -11.905 -13.495 1.00 90.38 381 ILE A N 1
ATOM 2997 C CA . ILE A 1 381 ? -9.342 -10.703 -14.113 1.00 90.38 381 ILE A CA 1
ATOM 2998 C C . ILE A 1 381 ? -10.412 -9.934 -14.897 1.00 90.38 381 ILE A C 1
ATOM 3000 O O . ILE A 1 381 ? -10.499 -8.714 -14.773 1.00 90.38 381 ILE A O 1
ATOM 3004 N N . THR A 1 382 ? -11.238 -10.614 -15.696 1.00 88.44 382 THR A N 1
ATOM 3005 C CA . THR A 1 382 ? -12.233 -9.949 -16.559 1.00 88.44 382 THR A CA 1
ATOM 3006 C C . THR A 1 382 ? -13.399 -9.310 -15.806 1.00 88.44 382 THR A C 1
ATOM 3008 O O . THR A 1 382 ? -13.923 -8.296 -16.278 1.00 88.44 382 THR A O 1
ATOM 3011 N N . GLU A 1 383 ? -13.768 -9.856 -14.645 1.00 88.06 383 GLU A N 1
ATOM 3012 C CA . GLU A 1 383 ? -14.799 -9.322 -13.744 1.00 88.06 383 GLU A CA 1
ATOM 3013 C C . GLU A 1 383 ? -14.422 -7.963 -13.143 1.00 88.06 383 GLU A C 1
ATOM 3015 O O . GLU A 1 383 ? -15.303 -7.194 -12.761 1.00 88.06 383 GLU A O 1
ATOM 3020 N N . ALA A 1 384 ? -13.127 -7.640 -13.069 1.00 87.44 384 ALA A N 1
ATOM 3021 C CA . ALA A 1 384 ? -12.679 -6.348 -12.572 1.00 87.44 384 ALA A CA 1
ATOM 3022 C C . ALA A 1 384 ? -12.900 -5.224 -13.595 1.00 87.44 384 ALA A C 1
ATOM 3024 O O . ALA A 1 384 ? -12.825 -5.428 -14.815 1.00 87.44 384 ALA A O 1
ATOM 3025 N N . GLU A 1 385 ? -13.083 -4.005 -13.082 1.00 85.69 385 GLU A N 1
ATOM 3026 C CA . GLU A 1 385 ? -13.053 -2.776 -13.879 1.00 85.69 385 GLU A CA 1
ATOM 3027 C C . GLU A 1 385 ? -11.760 -2.694 -14.714 1.00 85.69 385 GLU A C 1
ATOM 3029 O O . GLU A 1 385 ? -10.709 -3.123 -14.230 1.00 85.69 385 GLU A O 1
ATOM 3034 N N . PRO A 1 386 ? -11.769 -2.115 -15.931 1.00 83.69 386 PRO A N 1
ATOM 3035 C CA . PRO A 1 386 ? -10.628 -2.148 -16.856 1.00 83.69 386 PRO A CA 1
ATOM 3036 C C . PRO A 1 386 ? -9.267 -1.753 -16.257 1.00 83.69 386 PRO A C 1
ATOM 3038 O O . PRO A 1 386 ? -8.263 -2.398 -16.556 1.00 83.69 386 PRO A O 1
ATOM 3041 N N . LEU A 1 387 ? -9.236 -0.737 -15.383 1.00 81.38 387 LEU A N 1
ATOM 3042 C CA . LEU A 1 387 ? -8.024 -0.293 -14.677 1.00 81.38 387 LEU A CA 1
ATOM 3043 C C . LEU A 1 387 ? -7.574 -1.266 -13.580 1.00 81.38 387 LEU A C 1
ATOM 3045 O O . LEU A 1 387 ? -6.388 -1.347 -13.277 1.00 81.38 387 LEU A O 1
ATOM 3049 N N . ALA A 1 388 ? -8.503 -1.999 -12.968 1.00 85.00 388 ALA A N 1
ATOM 3050 C CA . ALA A 1 388 ? -8.207 -2.951 -11.905 1.00 85.00 388 ALA A CA 1
ATOM 3051 C C . ALA A 1 388 ? -7.626 -4.272 -12.443 1.00 85.00 388 ALA A C 1
ATOM 3053 O O . ALA A 1 388 ? -6.855 -4.948 -11.760 1.00 85.00 388 ALA A O 1
ATOM 3054 N N . ARG A 1 389 ? -7.929 -4.611 -13.705 1.00 88.62 389 ARG A N 1
ATOM 3055 C CA . ARG A 1 389 ? -7.470 -5.848 -14.362 1.00 88.62 389 ARG A CA 1
ATOM 3056 C C . ARG A 1 389 ? -5.954 -6.009 -14.354 1.00 88.62 389 ARG A C 1
ATOM 3058 O O . ARG A 1 389 ? -5.472 -7.127 -14.215 1.00 88.62 389 ARG A O 1
ATOM 3065 N N . GLN A 1 390 ? -5.204 -4.911 -14.480 1.00 87.94 390 GLN A N 1
ATOM 3066 C CA . GLN A 1 390 ? -3.738 -4.951 -14.455 1.00 87.94 390 GLN A CA 1
ATOM 3067 C C . GLN A 1 390 ? -3.204 -5.441 -13.097 1.0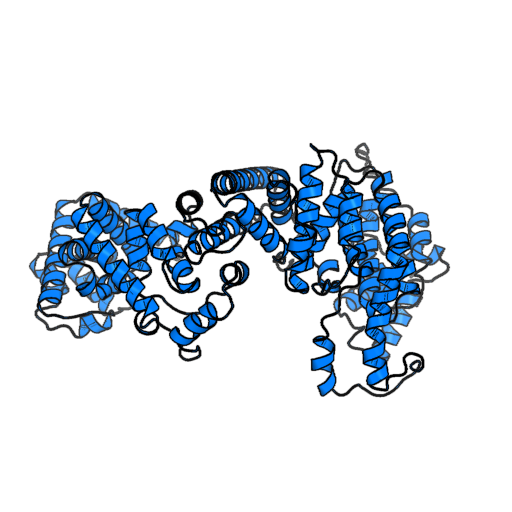0 87.94 390 GLN A C 1
ATOM 3069 O O . GLN A 1 390 ? -2.271 -6.235 -13.068 1.00 87.94 390 GLN A O 1
ATOM 3074 N N . PHE A 1 391 ? -3.823 -5.043 -11.977 1.00 91.19 391 PHE A N 1
ATOM 3075 C CA . PHE A 1 391 ? -3.392 -5.468 -10.642 1.00 91.19 391 PHE A CA 1
ATOM 3076 C C . PHE A 1 391 ? -3.689 -6.949 -10.423 1.00 91.19 391 PHE A C 1
ATOM 3078 O O . PHE A 1 391 ? -2.828 -7.672 -9.936 1.00 91.19 391 PHE A O 1
ATOM 3085 N N . ARG A 1 392 ? -4.855 -7.430 -10.873 1.00 92.88 392 ARG A N 1
ATOM 3086 C CA . ARG A 1 392 ? -5.188 -8.864 -10.843 1.00 92.88 392 ARG A CA 1
ATOM 3087 C C . ARG A 1 392 ? -4.268 -9.697 -11.733 1.00 92.88 392 ARG A C 1
ATOM 3089 O O . ARG A 1 392 ? -3.817 -10.756 -11.312 1.00 92.88 392 ARG A O 1
ATOM 3096 N N . ALA A 1 393 ? -3.945 -9.214 -12.934 1.00 91.88 393 ALA A N 1
ATOM 3097 C CA . ALA A 1 393 ? -3.001 -9.882 -13.828 1.00 91.88 393 ALA A CA 1
ATOM 3098 C C . ALA A 1 393 ? -1.604 -9.982 -13.199 1.00 91.88 393 ALA A C 1
ATOM 3100 O O . ALA A 1 393 ? -1.005 -11.055 -13.201 1.00 91.88 393 ALA A O 1
ATOM 3101 N N . VAL A 1 394 ? -1.108 -8.891 -12.605 1.00 93.25 394 VAL A N 1
ATOM 3102 C CA . VAL A 1 394 ? 0.170 -8.914 -11.886 1.00 93.25 394 VAL A CA 1
ATOM 3103 C C . VAL A 1 394 ? 0.095 -9.831 -10.666 1.00 93.25 394 VAL A C 1
ATOM 3105 O O . VAL A 1 394 ? 1.004 -10.625 -10.494 1.00 93.25 394 VAL A O 1
ATOM 3108 N N . ALA A 1 395 ? -0.992 -9.829 -9.888 1.00 95.50 395 ALA A N 1
ATOM 3109 C CA . ALA A 1 395 ? -1.177 -10.751 -8.764 1.00 95.50 395 ALA A CA 1
ATOM 3110 C C . ALA A 1 395 ? -1.084 -12.225 -9.197 1.00 95.50 395 ALA A C 1
ATOM 3112 O O . ALA A 1 395 ? -0.369 -13.011 -8.577 1.00 95.50 395 ALA A O 1
ATOM 3113 N N . VAL A 1 396 ? -1.761 -12.590 -10.292 1.00 95.12 396 VAL A N 1
ATOM 3114 C CA . VAL A 1 396 ? -1.703 -13.940 -10.878 1.00 95.12 396 VAL A CA 1
ATOM 3115 C C . VAL A 1 396 ? -0.281 -14.297 -11.300 1.00 95.12 396 VAL A C 1
ATOM 3117 O O . VAL A 1 396 ? 0.188 -15.401 -11.013 1.00 95.12 396 VAL A O 1
ATOM 3120 N N . LEU A 1 397 ? 0.420 -13.365 -11.951 1.00 94.19 397 LEU A N 1
ATOM 3121 C CA . LEU A 1 397 ? 1.810 -13.557 -12.349 1.00 94.19 397 LEU A CA 1
ATOM 3122 C C . LEU A 1 397 ? 2.724 -13.758 -11.131 1.00 94.19 397 LEU A C 1
ATOM 3124 O O . LEU A 1 397 ? 3.537 -14.679 -11.149 1.00 94.19 397 LEU A O 1
ATOM 3128 N N . SER A 1 398 ? 2.554 -12.966 -10.068 1.00 93.88 398 SER A N 1
ATOM 3129 C CA . SER A 1 398 ? 3.309 -13.087 -8.815 1.00 93.88 398 SER A CA 1
ATOM 3130 C C . SER A 1 398 ? 3.135 -14.463 -8.187 1.00 93.88 398 SER A C 1
ATOM 3132 O O . SER A 1 398 ? 4.119 -15.146 -7.920 1.00 93.88 398 SER A O 1
ATOM 3134 N N . VAL A 1 399 ? 1.887 -14.901 -7.986 1.00 95.00 399 VAL A N 1
ATOM 3135 C CA . VAL A 1 399 ? 1.603 -16.221 -7.402 1.00 95.00 399 VAL A CA 1
ATOM 3136 C C . VAL A 1 399 ? 2.193 -17.315 -8.281 1.00 95.00 399 VAL A C 1
ATOM 3138 O O . VAL A 1 399 ? 2.877 -18.198 -7.777 1.00 95.00 399 VAL A O 1
ATOM 3141 N N . THR A 1 400 ? 2.022 -17.235 -9.602 1.00 93.00 400 THR A N 1
ATOM 3142 C CA . THR A 1 400 ? 2.607 -18.220 -10.524 1.00 93.00 400 THR A CA 1
ATOM 3143 C C . THR A 1 400 ? 4.127 -18.279 -10.380 1.00 93.00 400 THR A C 1
ATOM 3145 O O . THR A 1 400 ? 4.671 -19.366 -10.233 1.00 93.00 400 THR A O 1
ATOM 3148 N N . ALA A 1 401 ? 4.811 -17.135 -10.369 1.00 91.62 401 ALA A N 1
ATOM 3149 C CA . ALA A 1 401 ? 6.271 -17.068 -10.310 1.00 91.62 401 ALA A CA 1
ATOM 3150 C C . ALA A 1 401 ? 6.865 -17.512 -8.967 1.00 91.62 401 ALA A C 1
ATOM 3152 O O . ALA A 1 401 ? 7.977 -18.045 -8.927 1.00 91.62 401 ALA A O 1
ATOM 3153 N N . PHE A 1 402 ? 6.146 -17.288 -7.866 1.00 90.00 402 PHE A N 1
ATOM 3154 C CA . PHE A 1 402 ? 6.631 -17.614 -6.525 1.00 90.00 402 PHE A CA 1
ATOM 3155 C C . PHE A 1 402 ? 6.182 -19.002 -6.043 1.00 90.00 402 PHE A C 1
ATOM 3157 O O . PHE A 1 402 ? 6.864 -19.597 -5.212 1.00 90.00 402 PHE A O 1
ATOM 3164 N N . THR A 1 403 ? 5.134 -19.585 -6.638 1.00 87.06 403 THR A N 1
ATOM 3165 C CA . THR A 1 403 ? 4.751 -20.998 -6.427 1.00 87.06 403 THR A CA 1
ATOM 3166 C C . THR A 1 403 ? 5.440 -21.971 -7.381 1.00 87.06 403 THR A C 1
ATOM 3168 O O . THR A 1 403 ? 5.660 -23.130 -7.022 1.00 87.06 403 THR A O 1
ATOM 3171 N N . SER A 1 404 ? 5.814 -21.541 -8.595 1.00 65.00 404 SER A N 1
ATOM 3172 C CA . SER A 1 404 ? 6.380 -22.419 -9.633 1.00 65.00 404 SER A CA 1
ATOM 3173 C C . SER A 1 404 ? 7.700 -23.076 -9.238 1.00 65.00 404 SER A C 1
ATOM 3175 O O . SER A 1 404 ? 8.045 -24.103 -9.822 1.00 65.00 404 SER A O 1
ATOM 3177 N N . MET A 1 405 ? 8.397 -22.564 -8.215 1.00 59.88 405 MET A N 1
ATOM 3178 C CA . MET A 1 405 ? 9.566 -23.234 -7.629 1.00 59.88 405 MET A CA 1
ATOM 3179 C C . MET A 1 405 ? 9.239 -24.629 -7.060 1.00 59.88 405 MET A C 1
ATOM 3181 O O . MET A 1 405 ? 10.152 -25.425 -6.863 1.00 59.88 405 MET A O 1
ATOM 3185 N N . ALA A 1 406 ? 7.955 -24.957 -6.859 1.00 54.56 406 ALA A N 1
ATOM 3186 C CA . ALA A 1 406 ? 7.497 -26.251 -6.354 1.00 54.56 406 ALA A CA 1
ATOM 3187 C C . ALA A 1 406 ? 6.666 -27.096 -7.353 1.00 54.56 406 ALA A C 1
ATOM 3189 O O . ALA A 1 406 ? 6.444 -28.274 -7.079 1.00 54.56 406 ALA A O 1
ATOM 3190 N N . GLY A 1 407 ? 6.188 -26.546 -8.485 1.00 55.50 407 GLY A N 1
ATOM 3191 C CA . GLY A 1 407 ? 4.985 -27.097 -9.150 1.00 55.50 407 GLY A CA 1
ATOM 3192 C C . GLY A 1 407 ? 4.903 -27.144 -10.684 1.00 55.50 407 GLY A C 1
ATOM 3193 O O . GLY A 1 407 ? 3.850 -27.504 -11.202 1.00 55.50 407 GLY A O 1
ATOM 3194 N N . GLY A 1 408 ? 5.951 -26.807 -11.443 1.00 63.78 408 GLY A N 1
ATOM 3195 C CA . GLY A 1 408 ? 5.976 -27.040 -12.903 1.00 63.78 408 GLY A CA 1
ATOM 3196 C C . GLY A 1 408 ? 5.071 -26.143 -13.768 1.00 63.78 408 GLY A C 1
ATOM 3197 O O . GLY A 1 408 ? 4.906 -26.415 -14.957 1.00 63.78 408 GLY A O 1
ATOM 3198 N N . LEU A 1 409 ? 4.496 -25.071 -13.211 1.00 79.62 409 LEU A N 1
ATOM 3199 C CA . LEU A 1 409 ? 3.811 -24.040 -13.996 1.00 79.62 409 LEU A CA 1
ATOM 3200 C C . LEU A 1 409 ? 4.827 -23.168 -14.741 1.00 79.62 409 LEU A C 1
ATOM 3202 O O . LEU A 1 409 ? 5.742 -22.606 -14.140 1.00 79.62 409 LEU A O 1
ATOM 3206 N N . ASP A 1 410 ? 4.643 -23.034 -16.053 1.00 89.25 410 ASP A N 1
ATOM 3207 C CA . ASP A 1 410 ? 5.482 -22.192 -16.905 1.00 89.25 410 ASP A CA 1
ATOM 3208 C C . ASP A 1 410 ? 5.061 -20.718 -16.770 1.00 89.25 410 ASP A C 1
ATOM 3210 O O . ASP A 1 410 ? 4.075 -20.265 -17.364 1.00 89.25 410 ASP A O 1
ATOM 3214 N N . VAL A 1 411 ? 5.834 -19.964 -15.980 1.00 90.75 411 VAL A N 1
ATOM 3215 C CA . VAL A 1 411 ? 5.671 -18.514 -15.770 1.00 90.75 411 VAL A CA 1
ATOM 3216 C C . VAL A 1 411 ? 5.615 -17.764 -17.101 1.00 90.75 411 VAL A C 1
ATOM 3218 O O . VAL A 1 411 ? 4.817 -16.840 -17.258 1.00 90.75 411 VAL A O 1
ATOM 3221 N N . GLY A 1 412 ? 6.406 -18.184 -18.090 1.00 91.25 412 GLY A N 1
ATOM 3222 C CA . GLY A 1 412 ? 6.440 -17.572 -19.410 1.00 91.25 412 GLY A CA 1
ATOM 3223 C C . GLY A 1 412 ? 5.154 -17.787 -20.207 1.00 91.25 412 GLY A C 1
ATOM 3224 O O . GLY A 1 412 ? 4.743 -16.891 -20.952 1.00 91.25 412 GLY A O 1
ATOM 3225 N N . VAL A 1 413 ? 4.486 -18.932 -20.052 1.00 91.62 413 VAL A N 1
ATOM 3226 C CA . VAL A 1 413 ? 3.173 -19.186 -20.670 1.00 91.62 413 VAL A CA 1
ATOM 3227 C C . VAL A 1 413 ? 2.100 -18.301 -20.043 1.00 91.62 413 VAL A C 1
ATOM 3229 O O . VAL A 1 413 ? 1.341 -17.670 -20.785 1.00 91.62 413 VAL A O 1
ATOM 3232 N N . VAL A 1 414 ? 2.068 -18.199 -18.710 1.00 91.06 414 VAL A N 1
ATOM 3233 C CA . VAL A 1 414 ? 1.098 -17.356 -17.988 1.00 91.06 414 VAL A CA 1
ATOM 3234 C C . VAL A 1 414 ? 1.335 -15.873 -18.281 1.00 91.06 414 VAL A C 1
ATOM 3236 O O . VAL A 1 414 ? 0.411 -15.166 -18.676 1.00 91.06 414 VAL A O 1
ATOM 3239 N N . ALA A 1 415 ? 2.576 -15.392 -18.204 1.00 91.62 415 ALA A N 1
ATOM 3240 C CA . ALA A 1 415 ? 2.911 -14.014 -18.565 1.00 91.62 415 ALA A CA 1
ATOM 3241 C C . ALA A 1 415 ? 2.470 -13.686 -20.002 1.00 91.62 415 ALA A C 1
ATOM 3243 O O . ALA A 1 415 ? 1.867 -12.643 -20.260 1.00 91.62 415 ALA A O 1
ATOM 3244 N N . LYS A 1 416 ? 2.698 -14.606 -20.948 1.00 90.94 416 LYS A N 1
ATOM 3245 C CA . LYS A 1 416 ? 2.276 -14.436 -22.342 1.00 90.94 416 LYS A CA 1
ATOM 3246 C C . LYS A 1 416 ? 0.756 -14.458 -22.514 1.00 90.94 416 LYS A C 1
ATOM 3248 O O . LYS A 1 416 ? 0.262 -13.757 -23.397 1.00 90.94 416 LYS A O 1
ATOM 3253 N N . SER A 1 417 ? 0.007 -15.248 -21.739 1.00 89.31 417 SER A N 1
ATOM 3254 C CA . SER A 1 417 ? -1.462 -15.252 -21.811 1.00 89.31 417 SER A CA 1
ATOM 3255 C C . SER A 1 417 ? -2.053 -13.955 -21.266 1.00 89.31 417 SER A C 1
ATOM 3257 O O . SER A 1 417 ? -2.945 -13.394 -21.899 1.00 89.31 417 SER A O 1
ATOM 3259 N N . LEU A 1 418 ? -1.491 -13.429 -20.174 1.00 88.81 418 LEU A N 1
ATOM 3260 C CA . LEU A 1 418 ? -1.906 -12.163 -19.565 1.00 88.81 418 LEU A CA 1
ATOM 3261 C C . LEU A 1 418 ? -1.685 -10.951 -20.488 1.00 88.81 418 LEU A C 1
ATOM 3263 O O . LEU A 1 418 ? -2.407 -9.967 -20.380 1.00 88.81 418 LEU A O 1
ATOM 3267 N N . LEU A 1 419 ? -0.734 -11.019 -21.427 1.00 86.56 419 LEU A N 1
ATOM 3268 C CA . LEU A 1 419 ? -0.440 -9.931 -22.371 1.00 86.56 419 LEU A CA 1
ATOM 3269 C C . LEU A 1 419 ? -1.374 -9.858 -23.595 1.00 86.56 419 LEU A C 1
ATOM 3271 O O . LEU A 1 419 ? -1.297 -8.878 -24.335 1.00 86.56 419 LEU A O 1
ATOM 3275 N N . LYS A 1 420 ? -2.237 -10.853 -23.849 1.00 76.44 420 LYS A N 1
ATOM 3276 C CA . LYS A 1 420 ? -3.150 -10.897 -25.013 1.00 76.44 420 LYS A CA 1
ATOM 3277 C C . LYS A 1 420 ? -4.512 -10.276 -24.641 1.00 76.44 420 LYS A C 1
ATOM 3279 O O . LYS A 1 420 ? -5.343 -10.995 -24.091 1.00 76.44 420 LYS A O 1
ATOM 3284 N N . PRO A 1 421 ? -4.829 -8.984 -24.878 1.00 64.31 421 PRO A N 1
ATOM 3285 C CA . PRO A 1 421 ? -6.015 -8.410 -24.254 1.00 64.31 421 PRO A CA 1
ATOM 3286 C C . PRO A 1 421 ? -7.268 -8.566 -25.102 1.00 64.31 421 PRO A C 1
ATOM 3288 O O . PRO A 1 421 ? -7.254 -8.367 -26.317 1.00 64.31 421 PRO A O 1
ATOM 3291 N N . ASN A 1 422 ? -8.385 -8.640 -24.380 1.00 55.06 422 ASN A N 1
ATOM 3292 C CA . ASN A 1 422 ? -9.443 -7.648 -24.535 1.00 55.06 422 ASN A CA 1
ATOM 3293 C C . ASN A 1 422 ? -9.527 -6.805 -23.237 1.00 55.06 422 ASN A C 1
ATOM 3295 O O . ASN A 1 422 ? -10.085 -7.259 -22.245 1.00 55.06 422 ASN A O 1
ATOM 3299 N N . GLY A 1 423 ? -9.005 -5.568 -23.243 1.00 58.00 423 GLY A N 1
ATOM 3300 C CA . GLY A 1 423 ? -9.434 -4.510 -22.310 1.00 58.00 423 GLY A CA 1
ATOM 3301 C C . GLY A 1 423 ? -8.657 -4.290 -21.002 1.00 58.00 423 GLY A C 1
ATOM 3302 O O . GLY A 1 423 ? -9.306 -4.176 -19.965 1.00 58.00 423 GLY A O 1
ATOM 3303 N N . PHE A 1 424 ? -7.323 -4.176 -21.031 1.00 65.12 424 PHE A N 1
ATOM 3304 C CA . PHE A 1 424 ? -6.592 -3.501 -19.946 1.00 65.12 424 PHE A CA 1
ATOM 3305 C C . PHE A 1 424 ? -6.630 -1.988 -20.173 1.00 65.12 424 PHE A C 1
ATOM 3307 O O . PHE A 1 424 ? -6.257 -1.530 -21.252 1.00 65.12 424 PHE A O 1
ATOM 3314 N N . ASP A 1 425 ? -7.019 -1.220 -19.160 1.00 67.06 425 ASP A N 1
ATOM 3315 C CA . ASP A 1 425 ? -6.625 0.187 -19.067 1.00 67.06 425 ASP A CA 1
ATOM 3316 C C . ASP A 1 425 ? -5.400 0.236 -18.149 1.00 67.06 425 ASP A C 1
ATOM 3318 O O . ASP A 1 425 ? -5.408 -0.373 -17.079 1.00 67.06 425 ASP A O 1
ATOM 3322 N N . LEU A 1 426 ? -4.333 0.924 -18.558 1.00 62.53 426 LEU A N 1
ATOM 3323 C CA . LEU A 1 426 ? -3.145 1.054 -17.716 1.00 62.53 426 LEU A CA 1
ATOM 3324 C C . LEU A 1 426 ? -3.237 2.300 -16.848 1.00 62.53 426 LEU A C 1
ATOM 3326 O O . LEU A 1 426 ? -3.599 3.383 -17.322 1.00 62.53 426 LEU A O 1
ATOM 3330 N N . THR A 1 427 ? -2.798 2.168 -15.596 1.00 64.94 427 THR A N 1
ATOM 3331 C CA . THR A 1 427 ? -2.286 3.331 -14.860 1.00 64.94 427 THR A CA 1
ATOM 3332 C C . THR A 1 427 ? -1.218 3.953 -15.746 1.00 64.94 427 THR A C 1
ATOM 3334 O O . THR A 1 427 ? -0.378 3.214 -16.255 1.00 64.94 427 THR A O 1
ATOM 3337 N N . ARG A 1 428 ? -1.294 5.268 -16.005 1.00 70.19 428 ARG A N 1
ATOM 3338 C CA . ARG A 1 428 ? -0.506 5.964 -17.041 1.00 70.19 428 ARG A CA 1
ATOM 3339 C C . ARG A 1 428 ? 0.908 5.392 -17.098 1.00 70.19 428 ARG A C 1
ATOM 3341 O O . ARG A 1 428 ? 1.704 5.662 -16.207 1.00 70.19 428 ARG A O 1
ATOM 3348 N N . ALA A 1 429 ? 1.219 4.598 -18.123 1.00 66.81 429 ALA A N 1
ATOM 3349 C CA . ALA A 1 429 ? 2.430 3.772 -18.141 1.00 66.81 429 ALA A CA 1
ATOM 3350 C C . ALA A 1 429 ? 3.716 4.614 -17.988 1.00 66.81 429 ALA A C 1
ATOM 3352 O O . ALA A 1 429 ? 4.725 4.159 -17.454 1.00 66.81 429 ALA A O 1
ATOM 3353 N N . SER A 1 430 ? 3.648 5.898 -18.357 1.00 69.81 430 SER A N 1
ATOM 3354 C CA . SER A 1 430 ? 4.687 6.896 -18.100 1.00 69.81 430 SER A CA 1
ATOM 3355 C C . SER A 1 430 ? 5.010 7.142 -16.620 1.00 69.81 430 SER A C 1
ATOM 3357 O O . SER A 1 430 ? 6.140 7.505 -16.312 1.00 69.81 430 SER A O 1
ATOM 3359 N N . GLU A 1 431 ? 4.045 6.993 -15.711 1.00 78.12 431 GLU A N 1
ATOM 3360 C CA . GLU A 1 431 ? 4.249 7.104 -14.259 1.00 78.12 431 GLU A CA 1
ATOM 3361 C C . GLU A 1 431 ? 5.032 5.885 -13.748 1.00 78.12 431 GLU A C 1
ATOM 3363 O O . GLU A 1 431 ? 6.009 6.039 -13.015 1.00 78.12 431 GLU A O 1
ATOM 3368 N N . LEU A 1 432 ? 4.702 4.686 -14.240 1.00 80.31 432 LEU A N 1
ATOM 3369 C CA . LEU A 1 432 ? 5.376 3.434 -13.872 1.00 80.31 432 LEU A CA 1
ATOM 3370 C C . LEU A 1 432 ? 6.844 3.369 -14.321 1.00 80.31 432 LEU A C 1
ATOM 3372 O O . LEU A 1 432 ? 7.648 2.690 -13.684 1.00 80.31 432 LEU A O 1
ATOM 3376 N N . ILE A 1 433 ? 7.228 4.083 -15.386 1.00 83.19 433 ILE A N 1
ATOM 3377 C CA . ILE A 1 433 ? 8.633 4.160 -15.828 1.00 83.19 433 ILE A CA 1
ATOM 3378 C C . ILE A 1 433 ? 9.504 4.889 -14.799 1.00 83.19 433 ILE A C 1
ATOM 3380 O O . ILE A 1 433 ? 10.656 4.511 -14.586 1.00 83.19 433 ILE A O 1
ATOM 3384 N N . HIS A 1 434 ? 8.981 5.951 -14.187 1.00 78.75 434 HIS A N 1
ATOM 3385 C CA . HIS A 1 434 ? 9.792 6.858 -13.377 1.00 78.75 434 HIS A CA 1
ATOM 3386 C C . HIS A 1 434 ? 9.726 6.575 -11.886 1.00 78.75 434 HIS A C 1
ATOM 3388 O O . HIS A 1 434 ? 10.692 6.884 -11.200 1.00 78.75 434 HIS A O 1
ATOM 3394 N N . LEU A 1 435 ? 8.633 5.992 -11.392 1.00 77.62 435 LEU A N 1
ATOM 3395 C CA . LEU A 1 435 ? 8.470 5.682 -9.975 1.00 77.62 435 LEU A CA 1
ATOM 3396 C C . LEU A 1 435 ? 9.438 4.554 -9.564 1.00 77.62 435 LEU A C 1
ATOM 3398 O O . LEU A 1 435 ? 9.320 3.432 -10.069 1.00 77.62 435 LEU A O 1
ATOM 3402 N N . PRO A 1 436 ? 10.434 4.817 -8.697 1.00 72.94 436 PRO A N 1
ATOM 3403 C CA . PRO A 1 436 ? 11.253 3.768 -8.093 1.00 72.94 436 PRO A CA 1
ATOM 3404 C C . PRO A 1 436 ? 10.371 2.771 -7.332 1.00 72.94 436 PRO A C 1
ATOM 3406 O O . PRO A 1 436 ? 9.432 3.180 -6.653 1.00 72.94 436 PRO A O 1
ATOM 3409 N N . GLY A 1 437 ? 10.651 1.472 -7.460 1.00 78.50 437 GLY A N 1
ATOM 3410 C CA . GLY A 1 437 ? 9.928 0.443 -6.705 1.00 78.50 437 GLY A CA 1
ATOM 3411 C C . GLY A 1 437 ? 8.457 0.244 -7.091 1.00 78.50 437 GLY A C 1
ATOM 3412 O O . GLY A 1 437 ? 7.739 -0.419 -6.352 1.00 78.50 437 GLY A O 1
ATOM 3413 N N . ALA A 1 438 ? 7.981 0.812 -8.208 1.00 86.44 438 ALA A N 1
ATOM 3414 C CA . ALA A 1 438 ? 6.583 0.690 -8.624 1.00 86.44 438 ALA A CA 1
ATOM 3415 C C . ALA A 1 438 ? 6.170 -0.794 -8.761 1.00 86.44 438 ALA A C 1
ATOM 3417 O O . ALA A 1 438 ? 6.714 -1.467 -9.641 1.00 86.44 438 ALA A O 1
ATOM 3418 N N . PRO A 1 439 ? 5.194 -1.303 -7.978 1.00 88.62 439 PRO A N 1
ATOM 3419 C CA . PRO A 1 439 ? 4.888 -2.738 -7.930 1.00 88.62 439 PRO A CA 1
ATOM 3420 C C . PRO A 1 439 ? 4.489 -3.334 -9.285 1.00 88.62 439 PRO A C 1
ATOM 3422 O O . PRO A 1 439 ? 4.901 -4.435 -9.634 1.00 88.62 439 PRO A O 1
ATOM 3425 N N . LEU A 1 440 ? 3.757 -2.575 -10.108 1.00 89.69 440 LEU A N 1
ATOM 3426 C CA . LEU A 1 440 ? 3.386 -2.982 -11.471 1.00 89.69 440 LEU A CA 1
ATOM 3427 C C . LEU A 1 440 ? 4.577 -3.115 -12.440 1.00 89.69 440 LEU A C 1
ATOM 3429 O O . LEU A 1 440 ? 4.414 -3.674 -13.525 1.00 89.69 440 LEU A O 1
ATOM 3433 N N . ARG A 1 441 ? 5.753 -2.588 -12.079 1.00 91.25 441 ARG A N 1
ATOM 3434 C CA . ARG A 1 441 ? 7.006 -2.753 -12.823 1.00 91.25 441 ARG A CA 1
ATOM 3435 C C . ARG A 1 441 ? 7.876 -3.832 -12.194 1.00 91.25 441 ARG A C 1
ATOM 3437 O O . ARG A 1 441 ? 8.274 -4.761 -12.888 1.00 91.25 441 ARG A O 1
ATOM 3444 N N . THR A 1 442 ? 8.173 -3.691 -10.906 1.00 91.06 442 THR A N 1
ATOM 3445 C CA . THR A 1 442 ? 9.161 -4.522 -10.211 1.00 91.06 442 THR A CA 1
ATOM 3446 C C . THR A 1 442 ? 8.695 -5.960 -10.064 1.00 91.06 442 THR A C 1
ATOM 3448 O O . THR A 1 442 ? 9.446 -6.861 -10.404 1.00 91.06 442 THR A O 1
ATOM 3451 N N . ILE A 1 443 ? 7.438 -6.194 -9.678 1.00 91.62 443 ILE A N 1
ATOM 3452 C CA . ILE A 1 443 ? 6.949 -7.553 -9.426 1.00 91.62 443 ILE A CA 1
ATOM 3453 C C . ILE A 1 443 ? 6.875 -8.400 -10.707 1.00 91.62 443 ILE A C 1
ATOM 3455 O O . ILE A 1 443 ? 7.413 -9.509 -10.715 1.00 91.62 443 ILE A O 1
ATOM 3459 N N . PRO A 1 444 ? 6.282 -7.924 -11.825 1.00 92.69 444 PRO A N 1
ATOM 3460 C CA . PRO A 1 444 ? 6.386 -8.645 -13.091 1.00 92.69 444 PRO A CA 1
ATOM 3461 C C . PRO A 1 444 ? 7.832 -8.789 -13.553 1.00 92.69 444 PRO A C 1
ATOM 3463 O O . PRO A 1 444 ? 8.184 -9.821 -14.108 1.00 92.69 444 PRO A O 1
ATOM 3466 N N . GLY A 1 445 ? 8.668 -7.777 -13.311 1.00 93.12 445 GLY A N 1
ATOM 3467 C CA . GLY A 1 445 ? 10.097 -7.828 -13.589 1.00 93.12 445 GLY A CA 1
ATOM 3468 C C . GLY A 1 445 ? 10.791 -9.005 -12.912 1.00 93.12 445 GLY A C 1
ATOM 3469 O O . GLY A 1 445 ? 11.419 -9.811 -13.597 1.00 93.12 445 GLY A O 1
ATOM 3470 N N . ASP A 1 446 ? 10.587 -9.151 -11.602 1.00 92.31 446 ASP A N 1
ATOM 3471 C CA . ASP A 1 446 ? 11.129 -10.245 -10.793 1.00 92.31 446 ASP A CA 1
ATOM 3472 C C . ASP A 1 446 ? 10.633 -11.602 -11.307 1.00 92.31 446 ASP A C 1
ATOM 3474 O O . ASP A 1 446 ? 11.405 -12.554 -11.423 1.00 92.31 446 ASP A O 1
ATOM 3478 N N . ALA A 1 447 ? 9.349 -11.691 -11.666 1.00 92.06 447 ALA A N 1
ATOM 3479 C CA . ALA A 1 447 ? 8.764 -12.897 -12.244 1.00 92.06 447 ALA A CA 1
ATOM 3480 C C . ALA A 1 447 ? 9.386 -13.255 -13.606 1.00 92.06 447 ALA A C 1
ATOM 3482 O O . ALA A 1 447 ? 9.691 -14.420 -13.860 1.00 92.06 447 ALA A O 1
ATOM 3483 N N . LEU A 1 448 ? 9.593 -12.267 -14.481 1.00 93.00 448 LEU A N 1
ATOM 3484 C CA . LEU A 1 448 ? 10.179 -12.473 -15.805 1.00 93.00 448 LEU A CA 1
ATOM 3485 C C . LEU A 1 448 ? 11.671 -12.803 -15.743 1.00 93.00 448 LEU A C 1
ATOM 3487 O O . LEU A 1 448 ? 12.129 -13.636 -16.520 1.00 93.00 448 LEU A O 1
ATOM 3491 N N . ALA A 1 449 ? 12.418 -12.185 -14.827 1.00 92.75 449 ALA A N 1
ATOM 3492 C CA . ALA A 1 449 ? 13.840 -12.456 -14.620 1.00 92.75 449 ALA A CA 1
ATOM 3493 C C . ALA A 1 449 ? 14.107 -13.925 -14.240 1.00 92.75 449 ALA A C 1
ATOM 3495 O O . ALA A 1 449 ? 15.180 -14.448 -14.521 1.00 92.75 449 ALA A O 1
ATOM 3496 N N . ARG A 1 450 ? 13.110 -14.611 -13.662 1.00 89.69 450 ARG A N 1
ATOM 3497 C CA . ARG A 1 450 ? 13.168 -16.039 -13.310 1.00 89.69 450 ARG A CA 1
ATOM 3498 C C . ARG A 1 450 ? 12.868 -16.988 -14.475 1.00 89.69 450 ARG A C 1
ATOM 3500 O O . ARG A 1 450 ? 13.010 -18.200 -14.315 1.00 89.69 450 ARG A O 1
ATOM 3507 N N . ILE A 1 451 ? 12.431 -16.485 -15.633 1.00 92.00 451 ILE A N 1
ATOM 3508 C CA . ILE A 1 451 ? 12.176 -17.325 -16.810 1.00 92.00 451 ILE A CA 1
ATOM 3509 C C . ILE A 1 451 ? 13.521 -17.795 -17.387 1.00 92.00 451 ILE A C 1
ATOM 3511 O O . ILE A 1 451 ? 14.375 -16.955 -17.684 1.00 92.00 451 ILE A O 1
ATOM 3515 N N . PRO A 1 452 ? 13.711 -19.106 -17.629 1.00 90.94 452 PRO A N 1
ATOM 3516 C CA . PRO A 1 452 ? 14.888 -19.595 -18.336 1.00 90.94 452 PRO A CA 1
ATOM 3517 C C . PRO A 1 452 ? 15.020 -18.928 -19.711 1.00 90.94 452 PRO A C 1
ATOM 3519 O O . PRO A 1 452 ? 14.094 -18.980 -20.521 1.00 90.94 452 PRO A O 1
ATOM 3522 N N . ASP A 1 453 ? 16.169 -18.302 -19.973 1.00 93.94 453 ASP A N 1
ATOM 3523 C CA . ASP A 1 453 ? 16.399 -17.476 -21.167 1.00 93.94 453 ASP A CA 1
ATOM 3524 C C . ASP A 1 453 ? 15.322 -16.385 -21.364 1.00 93.94 453 ASP A C 1
ATOM 3526 O O . ASP A 1 453 ? 14.699 -16.249 -22.428 1.00 93.94 453 ASP A O 1
ATOM 3530 N N . ALA A 1 454 ? 15.105 -15.586 -20.311 1.00 95.12 454 ALA A N 1
ATOM 3531 C CA . ALA A 1 454 ? 14.159 -14.470 -20.288 1.00 95.12 454 ALA A CA 1
ATOM 3532 C C . ALA A 1 454 ? 14.293 -13.541 -21.509 1.00 95.12 454 ALA A C 1
ATOM 3534 O O . ALA A 1 454 ? 13.285 -13.099 -22.063 1.00 95.12 454 ALA A O 1
ATOM 3535 N N . ALA A 1 455 ? 15.519 -13.300 -21.988 1.00 96.88 455 ALA A N 1
ATOM 3536 C CA . ALA A 1 455 ? 15.792 -12.479 -23.166 1.00 96.88 455 ALA A CA 1
ATOM 3537 C C . ALA A 1 455 ? 15.157 -13.051 -24.448 1.00 96.88 455 ALA A C 1
ATOM 3539 O O . ALA A 1 455 ? 14.458 -12.334 -25.176 1.00 96.88 455 ALA A O 1
ATOM 3540 N N . SER A 1 456 ? 15.354 -14.346 -24.724 1.00 96.94 456 SER A N 1
ATOM 3541 C CA . SER A 1 456 ? 14.734 -15.007 -25.880 1.00 96.94 456 SER A CA 1
ATOM 3542 C C . SER A 1 456 ? 13.218 -15.089 -25.740 1.00 96.94 456 SER A C 1
ATOM 3544 O O . SER A 1 456 ? 12.498 -14.833 -26.715 1.00 96.94 456 SER A O 1
ATOM 3546 N N . TRP A 1 457 ? 12.718 -15.391 -24.536 1.00 96.38 457 TRP A N 1
ATOM 3547 C CA . TRP A 1 457 ? 11.282 -15.372 -24.250 1.00 96.38 457 TRP A CA 1
ATOM 3548 C C . TRP A 1 457 ? 10.676 -13.994 -24.547 1.00 96.38 457 TRP A C 1
ATOM 3550 O O . TRP A 1 457 ? 9.642 -13.904 -25.216 1.00 96.38 457 TRP A O 1
ATOM 3560 N N . PHE A 1 458 ? 11.347 -12.919 -24.128 1.00 96.75 458 PHE A N 1
ATOM 3561 C CA . PHE A 1 458 ? 10.892 -11.545 -24.318 1.00 96.75 458 PHE A CA 1
ATOM 3562 C C . PHE A 1 458 ? 10.809 -11.183 -25.808 1.00 96.75 458 PHE A C 1
ATOM 3564 O O . PHE A 1 458 ? 9.765 -10.741 -26.286 1.00 96.75 458 PHE A O 1
ATOM 3571 N N . ILE A 1 459 ? 11.849 -11.462 -26.600 1.00 96.94 459 ILE A N 1
ATOM 3572 C CA . ILE A 1 459 ? 11.834 -11.197 -28.054 1.00 96.94 459 ILE A CA 1
ATOM 3573 C C . ILE A 1 459 ? 10.742 -12.014 -28.767 1.00 96.94 459 ILE A C 1
ATOM 3575 O O . ILE A 1 459 ? 10.024 -11.495 -29.635 1.00 96.94 459 ILE A O 1
ATOM 3579 N N . SER A 1 460 ? 10.604 -13.293 -28.409 1.00 96.50 460 SER A N 1
ATOM 3580 C CA . SER A 1 460 ? 9.597 -14.194 -28.981 1.00 96.50 460 SER A CA 1
ATOM 3581 C C . SER A 1 460 ? 8.177 -13.717 -28.676 1.00 96.50 460 SER A C 1
ATOM 3583 O O . SER A 1 460 ? 7.327 -13.642 -29.568 1.00 96.50 460 SER A O 1
ATOM 3585 N N . THR A 1 461 ? 7.921 -13.320 -27.430 1.00 95.06 461 THR A N 1
ATOM 3586 C CA . THR A 1 461 ? 6.621 -12.809 -26.991 1.00 95.06 461 THR A CA 1
ATOM 3587 C C . THR A 1 461 ? 6.290 -11.473 -27.655 1.00 95.06 461 THR A C 1
ATOM 3589 O O . THR A 1 461 ? 5.185 -11.319 -28.172 1.00 95.06 461 THR A O 1
ATOM 3592 N N . TRP A 1 462 ? 7.255 -10.559 -27.774 1.00 94.69 462 TRP A N 1
ATOM 3593 C CA . TRP A 1 462 ? 7.086 -9.283 -28.480 1.00 94.69 462 TRP A CA 1
ATOM 3594 C C . TRP A 1 462 ? 6.681 -9.472 -29.947 1.00 94.69 462 TRP A C 1
ATOM 3596 O O . TRP A 1 462 ? 5.801 -8.779 -30.477 1.00 94.69 462 TRP A O 1
ATOM 3606 N N . SER A 1 463 ? 7.309 -10.450 -30.599 1.00 94.31 463 SER A N 1
ATOM 3607 C CA . SER A 1 463 ? 7.002 -10.831 -31.976 1.00 94.31 463 SER A CA 1
ATOM 3608 C C . SER A 1 463 ? 5.615 -11.470 -32.084 1.00 94.31 463 SER A C 1
ATOM 3610 O O . SER A 1 463 ? 4.858 -11.149 -33.000 1.00 94.31 463 SER A O 1
ATOM 3612 N N . ALA A 1 464 ? 5.253 -12.336 -31.133 1.00 92.44 464 ALA A N 1
ATOM 3613 C CA . ALA A 1 464 ? 3.954 -13.005 -31.095 1.00 92.44 464 ALA A CA 1
ATOM 3614 C C . ALA A 1 464 ? 2.786 -12.036 -30.857 1.00 92.44 464 ALA A C 1
ATOM 3616 O O . ALA A 1 464 ? 1.715 -12.250 -31.413 1.00 92.44 464 ALA A O 1
ATOM 3617 N N . LEU A 1 465 ? 3.002 -10.962 -30.090 1.00 88.88 465 LEU A N 1
ATOM 3618 C CA . LEU A 1 465 ? 2.000 -9.928 -29.803 1.00 88.88 465 LEU A CA 1
ATOM 3619 C C . LEU A 1 465 ? 1.828 -8.911 -30.938 1.00 88.88 465 LEU A C 1
ATOM 3621 O O . LEU A 1 465 ? 1.125 -7.914 -30.775 1.00 88.88 465 LEU A O 1
ATOM 3625 N N . ARG A 1 466 ? 2.495 -9.097 -32.086 1.00 90.12 466 ARG A N 1
ATOM 3626 C CA . ARG A 1 466 ? 2.467 -8.125 -33.186 1.00 90.12 466 ARG A CA 1
ATOM 3627 C C . ARG A 1 466 ? 1.042 -7.772 -33.604 1.00 90.12 466 ARG A C 1
ATOM 3629 O O . ARG A 1 466 ? 0.771 -6.596 -33.800 1.00 90.12 466 ARG A O 1
ATOM 3636 N N . PHE A 1 467 ? 0.138 -8.741 -33.737 1.00 87.75 467 PHE A N 1
ATOM 3637 C CA . PHE A 1 467 ? -1.231 -8.462 -34.182 1.00 87.75 467 PHE A CA 1
ATOM 3638 C C . PHE A 1 467 ? -2.017 -7.638 -33.153 1.00 87.75 467 PHE A C 1
ATOM 3640 O O . PHE A 1 467 ? -2.727 -6.703 -33.518 1.00 87.75 467 PHE A O 1
ATOM 3647 N N . GLU A 1 468 ? -1.868 -7.945 -31.869 1.00 86.12 468 GLU A N 1
ATOM 3648 C CA . GLU A 1 468 ? -2.516 -7.263 -30.751 1.00 86.12 468 GLU A CA 1
ATOM 3649 C C . GLU A 1 468 ? -1.990 -5.834 -30.599 1.00 86.12 468 GLU A C 1
ATOM 3651 O O . GLU A 1 468 ? -2.791 -4.894 -30.548 1.00 86.12 468 GLU A O 1
ATOM 3656 N N . ARG A 1 469 ? -0.659 -5.657 -30.646 1.00 85.50 469 ARG A N 1
ATOM 3657 C CA . ARG A 1 469 ? -0.007 -4.340 -30.754 1.00 85.50 469 ARG A CA 1
ATOM 3658 C C . ARG A 1 469 ? -0.556 -3.589 -31.963 1.00 85.50 469 ARG A C 1
ATOM 3660 O O . ARG A 1 469 ? -0.995 -2.443 -31.849 1.00 85.50 469 ARG A O 1
ATOM 3667 N N . GLU A 1 470 ? -0.631 -4.281 -33.106 1.00 84.88 470 GLU A N 1
ATOM 3668 C CA . GLU A 1 470 ? -1.112 -3.708 -34.356 1.00 84.88 470 GLU A CA 1
ATOM 3669 C C . GLU A 1 470 ? -2.623 -3.365 -34.346 1.00 84.88 470 GLU A C 1
ATOM 3671 O O . GLU A 1 470 ? -3.123 -2.576 -35.157 1.00 84.88 470 GLU A O 1
ATOM 3676 N N . ARG A 1 471 ? -3.394 -3.951 -33.441 1.00 83.12 471 ARG A N 1
ATOM 3677 C CA . ARG A 1 471 ? -4.815 -3.656 -33.274 1.00 83.12 471 ARG A CA 1
ATOM 3678 C C . ARG A 1 471 ? -5.017 -2.479 -32.324 1.00 83.12 471 ARG A C 1
ATOM 3680 O O . ARG A 1 471 ? -5.814 -1.590 -32.636 1.00 83.12 471 ARG A O 1
ATOM 3687 N N . ALA A 1 472 ? -4.268 -2.438 -31.222 1.00 78.50 472 ALA A N 1
ATOM 3688 C CA . ALA A 1 472 ? -4.361 -1.402 -30.195 1.00 78.50 472 ALA A CA 1
ATOM 3689 C C . ALA A 1 472 ? -4.090 -0.003 -30.773 1.00 78.50 472 ALA A C 1
ATOM 3691 O O . ALA A 1 472 ? -4.993 0.833 -30.798 1.00 78.50 472 ALA A O 1
ATOM 3692 N N . TRP A 1 473 ? -2.925 0.233 -31.382 1.00 74.56 473 TRP A N 1
ATOM 3693 C CA . TRP A 1 473 ? -2.604 1.527 -32.016 1.00 74.56 473 TRP A CA 1
ATOM 3694 C C . TRP A 1 473 ? -3.571 1.931 -33.157 1.00 74.56 473 TRP A C 1
ATOM 3696 O O . TRP A 1 473 ? -3.813 3.121 -33.374 1.00 74.56 473 TRP A O 1
ATOM 3706 N N . ARG A 1 474 ? -4.191 0.971 -33.868 1.00 76.94 474 ARG A N 1
ATOM 3707 C CA . ARG A 1 474 ? -5.202 1.248 -34.904 1.00 76.94 474 ARG A CA 1
ATOM 3708 C C . ARG A 1 474 ? -6.525 1.687 -34.293 1.00 76.94 474 ARG A C 1
ATOM 3710 O O . ARG A 1 474 ? -7.155 2.566 -34.866 1.00 76.94 474 ARG A O 1
ATOM 3717 N N . SER A 1 475 ? -6.935 1.134 -33.151 1.00 72.94 475 SER A N 1
ATOM 3718 C CA . SER A 1 475 ? -8.183 1.516 -32.467 1.00 72.94 475 SER A CA 1
ATOM 3719 C C . SER A 1 475 ? -8.185 2.941 -31.899 1.00 72.94 475 SER A C 1
ATOM 3721 O O . SER A 1 475 ? -9.252 3.522 -31.718 1.00 72.94 475 SER A O 1
ATOM 3723 N N . ILE A 1 476 ? -7.010 3.547 -31.710 1.00 66.50 476 ILE A N 1
ATOM 3724 C CA . ILE A 1 476 ? -6.870 4.941 -31.261 1.00 66.50 476 ILE A CA 1
ATOM 3725 C C . ILE A 1 476 ? -7.165 5.936 -32.411 1.00 66.50 476 ILE A C 1
ATOM 3727 O O . ILE A 1 476 ? -7.578 7.075 -32.196 1.00 66.50 476 ILE A O 1
ATOM 3731 N N . ASN A 1 477 ? -7.016 5.500 -33.665 1.00 59.09 477 ASN A N 1
ATOM 3732 C CA . ASN A 1 477 ? -7.087 6.344 -34.864 1.00 59.09 477 ASN A CA 1
ATOM 3733 C C . ASN A 1 477 ? -8.514 6.768 -35.323 1.00 59.09 477 ASN A C 1
ATOM 3735 O O . ASN A 1 477 ? -8.676 7.891 -35.807 1.00 59.09 477 ASN A O 1
ATOM 3739 N N . PRO A 1 478 ? -9.579 5.945 -35.192 1.00 57.03 478 PRO A N 1
ATOM 3740 C CA . PRO A 1 478 ? -10.945 6.310 -35.576 1.00 57.03 478 PRO A CA 1
ATOM 3741 C C . PRO A 1 478 ? -11.500 7.531 -34.837 1.00 57.03 478 PRO A C 1
ATOM 3743 O O . PRO A 1 478 ? -12.180 8.345 -35.456 1.00 57.03 478 PRO A O 1
ATOM 3746 N N . ALA A 1 479 ? -11.173 7.699 -33.552 1.00 54.44 479 ALA A N 1
ATOM 3747 C CA . ALA A 1 479 ? -11.612 8.848 -32.755 1.00 54.44 479 ALA A CA 1
ATOM 3748 C C . ALA A 1 479 ? -11.011 10.178 -33.255 1.00 54.44 479 ALA A C 1
ATOM 3750 O O . ALA A 1 479 ? -11.640 11.230 -33.144 1.00 54.44 479 ALA A O 1
ATOM 3751 N N . LEU A 1 480 ? -9.816 10.129 -33.856 1.00 55.28 480 LEU A N 1
ATOM 3752 C CA . LEU A 1 480 ? -9.179 11.274 -34.511 1.00 55.28 480 LEU A CA 1
ATOM 3753 C C . LEU A 1 480 ? -9.752 11.507 -35.917 1.00 55.28 480 LEU A C 1
ATOM 3755 O O . LEU A 1 480 ? -10.057 12.648 -36.268 1.00 55.28 480 LEU A O 1
ATOM 3759 N N . LYS A 1 481 ? -10.012 10.434 -36.681 1.00 56.03 481 LYS A N 1
ATOM 3760 C CA . LYS A 1 481 ? -10.671 10.521 -37.998 1.00 56.03 481 LYS A CA 1
ATOM 3761 C C . LYS A 1 481 ? -12.094 11.088 -37.923 1.00 56.03 481 LYS A C 1
ATOM 3763 O O . LYS A 1 481 ? -12.445 11.921 -38.751 1.00 56.03 481 LYS A O 1
ATOM 3768 N N . GLN A 1 482 ? -12.899 10.693 -36.933 1.00 57.19 482 GLN A N 1
ATOM 3769 C CA . GLN A 1 482 ? -14.260 11.223 -36.743 1.00 57.19 482 GLN A CA 1
ATOM 3770 C C . GLN A 1 482 ? -14.284 12.707 -36.343 1.00 57.19 482 GLN A C 1
ATOM 3772 O O . GLN A 1 482 ? -15.291 13.376 -36.543 1.00 57.19 482 GLN A O 1
ATOM 3777 N N . ARG A 1 483 ? -13.173 13.244 -35.827 1.00 55.25 483 ARG A N 1
ATOM 3778 C CA . ARG A 1 483 ? -13.017 14.666 -35.481 1.00 55.25 483 ARG A CA 1
ATOM 3779 C C . ARG A 1 483 ? -12.375 15.497 -36.600 1.00 55.25 483 ARG A C 1
ATOM 3781 O O . ARG A 1 483 ? -11.934 16.611 -36.347 1.00 55.25 483 ARG A O 1
ATOM 3788 N N . GLY A 1 484 ? -12.293 14.961 -37.822 1.00 51.91 484 GLY A N 1
ATOM 3789 C CA . GLY A 1 484 ? -11.722 15.657 -38.980 1.00 51.91 484 GLY A CA 1
ATOM 3790 C C . GLY A 1 484 ? -10.194 15.782 -38.963 1.00 51.91 484 GLY A C 1
ATOM 3791 O O . GLY A 1 484 ? -9.630 16.441 -39.834 1.00 51.91 484 GLY A O 1
ATOM 3792 N N . PHE A 1 485 ? -9.500 15.142 -38.015 1.00 51.62 485 PHE A N 1
ATOM 3793 C CA . PHE A 1 485 ? -8.040 15.152 -37.975 1.00 51.62 485 PHE A CA 1
ATOM 3794 C C . PHE A 1 485 ? -7.488 14.103 -38.938 1.00 51.62 485 PHE A C 1
ATOM 3796 O O . PHE A 1 485 ? -7.589 12.897 -38.711 1.00 51.62 485 PHE A O 1
ATOM 3803 N N . ASN A 1 486 ? -6.891 14.576 -40.031 1.00 44.03 486 ASN A N 1
ATOM 3804 C CA . ASN A 1 486 ? -6.207 13.729 -40.995 1.00 44.03 486 ASN A CA 1
ATOM 3805 C C . ASN A 1 486 ? -4.785 13.411 -40.472 1.00 44.03 486 ASN A C 1
ATOM 3807 O O . ASN A 1 486 ? -3.967 14.330 -40.381 1.00 44.03 486 ASN A O 1
ATOM 3811 N N . PRO A 1 487 ? -4.445 12.154 -40.119 1.00 43.03 487 PRO A N 1
ATOM 3812 C CA . PRO A 1 487 ? -3.206 11.846 -39.391 1.00 43.03 487 PRO A CA 1
ATOM 3813 C C . PRO A 1 487 ? -1.916 12.072 -40.198 1.00 43.03 487 PRO A C 1
ATOM 3815 O O . PRO A 1 487 ? -0.827 12.069 -39.630 1.00 43.03 487 PRO A O 1
ATOM 3818 N N . CYS A 1 488 ? -2.019 12.261 -41.516 1.00 36.25 488 CYS A N 1
ATOM 3819 C CA . CYS A 1 488 ? -0.869 12.360 -42.416 1.00 36.25 488 CYS A CA 1
ATOM 3820 C C . CYS A 1 488 ? -0.413 13.796 -42.727 1.00 36.25 488 CYS A C 1
ATOM 3822 O O . CYS A 1 488 ? 0.587 13.957 -43.419 1.00 36.25 488 CYS A O 1
ATOM 3824 N N . VAL A 1 489 ? -1.092 14.840 -42.232 1.00 38.88 489 VAL A N 1
ATOM 3825 C CA . VAL A 1 489 ? -0.822 16.232 -42.651 1.00 38.88 489 VAL A CA 1
ATOM 3826 C C . VAL A 1 489 ? -0.598 17.149 -41.450 1.00 38.88 489 VAL A C 1
ATOM 3828 O O . VAL A 1 489 ? -1.347 18.084 -41.245 1.00 38.88 489 VAL A O 1
ATOM 3831 N N . TYR A 1 490 ? 0.430 16.894 -40.637 1.00 37.72 490 TYR A N 1
ATOM 3832 C CA . TYR A 1 490 ? 1.032 17.943 -39.798 1.00 37.72 490 TYR A CA 1
ATOM 3833 C C . TYR A 1 490 ? 2.532 17.679 -39.620 1.00 37.72 490 TYR A C 1
ATOM 3835 O O . TYR A 1 490 ? 2.999 17.018 -38.682 1.00 37.72 490 TYR A O 1
ATOM 3843 N N . VAL A 1 491 ? 3.289 18.221 -40.569 1.00 37.69 491 VAL A N 1
ATOM 3844 C CA . VAL A 1 491 ? 4.657 18.698 -40.381 1.00 37.69 491 VAL A CA 1
ATOM 3845 C C . VAL A 1 491 ? 4.604 20.181 -40.757 1.00 37.69 491 VAL A C 1
ATOM 3847 O O . VAL A 1 491 ? 4.036 20.521 -41.789 1.00 37.69 491 VAL A O 1
ATOM 3850 N N . THR A 1 492 ? 5.184 21.026 -39.903 1.00 37.44 492 THR A N 1
ATOM 3851 C CA . THR A 1 492 ? 5.286 22.501 -39.964 1.00 37.44 492 THR A CA 1
ATOM 3852 C C . THR A 1 492 ? 4.104 23.313 -39.395 1.00 37.44 492 THR A C 1
ATOM 3854 O O . THR A 1 492 ? 3.016 23.361 -39.949 1.00 37.44 492 THR A O 1
ATOM 3857 N N . SER A 1 493 ? 4.365 23.935 -38.234 1.00 43.28 493 SER A N 1
ATOM 3858 C CA . SER A 1 493 ? 3.830 25.227 -37.753 1.00 43.28 493 SER A CA 1
ATOM 3859 C C . SER A 1 493 ? 2.365 25.583 -38.075 1.00 43.28 493 SER A C 1
ATOM 3861 O O . SER A 1 493 ? 2.078 26.159 -39.120 1.00 43.28 493 SER A O 1
ATOM 3863 N N . GLY A 1 494 ? 1.461 25.362 -37.113 1.00 32.84 494 GLY A N 1
ATOM 3864 C CA . GLY A 1 494 ? 0.089 25.894 -37.096 1.00 32.84 494 GLY A CA 1
ATOM 3865 C C . GLY A 1 494 ? -0.401 26.131 -35.654 1.00 32.84 494 GLY A C 1
ATOM 3866 O O . GLY A 1 494 ? 0.177 25.546 -34.736 1.00 32.84 494 GLY A O 1
ATOM 3867 N N . PRO A 1 495 ? -1.393 27.018 -35.434 1.00 41.09 495 PRO A N 1
ATOM 3868 C CA . PRO A 1 495 ? -1.615 27.698 -34.157 1.00 41.09 495 PRO A CA 1
ATOM 3869 C C . PRO A 1 495 ? -2.205 26.803 -33.058 1.00 41.09 495 PRO A C 1
ATOM 3871 O O . PRO A 1 495 ? -2.810 25.763 -33.309 1.00 41.09 495 PRO A O 1
ATOM 3874 N N . SER A 1 496 ? -1.992 27.251 -31.820 1.00 44.12 496 SER A N 1
ATOM 3875 C CA . SER A 1 496 ? -2.371 26.640 -30.543 1.00 44.12 496 SER A CA 1
ATOM 3876 C C . SER A 1 496 ? -3.779 26.035 -30.509 1.00 44.12 496 SER A C 1
ATOM 3878 O O . SER A 1 496 ? -4.767 26.717 -30.770 1.00 44.12 496 SER A O 1
ATOM 3880 N N . VAL A 1 497 ? -3.858 24.770 -30.082 1.00 45.09 497 VAL A N 1
ATOM 3881 C CA . VAL A 1 497 ? -5.106 24.097 -29.688 1.00 45.09 497 VAL A CA 1
ATOM 3882 C C . VAL A 1 497 ? -5.780 24.903 -28.558 1.00 45.09 497 VAL A C 1
ATOM 3884 O O . VAL A 1 497 ? -5.090 25.185 -27.573 1.00 45.09 497 VAL A O 1
ATOM 3887 N N . PRO A 1 498 ? -7.079 25.259 -28.660 1.00 46.78 498 PRO A N 1
ATOM 3888 C CA . PRO A 1 498 ? -7.777 26.047 -27.640 1.00 46.78 498 PRO A CA 1
ATOM 3889 C C . PRO A 1 498 ? -7.771 25.357 -26.267 1.00 46.78 498 PRO A C 1
ATOM 3891 O O . PRO A 1 498 ? -7.909 24.133 -26.183 1.00 46.78 498 PRO A O 1
ATOM 3894 N N . ASP A 1 499 ? -7.627 26.133 -25.188 1.00 45.09 499 ASP A N 1
ATOM 3895 C CA . ASP A 1 499 ? -7.466 25.616 -23.818 1.00 45.09 499 ASP A CA 1
ATOM 3896 C C . ASP A 1 499 ? -8.656 24.769 -23.328 1.00 45.09 499 ASP A C 1
ATOM 3898 O O . ASP A 1 499 ? -8.452 23.813 -22.576 1.00 45.09 499 ASP A O 1
ATOM 3902 N N . GLU A 1 500 ? -9.866 25.002 -23.845 1.00 41.00 500 GLU A N 1
ATOM 3903 C CA . GLU A 1 500 ? -11.062 24.190 -23.557 1.00 41.00 500 GLU A CA 1
ATOM 3904 C C . GLU A 1 500 ? -10.918 22.715 -23.991 1.00 41.00 500 GLU A C 1
ATOM 3906 O O . GLU A 1 500 ? -11.541 21.823 -23.414 1.00 41.00 500 GLU A O 1
ATOM 3911 N N . PHE A 1 501 ? -10.028 22.409 -24.944 1.00 42.12 501 PHE A N 1
ATOM 3912 C CA . PHE A 1 501 ? -9.780 21.038 -25.406 1.00 42.12 501 PHE A CA 1
ATOM 3913 C C . PHE A 1 501 ? -8.663 20.314 -24.637 1.00 42.12 501 PHE A C 1
ATOM 3915 O O . PHE A 1 501 ? -8.593 19.080 -24.678 1.00 42.12 501 PHE A O 1
ATOM 3922 N N . LYS A 1 502 ? -7.813 21.032 -23.885 1.00 45.03 502 LYS A N 1
ATOM 3923 C CA . LYS A 1 502 ? -6.729 20.419 -23.087 1.00 45.03 502 LYS A CA 1
ATOM 3924 C C . LYS A 1 502 ? -7.272 19.627 -21.889 1.00 45.03 502 LYS A C 1
ATOM 3926 O O . LYS A 1 502 ? -6.715 18.584 -21.548 1.00 45.03 502 LYS A O 1
ATOM 3931 N N . GLY A 1 503 ? -8.398 20.058 -21.312 1.00 38.38 503 GLY A N 1
ATOM 3932 C CA . GLY A 1 503 ? -9.065 19.367 -20.198 1.00 38.38 503 GLY A CA 1
ATOM 3933 C C . GLY A 1 503 ? -9.677 18.007 -20.568 1.00 38.38 503 GLY A C 1
ATOM 3934 O O . GL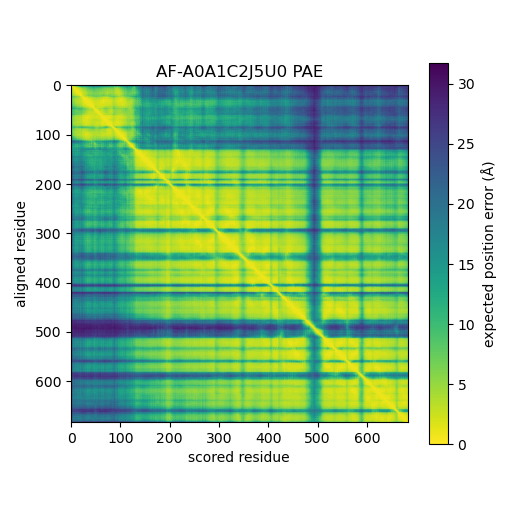Y A 1 503 ? -9.747 17.114 -19.724 1.00 38.38 503 GLY A O 1
ATOM 3935 N N . HIS A 1 504 ? -10.065 17.814 -21.835 1.00 38.94 504 HIS A N 1
ATOM 3936 C CA . HIS A 1 504 ? -10.646 16.557 -22.325 1.00 38.94 504 HIS A CA 1
ATOM 3937 C C . HIS A 1 504 ? -9.619 15.599 -22.947 1.00 38.94 504 HIS A C 1
ATOM 3939 O O . HIS A 1 504 ? -9.813 14.387 -22.877 1.00 38.94 504 HIS A O 1
ATOM 3945 N N . LEU A 1 505 ? -8.504 16.105 -23.489 1.00 40.62 505 LEU A N 1
ATOM 3946 C CA . LEU A 1 505 ? -7.400 15.272 -23.992 1.00 40.62 505 LEU A CA 1
ATOM 3947 C C . LEU A 1 505 ? -6.592 14.609 -22.862 1.00 40.62 505 LEU A C 1
ATOM 3949 O O . LEU A 1 505 ? -6.153 13.477 -23.024 1.00 40.62 505 LEU A O 1
ATOM 3953 N N . ASN A 1 506 ? -6.485 15.242 -21.686 1.00 40.88 506 ASN A N 1
ATOM 3954 C CA . ASN A 1 506 ? -5.837 14.644 -20.506 1.00 40.88 506 ASN A CA 1
ATOM 3955 C C . ASN A 1 506 ? -6.697 13.603 -19.758 1.00 40.88 506 ASN A C 1
ATOM 3957 O O . ASN A 1 506 ? -6.184 12.916 -18.870 1.00 40.88 506 ASN A O 1
ATOM 3961 N N . LYS A 1 507 ? -7.988 13.480 -20.109 1.00 43.38 507 LYS A N 1
ATOM 3962 C CA . LYS A 1 507 ? -8.932 12.484 -19.564 1.00 43.38 507 LYS A CA 1
ATOM 3963 C C . LYS A 1 507 ? -9.163 11.289 -20.491 1.00 43.38 507 LYS A C 1
ATOM 3965 O O . LYS A 1 507 ? -9.969 10.422 -20.158 1.00 43.38 507 LYS A O 1
ATOM 3970 N N . GLY A 1 508 ? -8.480 11.225 -21.637 1.00 45.03 508 GLY A N 1
ATOM 3971 C CA . GLY A 1 508 ? -8.473 10.020 -22.456 1.00 45.03 508 GLY A CA 1
ATOM 3972 C C . GLY A 1 508 ? -7.822 8.895 -21.662 1.00 45.03 508 GLY A C 1
ATOM 3973 O O . GLY A 1 508 ? -6.599 8.839 -21.590 1.00 45.03 508 GLY A O 1
ATOM 3974 N N . ARG A 1 509 ? -8.635 8.042 -21.025 1.00 51.28 509 ARG A N 1
ATOM 3975 C CA . ARG A 1 509 ? -8.193 6.747 -20.501 1.00 51.28 509 ARG A CA 1
ATOM 3976 C C . ARG A 1 509 ? -7.567 6.018 -21.683 1.00 51.28 509 ARG A C 1
ATOM 3978 O O . ARG A 1 509 ? -8.269 5.635 -22.617 1.00 51.28 509 ARG A O 1
ATOM 3985 N N . GLY A 1 510 ? -6.239 5.984 -21.712 1.00 54.59 510 GLY A N 1
ATOM 3986 C CA . GLY A 1 510 ? -5.506 5.252 -22.724 1.00 54.59 510 GLY A CA 1
ATOM 3987 C C . GLY A 1 510 ? -5.814 3.787 -22.497 1.00 54.59 510 GLY A C 1
ATOM 3988 O O . GLY A 1 510 ? -5.411 3.239 -21.474 1.00 54.59 510 GLY A O 1
ATOM 3989 N N . VAL A 1 511 ? -6.557 3.183 -23.421 1.00 58.75 511 VAL A N 1
ATOM 3990 C CA . VAL A 1 511 ? -6.643 1.726 -23.499 1.00 58.75 511 VAL A CA 1
ATOM 3991 C C . VAL A 1 511 ? -5.202 1.236 -23.561 1.00 58.75 511 VAL A C 1
ATOM 3993 O O . VAL A 1 511 ? -4.467 1.611 -24.479 1.00 58.75 511 VAL A O 1
ATOM 3996 N N . GLY A 1 512 ? -4.780 0.486 -22.548 1.00 63.09 512 GLY A N 1
ATOM 3997 C CA . GLY A 1 512 ? -3.408 0.026 -22.414 1.00 63.09 512 GLY A CA 1
ATOM 3998 C C . GLY A 1 512 ? -3.007 -0.782 -23.641 1.00 63.09 512 GLY A C 1
ATOM 3999 O O . GLY A 1 512 ? -3.681 -1.749 -24.005 1.00 63.09 512 GLY A O 1
ATOM 4000 N N . ASN A 1 513 ? -1.919 -0.387 -24.300 1.00 78.06 513 ASN A N 1
ATOM 4001 C CA . ASN A 1 513 ? -1.346 -1.173 -25.387 1.00 78.06 513 ASN A CA 1
ATOM 4002 C C . ASN A 1 513 ? -0.490 -2.297 -24.767 1.00 78.06 513 ASN A C 1
ATOM 4004 O O . ASN A 1 513 ? 0.392 -1.986 -23.964 1.00 78.06 513 ASN A O 1
ATOM 4008 N N . PRO A 1 514 ? -0.675 -3.580 -25.144 1.00 83.94 514 PRO A N 1
ATOM 4009 C CA . PRO A 1 514 ? 0.213 -4.685 -24.756 1.00 83.94 514 PRO A CA 1
ATOM 4010 C C . PRO A 1 514 ? 1.697 -4.373 -24.875 1.00 83.94 514 PRO A C 1
ATOM 4012 O O . PRO A 1 514 ? 2.496 -4.851 -24.075 1.00 83.94 514 PRO A O 1
ATOM 4015 N N . ALA A 1 515 ? 2.060 -3.559 -25.869 1.00 87.69 515 ALA A N 1
ATOM 4016 C CA . ALA A 1 515 ? 3.426 -3.117 -26.062 1.00 87.69 515 ALA A CA 1
ATOM 4017 C C . ALA A 1 515 ? 3.951 -2.332 -24.852 1.00 87.69 515 ALA A C 1
ATOM 4019 O O . ALA A 1 515 ? 5.032 -2.634 -24.361 1.00 87.69 515 ALA A O 1
ATOM 4020 N N . GLU A 1 516 ? 3.180 -1.371 -24.340 1.00 88.38 516 GLU A N 1
ATOM 4021 C CA . GLU A 1 516 ? 3.580 -0.546 -23.196 1.00 88.38 516 GLU A CA 1
ATOM 4022 C C . GLU A 1 516 ? 3.711 -1.391 -21.925 1.00 88.38 516 GLU A C 1
ATOM 4024 O O . GLU A 1 516 ? 4.688 -1.238 -21.196 1.00 88.38 516 GLU A O 1
ATOM 4029 N N . ILE A 1 517 ? 2.792 -2.341 -21.698 1.00 87.38 517 ILE A N 1
ATOM 4030 C CA . ILE A 1 517 ? 2.872 -3.298 -20.575 1.00 87.38 517 ILE A CA 1
ATOM 4031 C C . ILE A 1 517 ? 4.159 -4.102 -20.661 1.00 87.38 517 ILE A C 1
ATOM 4033 O O . ILE A 1 517 ? 4.931 -4.160 -19.707 1.00 87.38 517 ILE A O 1
ATOM 4037 N N . MET A 1 518 ? 4.406 -4.685 -21.832 1.00 91.06 518 MET A N 1
ATOM 4038 C CA . MET A 1 518 ? 5.611 -5.455 -22.082 1.00 91.06 518 MET A CA 1
ATOM 4039 C C . MET A 1 518 ? 6.867 -4.598 -21.906 1.00 91.06 518 MET A C 1
ATOM 4041 O O . MET A 1 518 ? 7.866 -5.081 -21.381 1.00 91.06 518 MET A O 1
ATOM 4045 N N . GLY A 1 519 ? 6.806 -3.317 -22.274 1.00 92.88 519 GLY A N 1
ATOM 4046 C CA . GLY A 1 519 ? 7.888 -2.375 -22.036 1.00 92.88 519 GLY A CA 1
ATOM 4047 C C . GLY A 1 519 ? 8.143 -2.114 -20.556 1.00 92.88 519 GLY A C 1
ATOM 4048 O O . GLY A 1 519 ? 9.288 -2.186 -20.111 1.00 92.88 519 GLY A O 1
ATOM 4049 N N . VAL A 1 520 ? 7.091 -1.888 -19.769 1.00 92.56 520 VAL A N 1
ATOM 4050 C CA . VAL A 1 520 ? 7.203 -1.744 -18.311 1.00 92.56 520 VAL A CA 1
ATOM 4051 C C . VAL A 1 520 ? 7.781 -3.018 -17.689 1.00 92.56 520 VAL A C 1
ATOM 4053 O O . VAL A 1 520 ? 8.742 -2.931 -16.929 1.00 92.56 520 VAL A O 1
ATOM 4056 N N . TRP A 1 521 ? 7.275 -4.198 -18.049 1.00 94.00 521 TRP A N 1
ATOM 4057 C CA . TRP A 1 521 ? 7.771 -5.468 -17.509 1.00 94.00 521 TRP A CA 1
ATOM 4058 C C . TRP A 1 521 ? 9.224 -5.752 -17.911 1.00 94.00 521 TRP A C 1
ATOM 4060 O O . TRP A 1 521 ? 9.998 -6.232 -17.089 1.00 94.00 521 TRP A O 1
ATOM 4070 N N . GLY A 1 522 ? 9.623 -5.402 -19.138 1.00 95.75 522 GLY A N 1
ATOM 4071 C CA . GLY A 1 522 ? 11.011 -5.511 -19.595 1.00 95.75 522 GLY A CA 1
ATOM 4072 C C . GLY A 1 522 ? 11.969 -4.623 -18.798 1.00 95.75 522 GLY A C 1
ATOM 4073 O O . GLY A 1 522 ? 13.048 -5.072 -18.421 1.00 95.75 522 GLY A O 1
ATOM 4074 N N . LEU A 1 523 ? 11.559 -3.389 -18.480 1.00 95.56 523 LEU A N 1
ATOM 4075 C CA . LEU A 1 523 ? 12.327 -2.515 -17.586 1.00 95.56 523 LEU A CA 1
ATOM 4076 C C . LEU A 1 523 ? 12.408 -3.091 -16.170 1.00 95.56 523 LEU A C 1
ATOM 4078 O O . LEU A 1 523 ? 13.478 -3.056 -15.573 1.00 95.56 523 LEU A O 1
ATOM 4082 N N . GLY A 1 524 ? 11.303 -3.635 -15.654 1.00 94.50 524 GLY A N 1
ATOM 4083 C CA . GLY A 1 524 ? 11.288 -4.335 -14.372 1.00 94.50 524 GLY A CA 1
ATOM 4084 C C . GLY A 1 524 ? 12.287 -5.482 -14.335 1.00 94.50 524 GLY A C 1
ATOM 4085 O O . GLY A 1 524 ? 13.083 -5.553 -13.416 1.00 94.50 524 GLY A O 1
ATOM 4086 N N . ALA A 1 525 ? 12.308 -6.334 -15.358 1.00 95.69 525 ALA A N 1
ATOM 4087 C CA . ALA A 1 525 ? 13.197 -7.493 -15.396 1.00 95.69 525 ALA A CA 1
ATOM 4088 C C . ALA A 1 525 ? 14.683 -7.101 -15.400 1.00 95.69 525 ALA A C 1
ATOM 4090 O O . ALA A 1 525 ? 15.496 -7.765 -14.767 1.00 95.69 525 ALA A O 1
ATOM 4091 N N . ILE A 1 526 ? 15.047 -6.003 -16.070 1.00 95.44 526 ILE A N 1
ATOM 4092 C CA . ILE A 1 526 ? 16.418 -5.472 -16.013 1.00 95.44 526 ILE A CA 1
ATOM 4093 C C . ILE A 1 526 ? 16.731 -4.937 -14.619 1.00 95.44 526 ILE A C 1
ATOM 4095 O O . ILE A 1 526 ? 17.813 -5.198 -14.109 1.00 95.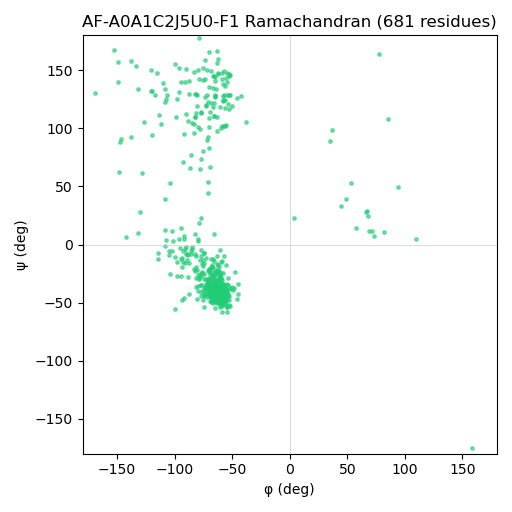44 526 ILE A O 1
ATOM 4099 N N . GLU A 1 527 ? 15.798 -4.208 -14.005 1.00 93.12 527 GLU A N 1
ATOM 4100 C CA . GLU A 1 527 ? 15.942 -3.729 -12.628 1.00 93.12 527 GLU A CA 1
ATOM 4101 C C . GLU A 1 527 ? 16.194 -4.895 -11.664 1.00 93.12 527 GLU A C 1
ATOM 4103 O O . GLU A 1 527 ? 17.156 -4.850 -10.902 1.00 93.12 527 GLU A O 1
ATOM 4108 N N . SER A 1 528 ? 15.402 -5.963 -11.769 1.00 91.56 528 SER A N 1
ATOM 4109 C CA . SER A 1 528 ? 15.537 -7.185 -10.973 1.00 91.56 528 SER A CA 1
ATOM 4110 C C . SER A 1 528 ? 16.890 -7.861 -11.169 1.00 91.56 528 SER A C 1
ATOM 4112 O O . SER A 1 528 ? 17.585 -8.130 -10.194 1.00 91.56 528 SER A O 1
ATOM 4114 N N . LEU A 1 529 ? 17.307 -8.080 -12.422 1.00 92.62 529 LEU A N 1
ATOM 4115 C CA . LEU A 1 529 ? 18.594 -8.713 -12.727 1.00 92.62 529 LEU A CA 1
ATOM 4116 C C . LEU A 1 529 ? 19.787 -7.851 -12.294 1.00 92.62 529 LEU A C 1
ATOM 4118 O O . LEU A 1 529 ? 20.841 -8.384 -11.982 1.00 92.62 529 LEU A O 1
ATOM 4122 N N . VAL A 1 530 ? 19.657 -6.523 -12.298 1.00 90.00 530 VAL A N 1
ATOM 4123 C CA . VAL A 1 530 ? 20.707 -5.612 -11.815 1.00 90.00 530 VAL A CA 1
ATOM 4124 C C . VAL A 1 530 ? 20.835 -5.653 -10.291 1.00 90.00 530 VAL A C 1
ATOM 4126 O O . VAL A 1 530 ? 21.944 -5.507 -9.782 1.00 90.00 530 VAL A O 1
ATOM 4129 N N . ILE A 1 531 ? 19.719 -5.814 -9.577 1.00 86.88 531 ILE A N 1
ATOM 4130 C CA . ILE A 1 531 ? 19.690 -5.884 -8.109 1.00 86.88 531 ILE A CA 1
ATOM 4131 C C . ILE A 1 531 ? 20.160 -7.255 -7.610 1.00 86.88 531 ILE A C 1
ATOM 4133 O O . ILE A 1 531 ? 20.804 -7.331 -6.565 1.00 86.88 531 ILE A O 1
ATOM 4137 N N . ASP A 1 532 ? 19.854 -8.326 -8.341 1.00 84.50 532 ASP A N 1
ATOM 4138 C CA . ASP A 1 532 ? 20.278 -9.678 -7.993 1.00 84.50 532 ASP A CA 1
ATOM 4139 C C . ASP A 1 532 ? 21.795 -9.847 -8.175 1.00 84.50 532 ASP A C 1
ATOM 4141 O O . ASP A 1 532 ? 22.318 -9.898 -9.289 1.00 84.50 532 ASP A O 1
ATOM 4145 N N . THR A 1 533 ? 22.515 -9.961 -7.058 1.00 75.62 533 THR A N 1
ATOM 4146 C CA . THR A 1 533 ? 23.972 -10.151 -7.043 1.00 75.62 533 THR A CA 1
ATOM 4147 C C . THR A 1 533 ? 24.401 -11.511 -7.589 1.00 75.62 533 THR A C 1
ATOM 4149 O O . THR A 1 533 ? 25.563 -11.674 -7.955 1.00 75.62 533 THR A O 1
ATOM 4152 N N . GLN A 1 534 ? 23.486 -12.481 -7.674 1.00 81.69 534 GLN A N 1
ATOM 4153 C CA . GLN A 1 534 ? 23.753 -13.804 -8.238 1.00 81.69 534 GLN A CA 1
ATOM 4154 C C . GLN A 1 534 ? 23.501 -13.862 -9.749 1.00 81.69 534 GLN A C 1
ATOM 4156 O O . GLN A 1 534 ? 23.932 -14.818 -10.401 1.00 81.69 534 GLN A O 1
ATOM 4161 N N . ALA A 1 535 ? 22.828 -12.859 -10.323 1.00 81.25 535 ALA A N 1
ATOM 4162 C CA . ALA A 1 535 ? 22.533 -12.833 -11.746 1.00 81.25 535 ALA A CA 1
ATOM 4163 C C . ALA A 1 535 ? 23.821 -12.723 -12.572 1.00 81.25 535 ALA A C 1
ATOM 4165 O O . ALA A 1 535 ? 24.658 -11.832 -12.381 1.00 81.25 535 ALA A O 1
ATOM 4166 N N . GLN A 1 536 ? 23.971 -13.618 -13.549 1.00 84.06 536 GLN A N 1
ATOM 4167 C CA . GLN A 1 536 ? 25.148 -13.619 -14.405 1.00 84.06 536 GLN A CA 1
ATOM 4168 C C . GLN A 1 536 ? 25.174 -12.357 -15.278 1.00 84.06 536 GLN A C 1
ATOM 4170 O O . GLN A 1 536 ? 24.148 -11.850 -15.740 1.00 84.06 536 GLN A O 1
ATOM 4175 N N . TYR A 1 537 ? 26.376 -11.841 -15.545 1.00 86.12 537 TYR A N 1
ATOM 4176 C CA . TYR A 1 537 ? 26.580 -10.740 -16.494 1.00 86.12 537 TYR A CA 1
ATOM 4177 C C . TYR A 1 537 ? 25.929 -11.021 -17.861 1.00 86.12 537 TYR A C 1
ATOM 4179 O O . TYR A 1 537 ? 25.339 -10.127 -18.477 1.00 86.12 537 TYR A O 1
ATOM 4187 N N . GLU A 1 538 ? 25.998 -12.272 -18.324 1.00 88.88 538 GLU A N 1
ATOM 4188 C CA . GLU A 1 538 ? 25.402 -12.683 -19.594 1.00 88.88 538 GLU A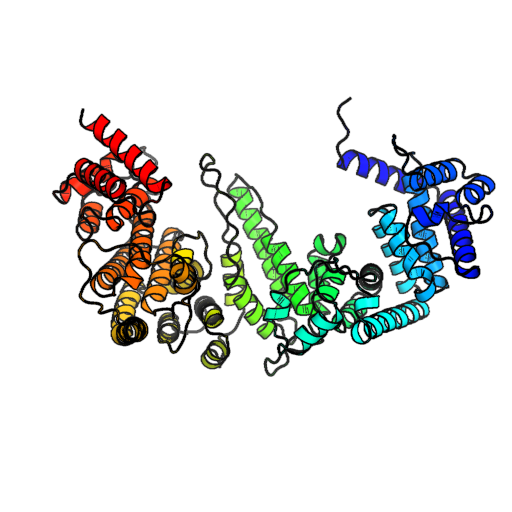 CA 1
ATOM 4189 C C . GLU A 1 538 ? 23.877 -12.489 -19.599 1.00 88.88 538 GLU A C 1
ATOM 4191 O O . GLU A 1 538 ? 23.342 -11.914 -20.547 1.00 88.88 538 GLU A O 1
ATOM 4196 N N . ASP A 1 539 ? 23.180 -12.861 -18.525 1.00 91.31 539 ASP A N 1
ATOM 4197 C CA . ASP A 1 539 ? 21.722 -12.720 -18.433 1.00 91.31 539 ASP A CA 1
ATOM 4198 C C . ASP A 1 539 ? 21.296 -11.247 -18.431 1.00 91.31 539 ASP A C 1
ATOM 4200 O O . ASP A 1 539 ? 20.410 -10.844 -19.196 1.00 91.31 539 ASP A O 1
ATOM 4204 N N . ARG A 1 540 ? 21.991 -10.413 -17.643 1.00 93.69 540 ARG A N 1
ATOM 4205 C CA . ARG A 1 540 ? 21.767 -8.957 -17.579 1.00 93.69 540 ARG A CA 1
ATOM 4206 C C . ARG A 1 540 ? 21.935 -8.301 -18.947 1.00 93.69 540 ARG A C 1
ATOM 4208 O O . ARG A 1 540 ? 21.051 -7.577 -19.409 1.00 93.69 540 ARG A O 1
ATOM 4215 N N . SER A 1 541 ? 23.058 -8.570 -19.611 1.00 94.06 541 SER A N 1
ATOM 4216 C CA . SER A 1 541 ? 23.381 -7.974 -20.911 1.00 94.06 541 SER A CA 1
ATOM 4217 C C . SER A 1 541 ? 22.441 -8.455 -22.021 1.00 94.06 541 SER A C 1
ATOM 4219 O O . SER A 1 541 ? 21.934 -7.633 -22.793 1.00 94.06 541 SER A O 1
ATOM 4221 N N . ARG A 1 542 ? 22.126 -9.757 -22.081 1.00 96.50 542 ARG A N 1
ATOM 4222 C CA . ARG A 1 542 ? 21.167 -10.318 -23.049 1.00 96.50 542 ARG A CA 1
ATOM 4223 C C . ARG A 1 542 ? 19.775 -9.730 -22.869 1.00 96.50 542 ARG A C 1
ATOM 4225 O O . ARG A 1 542 ? 19.155 -9.347 -23.865 1.00 96.50 542 ARG A O 1
ATOM 4232 N N . MET A 1 543 ? 19.297 -9.622 -21.629 1.00 97.00 543 MET A N 1
ATOM 4233 C CA . MET A 1 543 ? 17.996 -9.017 -21.347 1.00 97.00 543 MET A CA 1
ATOM 4234 C C . MET A 1 543 ? 17.982 -7.534 -21.734 1.00 97.00 543 MET A C 1
ATOM 4236 O O . MET A 1 543 ? 17.043 -7.087 -22.393 1.00 97.00 543 MET A O 1
ATOM 4240 N N . TRP A 1 544 ? 19.047 -6.785 -21.427 1.00 97.25 544 TRP A N 1
ATOM 4241 C CA . TRP A 1 544 ? 19.168 -5.379 -21.822 1.00 97.25 544 TRP A CA 1
ATOM 4242 C C . TRP A 1 544 ? 19.050 -5.193 -23.341 1.00 97.25 544 TRP A C 1
ATOM 4244 O O . TRP A 1 544 ? 18.237 -4.390 -23.805 1.00 97.25 544 TRP A O 1
ATOM 4254 N N . PHE A 1 545 ? 19.786 -5.981 -24.134 1.00 97.12 545 PHE A N 1
ATOM 4255 C CA . PHE A 1 545 ? 19.713 -5.909 -25.600 1.00 97.12 545 PHE A CA 1
ATOM 4256 C C . PHE A 1 545 ? 18.365 -6.376 -26.161 1.00 97.12 545 PHE A C 1
ATOM 4258 O O . PHE A 1 545 ? 17.895 -5.825 -27.161 1.00 97.12 545 PHE A O 1
ATOM 4265 N N . ALA A 1 546 ? 17.726 -7.369 -25.536 1.00 97.62 546 ALA A N 1
ATOM 4266 C CA . ALA A 1 546 ? 16.379 -7.790 -25.904 1.00 97.62 546 ALA A CA 1
ATOM 4267 C C . ALA A 1 546 ? 15.379 -6.639 -25.734 1.00 97.62 546 ALA A C 1
ATOM 4269 O O . ALA A 1 546 ? 14.654 -6.313 -26.678 1.00 97.62 546 ALA A O 1
ATOM 4270 N N . VAL A 1 547 ? 15.388 -5.974 -24.576 1.00 97.25 547 VAL A N 1
ATOM 4271 C CA . VAL A 1 547 ? 14.506 -4.836 -24.285 1.00 97.25 547 VAL A CA 1
ATOM 4272 C C . VAL A 1 547 ? 14.815 -3.647 -25.202 1.00 97.25 547 VAL A C 1
ATOM 4274 O O . VAL A 1 547 ? 13.893 -3.137 -25.841 1.00 97.25 547 VAL A O 1
ATOM 4277 N N . GLU A 1 548 ? 16.087 -3.266 -25.379 1.00 96.81 548 GLU A N 1
ATOM 4278 C CA . GLU A 1 548 ? 16.497 -2.185 -26.298 1.00 96.81 548 GLU A CA 1
ATOM 4279 C C . GLU A 1 548 ? 15.950 -2.405 -27.707 1.00 96.81 548 GLU A C 1
ATOM 4281 O O . GLU A 1 548 ? 15.342 -1.506 -28.295 1.00 96.81 548 GLU A O 1
ATOM 4286 N N . ARG A 1 549 ? 16.105 -3.625 -28.232 1.00 95.81 549 ARG A N 1
ATOM 4287 C CA . ARG A 1 549 ? 15.645 -3.973 -29.575 1.00 95.81 549 ARG A CA 1
ATOM 4288 C C . ARG A 1 549 ? 14.138 -3.785 -29.719 1.00 95.81 549 ARG A C 1
ATOM 4290 O O . ARG A 1 549 ? 13.702 -3.237 -30.734 1.00 95.81 549 ARG A O 1
ATOM 4297 N N . THR A 1 550 ? 13.354 -4.231 -28.736 1.00 95.31 550 THR A N 1
ATOM 4298 C CA . THR A 1 550 ? 11.892 -4.059 -28.766 1.00 95.31 550 THR A CA 1
ATOM 4299 C C . THR A 1 550 ? 11.492 -2.589 -28.686 1.00 95.31 550 THR A C 1
ATOM 4301 O O . THR A 1 550 ? 10.617 -2.164 -29.433 1.00 95.31 550 THR A O 1
ATOM 4304 N N . PHE A 1 551 ? 12.176 -1.783 -27.868 1.00 94.62 551 PHE A N 1
ATOM 4305 C CA . PHE A 1 551 ? 11.855 -0.362 -27.695 1.00 94.62 551 PHE A CA 1
ATOM 4306 C C . PHE A 1 551 ? 12.187 0.426 -28.949 1.00 94.62 551 PHE A C 1
ATOM 4308 O O . PHE A 1 551 ? 11.415 1.288 -29.371 1.00 94.62 551 PHE A O 1
ATOM 4315 N N . ARG A 1 552 ? 13.311 0.092 -29.587 1.00 92.44 552 ARG A N 1
ATOM 4316 C CA . ARG A 1 552 ? 13.687 0.650 -30.880 1.00 92.44 552 ARG A CA 1
ATOM 4317 C C . ARG A 1 552 ? 12.649 0.324 -31.947 1.00 92.44 552 ARG A C 1
ATOM 4319 O O . ARG A 1 552 ? 12.241 1.221 -32.678 1.00 92.44 552 ARG A O 1
ATOM 4326 N N . GLU A 1 553 ? 12.207 -0.930 -32.039 1.00 92.56 553 GLU A N 1
ATOM 4327 C CA . GLU A 1 553 ? 11.139 -1.318 -32.968 1.00 92.56 553 GLU A CA 1
ATOM 4328 C C . GLU A 1 553 ? 9.843 -0.557 -32.665 1.00 92.56 553 GLU A C 1
ATOM 4330 O O . GLU A 1 553 ? 9.255 0.026 -33.573 1.00 92.56 553 GLU A O 1
ATOM 4335 N N . ALA A 1 554 ? 9.429 -0.501 -31.397 1.00 90.50 554 ALA A N 1
ATOM 4336 C CA . ALA A 1 554 ? 8.215 0.187 -30.972 1.00 90.50 554 ALA A CA 1
ATOM 4337 C C . ALA A 1 554 ? 8.243 1.675 -31.334 1.00 90.50 554 ALA A C 1
ATOM 4339 O O . ALA A 1 554 ? 7.292 2.187 -31.915 1.00 90.50 554 ALA A O 1
ATOM 4340 N N . ARG A 1 555 ? 9.368 2.356 -31.084 1.00 88.06 555 ARG A N 1
ATOM 4341 C CA . ARG A 1 555 ? 9.576 3.768 -31.436 1.00 88.06 555 ARG A CA 1
ATOM 4342 C C . ARG A 1 555 ? 9.458 4.026 -32.941 1.00 88.06 555 ARG A C 1
ATOM 4344 O O . ARG A 1 555 ? 9.004 5.098 -33.331 1.00 88.06 555 ARG A O 1
ATOM 4351 N N . LEU A 1 556 ? 9.905 3.084 -33.773 1.00 86.69 556 LEU A N 1
ATOM 4352 C CA . LEU A 1 556 ? 9.856 3.204 -35.233 1.00 86.69 556 LEU A CA 1
ATOM 4353 C C . LEU A 1 556 ? 8.474 2.881 -35.800 1.00 86.69 556 LEU A C 1
ATOM 4355 O O . LEU A 1 556 ? 8.070 3.473 -36.801 1.00 86.69 556 LEU A O 1
ATOM 4359 N N . VAL A 1 557 ? 7.785 1.915 -35.194 1.00 83.62 557 VAL A N 1
ATOM 4360 C CA . VAL A 1 557 ? 6.530 1.386 -35.719 1.00 83.62 557 VAL A CA 1
ATOM 4361 C C . VAL A 1 557 ? 5.342 2.141 -35.137 1.00 83.62 557 VAL A C 1
ATOM 4363 O O . VAL A 1 557 ? 4.495 2.544 -35.911 1.00 83.62 557 VAL A O 1
ATOM 4366 N N . GLU A 1 558 ? 5.259 2.398 -33.833 1.00 79.94 558 GLU A N 1
ATOM 4367 C CA . GLU A 1 558 ? 4.057 2.960 -33.201 1.00 79.94 558 GLU A CA 1
ATOM 4368 C C . GLU A 1 558 ? 3.812 4.448 -33.536 1.00 79.94 558 GLU A C 1
ATOM 4370 O O . GLU A 1 558 ? 4.749 5.210 -33.785 1.00 79.94 558 GLU A O 1
ATOM 4375 N N . PRO A 1 559 ? 2.545 4.922 -33.572 1.00 67.75 559 PRO A N 1
ATOM 4376 C CA . PRO A 1 559 ? 2.233 6.281 -33.987 1.00 67.75 559 PRO A CA 1
ATOM 4377 C C . PRO A 1 559 ? 2.724 7.269 -32.923 1.00 67.75 559 PRO A C 1
ATOM 4379 O O . PRO A 1 559 ? 2.935 6.911 -31.765 1.00 67.75 559 PRO A O 1
ATOM 4382 N N . ARG A 1 560 ? 2.781 8.562 -33.276 1.00 66.31 560 ARG A N 1
ATOM 4383 C CA . ARG A 1 560 ? 3.235 9.654 -32.387 1.00 66.31 560 ARG A CA 1
ATOM 4384 C C . ARG A 1 560 ? 2.623 9.653 -30.972 1.00 66.31 560 ARG A C 1
ATOM 4386 O O . ARG A 1 560 ? 3.237 10.212 -30.077 1.00 66.31 560 ARG A O 1
ATOM 4393 N N . LEU A 1 561 ? 1.452 9.045 -30.767 1.00 60.59 561 LEU A N 1
ATOM 4394 C CA . LEU A 1 561 ? 0.752 8.988 -29.479 1.00 60.59 561 LEU A CA 1
ATOM 4395 C C . LEU A 1 561 ? 1.473 8.149 -28.406 1.00 60.59 561 LEU A C 1
ATOM 4397 O O . LEU A 1 561 ? 1.331 8.471 -27.235 1.00 60.59 561 LEU A O 1
ATOM 4401 N N . GLY A 1 562 ? 2.271 7.144 -28.786 1.00 67.25 562 GLY A N 1
ATOM 4402 C CA . GLY A 1 562 ? 3.094 6.361 -27.845 1.00 67.25 562 GLY A CA 1
ATOM 4403 C C . GLY A 1 562 ? 4.523 6.893 -27.680 1.00 67.25 562 GLY A C 1
ATOM 4404 O O . GLY A 1 562 ? 5.288 6.386 -26.862 1.00 67.25 562 GLY A O 1
ATOM 4405 N N . ARG A 1 563 ? 4.916 7.915 -28.458 1.00 76.94 563 ARG A N 1
ATOM 4406 C CA . ARG A 1 563 ? 6.310 8.381 -28.527 1.00 76.94 563 ARG A CA 1
ATOM 4407 C C . ARG A 1 563 ? 6.841 8.810 -27.159 1.00 76.94 563 ARG A C 1
ATOM 4409 O O . ARG A 1 563 ? 7.951 8.434 -26.807 1.00 76.94 563 ARG A O 1
ATOM 4416 N N . ASP A 1 564 ? 6.037 9.526 -26.378 1.00 82.69 564 ASP A N 1
ATOM 4417 C CA . ASP A 1 564 ? 6.448 10.019 -25.061 1.00 82.69 564 ASP A CA 1
ATOM 4418 C C . ASP A 1 564 ? 6.741 8.877 -24.076 1.00 82.69 564 ASP A C 1
ATOM 4420 O O . ASP A 1 564 ? 7.683 8.979 -23.288 1.00 82.69 564 ASP A O 1
ATOM 4424 N N . PHE A 1 565 ? 5.968 7.784 -24.126 1.00 87.38 565 PHE A N 1
ATOM 4425 C CA . PHE A 1 565 ? 6.219 6.590 -23.317 1.00 87.38 565 PHE A CA 1
ATOM 4426 C C . PHE A 1 565 ? 7.546 5.942 -23.718 1.00 87.38 565 PHE A C 1
ATOM 4428 O O . PHE A 1 565 ? 8.429 5.791 -22.874 1.00 87.38 565 PHE A O 1
ATOM 4435 N N . TRP A 1 566 ? 7.725 5.629 -25.005 1.00 90.31 566 TRP A N 1
ATOM 4436 C CA . TRP A 1 566 ? 8.919 4.933 -25.490 1.00 90.31 566 TRP A CA 1
ATOM 4437 C C . TRP A 1 566 ? 10.199 5.734 -25.269 1.00 90.31 566 TRP A C 1
ATOM 4439 O O . TRP A 1 566 ? 11.206 5.166 -24.853 1.00 90.31 566 TRP A O 1
ATOM 4449 N N . SER A 1 567 ? 10.169 7.053 -25.460 1.00 88.50 567 SER A N 1
ATOM 4450 C CA . SER A 1 567 ? 11.322 7.916 -25.185 1.00 88.50 567 SER A CA 1
ATOM 4451 C C . SER A 1 567 ? 11.731 7.889 -23.713 1.00 88.50 567 SER A C 1
ATOM 4453 O O . SER A 1 567 ? 12.919 7.781 -23.405 1.00 88.50 567 SER A O 1
ATOM 4455 N N . LYS A 1 568 ? 10.758 7.929 -22.793 1.00 89.94 568 LYS A N 1
ATOM 4456 C CA . LYS A 1 568 ? 11.008 7.794 -21.350 1.00 89.94 568 LYS A CA 1
ATOM 4457 C C . LYS A 1 568 ? 11.512 6.398 -20.992 1.00 89.94 568 LYS A C 1
ATOM 4459 O O . LYS A 1 568 ? 12.431 6.277 -20.185 1.00 89.94 568 LYS A O 1
ATOM 4464 N N . ALA A 1 569 ? 10.940 5.362 -21.603 1.00 93.00 569 ALA A N 1
ATOM 4465 C CA . ALA A 1 569 ? 11.313 3.972 -21.378 1.00 93.00 569 ALA A CA 1
ATOM 4466 C C . ALA A 1 569 ? 12.760 3.708 -21.824 1.00 93.00 569 ALA A C 1
ATOM 4468 O O . ALA A 1 569 ? 13.530 3.110 -21.081 1.00 93.00 569 ALA A O 1
ATOM 4469 N N . ILE A 1 570 ? 13.158 4.226 -22.990 1.00 94.69 570 ILE A N 1
ATOM 4470 C CA . ILE A 1 570 ? 14.536 4.161 -23.497 1.00 94.69 570 ILE A CA 1
ATOM 4471 C C . ILE A 1 570 ? 15.484 4.921 -22.565 1.00 94.69 570 ILE A C 1
ATOM 4473 O O . ILE A 1 570 ? 16.500 4.372 -22.152 1.00 94.69 570 ILE A O 1
ATOM 4477 N N . ALA A 1 571 ? 15.154 6.155 -22.177 1.00 93.38 571 ALA A N 1
ATOM 4478 C CA . ALA A 1 571 ? 15.977 6.917 -21.237 1.00 93.38 571 ALA A CA 1
ATOM 4479 C C . ALA A 1 571 ? 16.190 6.151 -19.914 1.00 93.38 571 ALA A C 1
ATOM 4481 O O . ALA A 1 571 ? 17.318 6.037 -19.433 1.00 93.38 571 ALA A O 1
ATOM 4482 N N . ARG A 1 572 ? 15.128 5.530 -19.380 1.00 93.81 572 ARG A N 1
ATOM 4483 C CA . ARG A 1 572 ? 15.206 4.667 -18.194 1.00 93.81 572 ARG A CA 1
ATOM 4484 C C . ARG A 1 572 ? 16.017 3.392 -18.435 1.00 93.81 572 ARG A C 1
ATOM 4486 O O . ARG A 1 572 ? 16.762 3.000 -17.552 1.00 93.81 572 ARG A O 1
ATOM 4493 N N . LEU A 1 573 ? 15.931 2.770 -19.606 1.00 95.94 573 LEU A N 1
ATOM 4494 C CA . LEU A 1 573 ? 16.749 1.607 -19.961 1.00 95.94 573 LEU A CA 1
ATOM 4495 C C . LEU A 1 573 ? 18.252 1.937 -19.929 1.00 95.94 573 LEU A C 1
ATOM 4497 O O . LEU A 1 573 ? 19.052 1.171 -19.392 1.00 95.94 573 LEU A O 1
ATOM 4501 N N . PHE A 1 574 ? 18.632 3.095 -20.475 1.00 96.06 574 PHE A N 1
ATOM 4502 C CA . PHE A 1 574 ? 20.019 3.569 -20.469 1.00 96.06 574 PHE A CA 1
ATOM 4503 C C . PHE A 1 574 ? 20.505 3.988 -19.077 1.00 96.06 574 PHE A C 1
ATOM 4505 O O . PHE A 1 574 ? 21.705 3.940 -18.826 1.00 96.06 574 PHE A O 1
ATOM 4512 N N . TRP A 1 575 ? 19.605 4.323 -18.148 1.00 93.88 575 TRP A N 1
ATOM 4513 C CA . TRP A 1 575 ? 19.972 4.548 -16.746 1.00 93.88 575 TRP A CA 1
ATOM 4514 C C . TRP A 1 575 ? 20.690 3.341 -16.127 1.00 93.88 575 TRP A C 1
ATOM 4516 O O . TRP A 1 575 ? 21.589 3.525 -15.317 1.00 93.88 575 TRP A O 1
ATOM 4526 N N . TRP A 1 576 ? 20.312 2.115 -16.502 1.00 93.38 576 TRP A N 1
ATOM 4527 C CA . TRP A 1 576 ? 20.926 0.894 -15.968 1.00 93.38 576 TRP A CA 1
ATOM 4528 C C . TRP A 1 576 ? 22.195 0.458 -16.698 1.00 93.38 576 TRP A C 1
ATOM 4530 O O . TRP A 1 576 ? 22.813 -0.532 -16.315 1.00 93.38 576 TRP A O 1
ATOM 4540 N N . TRP A 1 577 ? 22.600 1.177 -17.749 1.00 94.31 577 TRP A N 1
ATOM 4541 C CA . TRP A 1 577 ? 23.770 0.823 -18.547 1.00 94.31 577 TRP A CA 1
ATOM 4542 C C . TRP A 1 577 ? 25.036 0.586 -17.700 1.00 94.31 577 TRP A C 1
ATOM 4544 O O . TRP A 1 577 ? 25.630 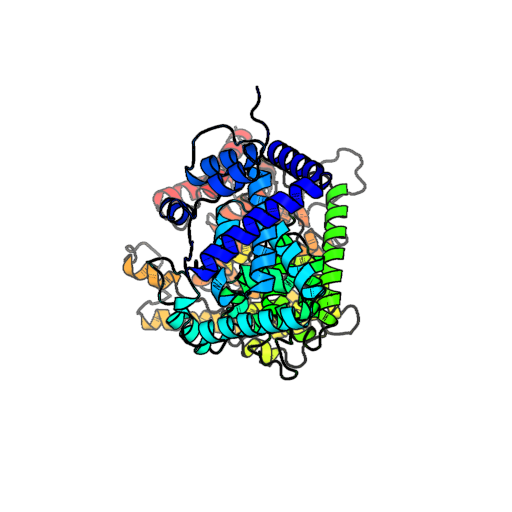-0.485 -17.841 1.00 94.31 577 TRP A O 1
ATOM 4554 N N . PRO A 1 578 ? 25.466 1.507 -16.809 1.00 92.31 578 PRO A N 1
ATOM 4555 C CA . PRO A 1 578 ? 26.660 1.261 -16.006 1.00 92.31 578 PRO A CA 1
ATOM 4556 C C . PRO A 1 578 ? 26.516 0.043 -15.090 1.00 92.31 578 PRO A C 1
ATOM 4558 O O . PRO A 1 578 ? 27.483 -0.686 -14.932 1.00 92.31 578 PRO A O 1
ATOM 4561 N N . GLN A 1 579 ? 25.337 -0.243 -14.538 1.00 90.56 579 GLN A N 1
ATOM 4562 C CA . GLN A 1 579 ? 25.156 -1.406 -13.663 1.00 90.56 579 GLN A CA 1
ATOM 4563 C C . GLN A 1 579 ? 25.123 -2.735 -14.430 1.00 90.56 579 GLN A C 1
ATOM 4565 O O . GLN A 1 579 ? 25.522 -3.761 -13.892 1.00 90.56 579 GLN A O 1
ATOM 4570 N N . VAL A 1 580 ? 24.659 -2.727 -15.682 1.00 91.62 580 VAL A N 1
ATOM 4571 C CA . VAL A 1 580 ? 24.628 -3.926 -16.534 1.00 91.62 580 VAL A CA 1
ATOM 4572 C C . VAL A 1 580 ? 26.012 -4.248 -17.097 1.00 91.62 580 VAL A C 1
ATOM 4574 O O . VAL A 1 580 ? 26.381 -5.417 -17.164 1.00 91.62 580 VAL A O 1
ATOM 4577 N N . PHE A 1 581 ? 26.766 -3.229 -17.520 1.00 90.25 581 PHE A N 1
ATOM 4578 C CA . PHE A 1 581 ? 27.984 -3.410 -18.319 1.00 90.25 581 PHE A CA 1
ATOM 4579 C C . PHE A 1 581 ? 29.298 -3.126 -17.581 1.00 90.25 581 PHE A C 1
ATOM 4581 O O . PHE A 1 581 ? 30.359 -3.298 -18.178 1.00 90.25 581 PHE A O 1
ATOM 4588 N N . THR A 1 582 ? 29.257 -2.720 -16.311 1.00 83.50 582 THR A N 1
ATOM 4589 C CA . THR A 1 582 ? 30.466 -2.637 -15.479 1.00 83.50 582 THR A CA 1
ATOM 4590 C C . THR A 1 582 ? 30.645 -3.973 -14.773 1.00 83.50 582 THR A C 1
ATOM 4592 O O . THR A 1 582 ? 29.823 -4.345 -13.937 1.00 83.50 582 THR A O 1
ATOM 4595 N N . GLU A 1 583 ? 31.694 -4.718 -15.123 1.00 67.56 583 GLU A N 1
ATOM 4596 C CA . GLU A 1 583 ? 32.071 -5.909 -14.363 1.00 67.56 583 GLU A CA 1
ATOM 4597 C C . GLU A 1 583 ? 32.404 -5.481 -12.931 1.00 67.56 583 GLU A C 1
ATOM 4599 O O . GLU A 1 583 ? 33.315 -4.681 -12.698 1.00 67.56 583 GLU A O 1
ATOM 4604 N N . VAL A 1 584 ? 31.643 -5.998 -11.966 1.00 61.44 584 VAL A N 1
ATOM 4605 C CA . VAL A 1 584 ? 32.050 -5.952 -10.566 1.00 61.44 584 VAL A CA 1
ATOM 4606 C C . VAL A 1 584 ? 33.203 -6.944 -10.459 1.00 61.44 584 VAL A C 1
ATOM 4608 O O . VAL A 1 584 ? 32.996 -8.148 -10.344 1.00 61.44 584 VAL A O 1
ATOM 4611 N N . ASN A 1 585 ? 34.433 -6.457 -10.619 1.00 55.53 585 ASN A N 1
ATOM 4612 C CA . ASN A 1 585 ? 35.616 -7.252 -10.318 1.00 55.53 585 ASN A CA 1
ATOM 4613 C C . ASN A 1 585 ? 35.684 -7.431 -8.797 1.00 55.53 585 ASN A C 1
ATOM 4615 O O . ASN A 1 585 ? 36.414 -6.713 -8.120 1.00 55.53 585 ASN A O 1
ATOM 4619 N N . ASP A 1 586 ? 34.955 -8.417 -8.271 1.00 52.84 586 ASP A N 1
ATOM 4620 C CA . ASP A 1 586 ? 34.971 -8.807 -6.850 1.00 52.84 586 ASP A CA 1
ATOM 4621 C C . ASP A 1 586 ? 36.366 -9.275 -6.368 1.00 52.84 586 ASP A C 1
ATOM 4623 O O . ASP A 1 586 ? 36.561 -9.546 -5.189 1.00 52.84 586 ASP A O 1
ATOM 4627 N N . GLN A 1 587 ? 37.359 -9.366 -7.263 1.00 51.44 587 GLN A N 1
ATOM 4628 C CA . GLN A 1 587 ? 38.750 -9.725 -6.955 1.00 51.44 587 GLN A CA 1
ATOM 4629 C C . GLN A 1 587 ? 39.746 -8.555 -7.041 1.00 51.44 587 GLN A C 1
ATOM 4631 O O . GLN A 1 587 ? 40.949 -8.770 -6.880 1.00 51.44 587 GLN A O 1
ATOM 4636 N N . ALA A 1 588 ? 39.299 -7.324 -7.304 1.00 49.03 588 ALA A N 1
ATOM 4637 C CA . ALA A 1 588 ? 40.197 -6.176 -7.418 1.00 49.03 588 ALA A CA 1
ATOM 4638 C C . ALA A 1 588 ? 40.364 -5.435 -6.078 1.00 49.03 588 ALA A C 1
ATOM 4640 O O . ALA A 1 588 ? 39.970 -4.281 -5.947 1.00 49.03 588 ALA A O 1
ATOM 4641 N N . ASP A 1 589 ? 41.072 -6.053 -5.126 1.00 51.00 589 ASP A N 1
ATOM 4642 C CA . ASP A 1 589 ? 41.670 -5.371 -3.955 1.00 51.00 589 ASP A CA 1
ATOM 4643 C C . ASP A 1 589 ? 42.786 -4.368 -4.343 1.00 51.00 589 ASP A C 1
ATOM 4645 O O . ASP A 1 589 ? 43.515 -3.838 -3.506 1.00 51.00 589 ASP A O 1
ATOM 4649 N N . SER A 1 590 ? 42.951 -4.083 -5.633 1.00 52.38 590 SER A N 1
ATOM 4650 C CA . SER A 1 590 ? 43.940 -3.158 -6.167 1.00 52.38 590 SER A CA 1
ATOM 4651 C C . SER A 1 590 ? 43.234 -2.132 -7.041 1.00 52.38 590 SER A C 1
ATOM 4653 O O . SER A 1 590 ? 42.823 -2.520 -8.127 1.00 52.38 590 SER A O 1
ATOM 4655 N N . GLU A 1 591 ? 43.094 -0.894 -6.537 1.00 54.12 591 GLU A N 1
ATOM 4656 C CA . GLU A 1 591 ? 42.842 0.458 -7.120 1.00 54.12 591 GLU A CA 1
ATOM 4657 C C . GLU A 1 591 ? 42.588 0.652 -8.644 1.00 54.12 591 GLU A C 1
ATOM 4659 O O . GLU A 1 591 ? 42.761 1.741 -9.196 1.00 54.12 591 GLU A O 1
ATOM 4664 N N . GLY A 1 592 ? 42.153 -0.367 -9.369 1.00 54.03 592 GLY A N 1
ATOM 4665 C CA . GLY A 1 592 ? 41.887 -0.353 -10.791 1.00 54.03 592 GLY A CA 1
ATOM 4666 C C . GLY A 1 592 ? 40.483 0.164 -11.011 1.00 54.03 592 GLY A C 1
ATOM 4667 O O . GLY A 1 592 ? 39.512 -0.550 -10.775 1.00 54.03 592 GLY A O 1
ATOM 4668 N N . ALA A 1 593 ? 40.377 1.412 -11.467 1.00 58.53 593 ALA A N 1
ATOM 4669 C CA . ALA A 1 593 ? 39.125 1.980 -11.944 1.00 58.53 593 ALA A CA 1
ATOM 4670 C C . ALA A 1 593 ? 38.425 0.979 -12.877 1.00 58.53 593 ALA A C 1
ATOM 4672 O O . ALA A 1 593 ? 39.038 0.497 -13.833 1.00 58.53 593 ALA A O 1
ATOM 4673 N N . ALA A 1 594 ? 37.160 0.659 -12.590 1.00 61.81 594 ALA A N 1
ATOM 4674 C CA . ALA A 1 594 ? 36.376 -0.257 -13.405 1.00 61.81 594 ALA A CA 1
ATOM 4675 C C . ALA A 1 594 ? 36.456 0.166 -14.884 1.00 61.81 594 ALA A C 1
ATOM 4677 O O . ALA A 1 594 ? 36.119 1.299 -15.242 1.00 61.81 594 ALA A O 1
ATOM 4678 N N . SER A 1 595 ? 36.983 -0.718 -15.736 1.00 66.56 595 SER A N 1
ATOM 4679 C CA . SER A 1 595 ? 37.210 -0.405 -17.146 1.00 66.56 595 SER A CA 1
ATOM 4680 C C . SER A 1 595 ? 35.884 -0.482 -17.893 1.00 66.56 595 SER A C 1
ATOM 4682 O O . SER A 1 595 ? 35.386 -1.553 -18.221 1.00 66.56 595 SER A O 1
ATOM 4684 N N . PHE A 1 596 ? 35.284 0.679 -18.122 1.00 79.00 596 PHE A N 1
ATOM 4685 C CA . PHE A 1 596 ? 34.067 0.816 -18.906 1.00 79.00 596 PHE A CA 1
ATOM 4686 C C . PHE A 1 596 ? 34.398 0.824 -20.407 1.00 79.00 596 PHE A C 1
ATOM 4688 O O . PHE A 1 596 ? 35.246 1.612 -20.815 1.00 79.00 596 PHE A O 1
ATOM 4695 N N . ASP A 1 597 ? 33.729 0.003 -21.231 1.00 83.38 597 ASP A N 1
ATOM 4696 C CA . ASP A 1 597 ? 33.934 -0.053 -22.693 1.00 83.38 597 ASP A CA 1
ATOM 4697 C C . ASP A 1 597 ? 33.125 1.041 -23.433 1.00 83.38 597 ASP A C 1
ATOM 4699 O O . ASP A 1 597 ? 31.915 0.882 -23.655 1.00 83.38 597 ASP A O 1
ATOM 4703 N N . PRO A 1 598 ? 33.754 2.140 -23.904 1.00 86.50 598 PRO A N 1
ATOM 4704 C CA . PRO A 1 598 ? 33.045 3.200 -24.618 1.00 86.50 598 PRO A CA 1
ATOM 4705 C C . PRO A 1 598 ? 32.571 2.747 -26.007 1.00 86.50 598 PRO A C 1
ATOM 4707 O O . PRO A 1 598 ? 31.646 3.342 -26.566 1.00 86.50 598 PRO A O 1
ATOM 4710 N N . ALA A 1 599 ? 33.168 1.695 -26.586 1.00 90.56 599 ALA A N 1
ATOM 4711 C CA . ALA A 1 599 ? 32.753 1.161 -27.880 1.00 90.56 599 ALA A CA 1
ATOM 4712 C C . ALA A 1 599 ? 31.417 0.410 -27.774 1.00 90.56 599 ALA A C 1
ATOM 4714 O O . ALA A 1 599 ? 30.564 0.547 -28.658 1.00 90.56 599 ALA A O 1
ATOM 4715 N N . GLY A 1 600 ? 31.203 -0.334 -26.685 1.00 91.19 600 GLY A N 1
ATOM 4716 C CA . GLY A 1 600 ? 29.912 -0.916 -26.321 1.00 91.19 600 GLY A CA 1
ATOM 4717 C C . GLY A 1 600 ? 28.808 0.138 -26.255 1.00 91.19 600 GLY A C 1
ATOM 4718 O O . GLY A 1 600 ? 27.812 0.019 -26.975 1.00 91.19 600 GLY A O 1
ATOM 4719 N N . LEU A 1 601 ? 29.029 1.206 -25.480 1.00 94.75 601 LEU A N 1
ATOM 4720 C CA . LEU A 1 601 ? 28.059 2.298 -25.341 1.00 94.75 601 LEU A CA 1
ATOM 4721 C C . LEU A 1 601 ? 27.814 3.013 -26.674 1.00 94.75 601 LEU A C 1
ATOM 4723 O O . LEU A 1 601 ? 26.668 3.264 -27.040 1.00 94.75 601 LEU A O 1
ATOM 4727 N N . SER A 1 602 ? 28.874 3.283 -27.440 1.00 95.56 602 SER A N 1
ATOM 4728 C CA . SER A 1 602 ? 28.763 3.909 -28.758 1.00 95.56 602 SER A CA 1
ATOM 4729 C C . SER A 1 602 ? 27.832 3.122 -29.687 1.00 95.56 602 SER A C 1
ATOM 4731 O O . SER A 1 602 ? 26.901 3.696 -30.250 1.00 95.56 602 SER A O 1
ATOM 4733 N N . ARG A 1 603 ? 28.002 1.793 -29.784 1.00 94.56 603 ARG A N 1
ATOM 4734 C CA . ARG A 1 603 ? 27.133 0.924 -30.603 1.00 94.56 603 ARG A CA 1
ATOM 4735 C C . ARG A 1 603 ? 25.667 0.987 -30.178 1.00 94.56 603 ARG A C 1
ATOM 4737 O O . ARG A 1 603 ? 24.796 1.003 -31.046 1.00 94.56 603 ARG A O 1
ATOM 4744 N N . ALA A 1 604 ? 25.399 1.044 -28.875 1.00 94.31 604 ALA A N 1
ATOM 4745 C CA . ALA A 1 604 ? 24.043 1.169 -28.348 1.00 94.31 604 ALA A CA 1
ATOM 4746 C C . ALA A 1 604 ? 23.422 2.550 -28.620 1.00 94.31 604 ALA A C 1
ATOM 4748 O O . ALA A 1 604 ? 22.211 2.644 -28.807 1.00 94.31 604 ALA A O 1
ATOM 4749 N N . LEU A 1 605 ? 24.232 3.614 -28.687 1.00 95.75 605 LEU A N 1
ATOM 4750 C CA . LEU A 1 605 ? 23.774 4.981 -28.954 1.00 95.75 605 LEU A CA 1
ATOM 4751 C C . LEU A 1 605 ? 23.512 5.274 -30.437 1.00 95.75 605 LEU A C 1
ATOM 4753 O O . LEU A 1 605 ? 22.679 6.134 -30.724 1.00 95.75 605 LEU A O 1
ATOM 4757 N N . VAL A 1 606 ? 24.167 4.575 -31.377 1.00 95.31 606 VAL A N 1
ATOM 4758 C CA . VAL A 1 606 ? 24.027 4.808 -32.835 1.00 95.31 606 VAL A CA 1
ATOM 4759 C C . VAL A 1 606 ? 22.566 4.960 -33.298 1.00 95.31 606 VAL A C 1
ATOM 4761 O O . VAL A 1 606 ? 22.287 5.928 -34.005 1.00 95.31 606 VAL A O 1
ATOM 4764 N N . PRO A 1 607 ? 21.602 4.099 -32.905 1.00 93.25 607 PRO A N 1
ATOM 4765 C CA . PRO A 1 607 ? 20.210 4.220 -33.355 1.00 93.25 607 PRO A CA 1
ATOM 4766 C C . PRO A 1 607 ? 19.471 5.466 -32.842 1.00 93.25 607 PRO A C 1
ATOM 4768 O O . PRO A 1 607 ? 18.361 5.759 -33.291 1.00 93.25 607 PRO A O 1
ATOM 4771 N N . TYR A 1 608 ? 20.048 6.169 -31.869 1.00 92.94 608 TYR A N 1
ATOM 4772 C CA . TYR A 1 608 ? 19.446 7.312 -31.193 1.00 92.94 608 TYR A CA 1
ATOM 4773 C C . TYR A 1 608 ? 20.191 8.621 -31.462 1.00 92.94 608 TYR A C 1
ATOM 4775 O O . TYR A 1 608 ? 19.678 9.661 -31.060 1.00 92.94 608 TYR A O 1
ATOM 4783 N N . ALA A 1 609 ? 21.356 8.585 -32.124 1.00 91.00 609 ALA A N 1
ATOM 4784 C CA . ALA A 1 609 ? 22.279 9.707 -32.313 1.00 91.00 609 ALA A CA 1
ATOM 4785 C C . ALA A 1 609 ? 21.734 10.799 -33.261 1.00 91.00 609 ALA A C 1
ATOM 4787 O O . ALA A 1 609 ? 22.235 11.056 -34.352 1.00 91.00 609 ALA A O 1
ATOM 4788 N N . GLU A 1 610 ? 20.684 11.481 -32.818 1.00 90.88 610 GLU A N 1
ATOM 4789 C CA . GLU A 1 610 ? 20.012 12.569 -33.517 1.00 90.88 610 GLU A CA 1
ATOM 4790 C C . GLU A 1 610 ? 19.765 13.733 -32.554 1.00 90.88 610 GLU A C 1
ATOM 4792 O O . GLU A 1 610 ? 19.598 13.549 -31.348 1.00 90.88 610 GLU A O 1
ATOM 4797 N N . ILE A 1 611 ? 19.681 14.956 -33.080 1.00 88.19 611 ILE A N 1
ATOM 4798 C CA . ILE A 1 611 ? 19.354 16.147 -32.280 1.00 88.19 611 ILE A CA 1
ATOM 4799 C C . ILE A 1 611 ? 17.854 16.125 -31.959 1.00 88.19 611 ILE A C 1
ATOM 4801 O O . ILE A 1 611 ? 17.041 16.761 -32.629 1.00 88.19 611 ILE A O 1
ATOM 4805 N N . SER A 1 612 ? 17.491 15.344 -30.945 1.00 89.25 612 SER A N 1
ATOM 4806 C CA . SER A 1 612 ? 16.117 15.076 -30.527 1.00 89.25 612 SER A CA 1
ATOM 4807 C C . SER A 1 612 ? 15.987 15.104 -29.004 1.00 89.25 612 SER A C 1
ATOM 4809 O O . SER A 1 612 ? 16.967 14.900 -28.288 1.00 89.25 612 SER A O 1
ATOM 4811 N N . GLY A 1 613 ? 14.769 15.332 -28.501 1.00 85.12 613 GLY A N 1
ATOM 4812 C CA . GLY A 1 613 ? 14.495 15.253 -27.061 1.00 85.12 613 GLY A CA 1
ATOM 4813 C C . GLY A 1 613 ? 14.781 13.862 -26.489 1.00 85.12 613 GLY A C 1
ATOM 4814 O O . GLY A 1 613 ? 15.321 13.755 -25.394 1.00 85.12 613 GLY A O 1
ATOM 4815 N N . ASP A 1 614 ? 14.503 12.814 -27.270 1.00 87.38 614 ASP A N 1
ATOM 4816 C CA . ASP A 1 614 ? 14.733 11.410 -26.910 1.00 87.38 614 ASP A CA 1
ATOM 4817 C C . ASP A 1 614 ? 16.221 11.147 -26.620 1.00 87.38 614 ASP A C 1
ATOM 4819 O O . ASP A 1 614 ? 16.573 10.593 -25.582 1.00 87.38 614 ASP A O 1
ATOM 4823 N N . PHE A 1 615 ? 17.106 11.599 -27.514 1.00 93.12 615 PHE A N 1
ATOM 4824 C CA . PHE A 1 615 ? 18.550 11.434 -27.347 1.00 93.12 615 PHE A CA 1
ATOM 4825 C C . PHE A 1 615 ? 19.078 12.217 -26.144 1.00 93.12 615 PHE A C 1
ATOM 4827 O O . PHE A 1 615 ? 19.861 11.697 -25.355 1.00 93.12 615 PHE A O 1
ATOM 4834 N N . MET A 1 616 ? 18.608 13.452 -25.953 1.00 94.19 616 MET A N 1
ATOM 4835 C CA . MET A 1 616 ? 19.016 14.263 -24.804 1.00 94.19 616 MET A CA 1
ATOM 4836 C C . MET A 1 616 ? 18.573 13.638 -23.477 1.00 94.19 616 MET A C 1
ATOM 4838 O O . MET A 1 616 ? 19.333 13.669 -22.512 1.00 94.19 616 MET A O 1
ATOM 4842 N N . ALA A 1 617 ? 17.394 13.010 -23.437 1.00 90.38 617 ALA A N 1
ATOM 4843 C CA . ALA A 1 617 ? 16.932 12.251 -22.277 1.00 90.38 617 ALA A CA 1
ATOM 4844 C C . ALA A 1 617 ? 17.862 11.073 -21.946 1.00 90.38 617 ALA A C 1
ATOM 4846 O O . ALA A 1 617 ? 18.161 10.839 -20.774 1.00 90.38 617 ALA A O 1
ATOM 4847 N N . VAL A 1 618 ? 18.349 10.358 -22.968 1.00 94.81 618 VAL A N 1
ATOM 4848 C CA . VAL A 1 618 ? 19.326 9.266 -22.813 1.00 94.81 618 VAL A CA 1
ATOM 4849 C C . VAL A 1 618 ? 20.647 9.783 -22.246 1.00 94.81 618 VAL A C 1
ATOM 4851 O O . VAL A 1 618 ? 21.138 9.227 -21.267 1.00 94.81 618 VAL A O 1
ATOM 4854 N N . ILE A 1 619 ? 21.191 10.873 -22.795 1.00 96.69 619 ILE A N 1
ATOM 4855 C CA . ILE A 1 619 ? 22.445 11.476 -22.312 1.00 96.69 619 ILE A CA 1
ATOM 4856 C C . ILE A 1 619 ? 22.319 11.925 -20.853 1.00 96.69 619 ILE A C 1
ATOM 4858 O O . ILE A 1 619 ? 23.179 11.603 -20.034 1.00 96.69 619 ILE A O 1
ATOM 4862 N N . VAL A 1 620 ? 21.230 12.619 -20.508 1.00 93.94 620 VAL A N 1
ATOM 4863 C CA . VAL A 1 620 ? 20.961 13.033 -19.123 1.00 93.94 620 VAL A CA 1
ATOM 4864 C C . VAL A 1 620 ? 20.839 11.815 -18.206 1.00 93.94 620 VAL A C 1
ATOM 4866 O O . VAL A 1 620 ? 21.421 11.816 -17.126 1.00 93.94 620 VAL A O 1
ATOM 4869 N N . SER A 1 621 ? 20.147 10.758 -18.637 1.00 93.25 621 SER A N 1
ATOM 4870 C CA . SER A 1 621 ? 19.968 9.546 -17.825 1.00 93.25 621 SER A CA 1
ATOM 4871 C C . SER A 1 621 ? 21.284 8.810 -17.577 1.00 93.25 621 SER A C 1
ATOM 4873 O O . SER A 1 621 ? 21.534 8.386 -16.454 1.00 93.25 621 SER A O 1
ATOM 4875 N N . LEU A 1 622 ? 22.154 8.703 -18.585 1.00 95.06 622 LEU A N 1
ATOM 4876 C CA . LEU A 1 622 ? 23.482 8.101 -18.435 1.00 95.06 622 LEU A CA 1
ATOM 4877 C C . LEU A 1 622 ? 24.376 8.908 -17.485 1.00 95.06 622 LEU A C 1
ATOM 4879 O O . LEU A 1 622 ? 25.045 8.334 -16.627 1.00 95.06 622 LEU A O 1
ATOM 4883 N N . GLN A 1 623 ? 24.358 10.238 -17.598 1.00 94.69 623 GLN A N 1
ATOM 4884 C CA . GLN A 1 623 ? 25.110 11.119 -16.703 1.00 94.69 623 GLN A CA 1
ATOM 4885 C C . GLN A 1 623 ? 24.628 10.991 -15.252 1.00 94.69 623 GLN A C 1
ATOM 4887 O O . GLN A 1 623 ? 25.428 10.833 -14.332 1.00 94.69 623 GLN A O 1
ATOM 4892 N N . GLN A 1 624 ? 23.313 10.983 -15.040 1.00 91.12 624 GLN A N 1
ATOM 4893 C CA . GLN A 1 624 ? 22.715 10.818 -13.715 1.00 91.12 624 GLN A CA 1
ATOM 4894 C C . GLN A 1 624 ? 22.902 9.396 -13.142 1.00 91.12 624 GLN A C 1
ATOM 4896 O O . GLN A 1 624 ? 22.896 9.211 -11.920 1.00 91.12 624 GLN A O 1
ATOM 4901 N N . ALA A 1 625 ? 23.110 8.397 -14.005 1.00 90.19 625 ALA A N 1
ATOM 4902 C CA . ALA A 1 625 ? 23.506 7.046 -13.620 1.00 90.19 625 ALA A CA 1
ATOM 4903 C C . ALA A 1 625 ? 24.984 6.936 -13.197 1.00 90.19 625 ALA A C 1
ATOM 4905 O O . ALA A 1 625 ? 25.374 5.894 -12.671 1.00 90.19 625 ALA A O 1
ATOM 4906 N N . GLY A 1 626 ? 25.773 8.003 -13.366 1.00 91.88 626 GLY A N 1
ATOM 4907 C CA . GLY A 1 626 ? 27.155 8.106 -12.894 1.00 91.88 626 GLY A CA 1
ATOM 4908 C C . GLY A 1 626 ? 28.218 8.094 -13.993 1.00 91.88 626 GLY A C 1
ATOM 4909 O O . GLY A 1 626 ? 29.401 8.105 -13.662 1.00 91.88 626 GLY A O 1
ATOM 4910 N N . LEU A 1 627 ? 27.849 8.084 -15.281 1.00 93.38 627 LEU A N 1
ATOM 4911 C CA . LEU A 1 627 ? 28.847 8.193 -16.350 1.00 93.38 627 LEU A CA 1
ATOM 4912 C C . LEU A 1 627 ? 29.444 9.599 -16.378 1.00 93.38 627 LEU A C 1
ATOM 4914 O O . LEU A 1 627 ? 28.721 10.598 -16.335 1.00 93.38 627 LEU A O 1
ATOM 4918 N N . SER A 1 628 ? 30.768 9.674 -16.516 1.00 94.19 628 SER A N 1
ATOM 4919 C CA . SER A 1 628 ? 31.446 10.955 -16.670 1.00 94.19 628 SER A CA 1
ATOM 4920 C C . SER A 1 628 ? 31.107 11.598 -18.014 1.00 94.19 628 SER A C 1
ATOM 4922 O O . SER A 1 628 ? 30.936 10.931 -19.039 1.00 94.19 628 SER A O 1
ATOM 4924 N N . THR A 1 629 ? 31.095 12.927 -18.039 1.00 95.94 629 THR A N 1
ATOM 4925 C CA . THR A 1 629 ? 30.882 13.690 -19.271 1.00 95.94 629 THR A CA 1
ATOM 4926 C C . THR A 1 629 ? 31.943 13.396 -20.340 1.00 95.94 629 THR A C 1
ATOM 4928 O O . THR A 1 629 ? 31.625 13.401 -21.526 1.00 95.94 629 THR A O 1
ATOM 4931 N N . SER A 1 630 ? 33.177 13.053 -19.947 1.00 95.25 630 SER A N 1
ATOM 4932 C CA . SER A 1 630 ? 34.231 12.625 -20.879 1.00 95.25 630 SER A CA 1
ATOM 4933 C C . SER A 1 630 ? 33.929 11.283 -21.554 1.00 95.25 630 SER A C 1
ATOM 4935 O O . SER A 1 630 ? 34.129 11.153 -22.760 1.00 95.25 630 SER A O 1
ATOM 4937 N N . MET A 1 631 ? 33.404 10.300 -20.812 1.00 94.69 631 MET A N 1
ATOM 4938 C CA . MET A 1 631 ? 32.995 9.005 -21.371 1.00 94.69 631 MET A CA 1
ATOM 4939 C C . MET A 1 631 ? 31.816 9.160 -22.332 1.00 94.69 631 MET A C 1
ATOM 4941 O O . MET A 1 631 ? 31.786 8.520 -23.383 1.00 94.69 631 MET A O 1
ATOM 4945 N N . LEU A 1 632 ? 30.861 10.032 -21.992 1.00 96.19 632 LEU A N 1
ATOM 4946 C CA . LEU A 1 632 ? 29.739 10.359 -22.872 1.00 96.19 632 LEU A CA 1
ATOM 4947 C C . LEU A 1 632 ? 30.218 11.022 -24.168 1.00 96.19 632 LEU A C 1
ATOM 4949 O O . LEU A 1 632 ? 29.757 10.636 -25.242 1.00 96.19 632 LEU A O 1
ATOM 4953 N N . ASP A 1 633 ? 31.163 11.966 -24.088 1.00 96.50 633 ASP A N 1
ATOM 4954 C CA . ASP A 1 633 ? 31.743 12.602 -25.277 1.00 96.50 633 ASP A CA 1
ATOM 4955 C C . ASP A 1 633 ? 32.463 11.584 -26.164 1.00 96.50 633 ASP A C 1
ATOM 4957 O O . ASP A 1 633 ? 32.201 11.542 -27.362 1.00 96.50 633 ASP A O 1
ATOM 4961 N N . ASP A 1 634 ? 33.314 10.718 -25.598 1.00 95.50 634 ASP A N 1
ATOM 4962 C CA . ASP A 1 634 ? 34.031 9.694 -26.372 1.00 95.50 634 ASP A CA 1
ATOM 4963 C C . ASP A 1 634 ? 33.063 8.715 -27.057 1.00 95.50 634 ASP A C 1
ATOM 4965 O O . ASP A 1 634 ? 33.170 8.460 -28.261 1.00 95.50 634 ASP A O 1
ATOM 4969 N N . ALA A 1 635 ? 32.058 8.212 -26.332 1.00 95.88 635 ALA A N 1
ATOM 4970 C CA . ALA A 1 635 ? 31.067 7.294 -26.890 1.00 95.88 635 ALA A CA 1
ATOM 4971 C C . ALA A 1 635 ? 30.267 7.924 -28.046 1.00 95.88 635 ALA A C 1
ATOM 4973 O O . ALA A 1 635 ? 30.033 7.262 -29.066 1.00 95.88 635 ALA A O 1
ATOM 4974 N N . VAL A 1 636 ? 29.884 9.201 -27.925 1.00 96.44 636 VAL A N 1
ATOM 4975 C CA . VAL A 1 636 ? 29.153 9.939 -28.970 1.00 96.44 636 VAL A CA 1
ATOM 4976 C C . VAL A 1 636 ? 30.072 10.310 -30.139 1.00 96.44 636 VAL A C 1
ATOM 4978 O O . VAL A 1 636 ? 29.695 10.087 -31.292 1.00 96.44 636 VAL A O 1
ATOM 4981 N N . ASN A 1 637 ? 31.308 10.745 -29.888 1.00 96.25 637 ASN A N 1
ATOM 4982 C CA . ASN A 1 637 ? 32.296 11.033 -30.935 1.00 96.25 637 ASN A CA 1
ATOM 4983 C C . ASN A 1 637 ? 32.583 9.799 -31.806 1.00 96.25 637 ASN A C 1
ATOM 4985 O O . ASN A 1 637 ? 32.687 9.911 -33.031 1.00 96.25 637 ASN A O 1
ATOM 4989 N N . ARG A 1 638 ? 32.608 8.595 -31.217 1.00 96.00 638 ARG A N 1
ATOM 4990 C CA . ARG A 1 638 ? 32.734 7.321 -31.955 1.00 96.00 638 ARG A CA 1
ATOM 4991 C C . ARG A 1 638 ? 31.560 7.037 -32.898 1.00 96.00 638 ARG A C 1
ATOM 4993 O O . ARG A 1 638 ? 31.751 6.367 -33.913 1.00 96.00 638 ARG A O 1
ATOM 5000 N N . THR A 1 639 ? 30.380 7.608 -32.639 1.00 94.31 639 THR A N 1
ATOM 5001 C CA . THR A 1 639 ? 29.237 7.579 -33.574 1.00 94.31 639 THR A CA 1
ATOM 5002 C C . THR A 1 639 ? 29.345 8.614 -34.704 1.00 94.31 639 THR A C 1
ATOM 5004 O O . THR A 1 639 ? 28.463 8.679 -35.553 1.00 94.31 639 THR A O 1
ATOM 5007 N N . ARG A 1 640 ? 30.450 9.380 -34.770 1.00 96.31 640 ARG A N 1
ATOM 5008 C CA . ARG A 1 640 ? 30.700 10.507 -35.695 1.00 96.31 640 ARG A CA 1
ATOM 5009 C C . ARG A 1 640 ? 29.824 11.737 -35.442 1.00 96.31 640 ARG A C 1
ATOM 5011 O O . ARG A 1 640 ? 29.612 12.543 -36.348 1.00 96.31 640 ARG A O 1
ATOM 5018 N N . HIS A 1 641 ? 29.341 11.894 -34.215 1.00 96.12 641 HIS A N 1
ATOM 5019 C CA . HIS A 1 641 ? 28.569 13.051 -33.780 1.00 96.12 641 HIS A CA 1
ATOM 5020 C C . HIS A 1 641 ? 29.329 13.824 -32.698 1.00 96.12 641 HIS A C 1
ATOM 5022 O O . HIS A 1 641 ? 30.037 13.227 -31.903 1.00 96.12 641 HIS A O 1
ATOM 5028 N N . ASP A 1 642 ? 29.170 15.149 -32.659 1.00 96.62 642 ASP A N 1
ATOM 5029 C CA . ASP A 1 642 ? 29.758 16.005 -31.621 1.00 96.62 642 ASP A CA 1
ATOM 5030 C C . ASP A 1 642 ? 28.701 16.321 -30.553 1.00 96.62 642 ASP A C 1
ATOM 5032 O O . ASP A 1 642 ? 27.763 17.088 -30.810 1.00 96.62 642 ASP A O 1
ATOM 5036 N N . LEU A 1 643 ? 28.856 15.750 -29.353 1.00 96.62 643 LEU A N 1
ATOM 5037 C CA . LEU A 1 643 ? 27.895 15.901 -28.257 1.00 96.62 643 LEU A CA 1
ATOM 5038 C C . LEU A 1 643 ? 27.677 17.3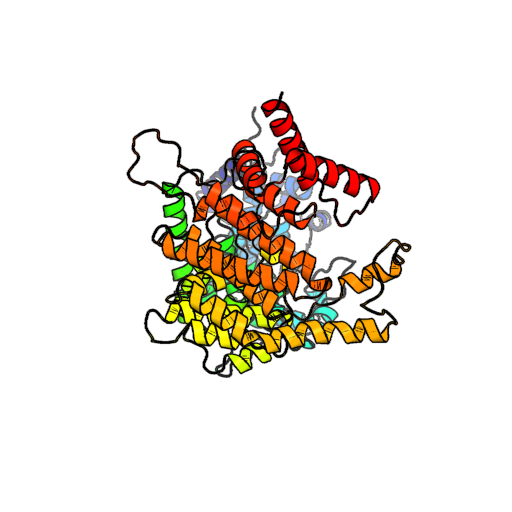72 -27.870 1.00 96.62 643 LEU A C 1
ATOM 5040 O O . LEU A 1 643 ? 26.532 17.808 -27.724 1.00 96.62 643 LEU A O 1
ATOM 5044 N N . LEU A 1 644 ? 28.751 18.164 -27.782 1.00 97.31 644 LEU A N 1
ATOM 5045 C CA . LEU A 1 644 ? 28.679 19.588 -27.444 1.00 97.31 644 LEU A CA 1
ATOM 5046 C C . LEU A 1 644 ? 27.855 20.363 -28.480 1.00 97.31 644 LEU A C 1
ATOM 5048 O O . LEU A 1 644 ? 27.001 21.184 -28.129 1.00 97.31 644 LEU A O 1
ATOM 5052 N N . HIS A 1 645 ? 28.079 20.083 -29.767 1.00 96.69 645 HIS A N 1
ATOM 5053 C CA . HIS A 1 645 ? 27.301 20.689 -30.846 1.00 96.69 645 HIS A CA 1
ATOM 5054 C C . HIS A 1 645 ? 25.820 20.293 -30.772 1.00 96.69 645 HIS A C 1
ATOM 5056 O O . HIS A 1 645 ? 24.941 21.152 -30.917 1.00 96.69 645 HIS A O 1
ATOM 5062 N N . MET A 1 646 ? 25.530 19.010 -30.529 1.00 96.44 646 MET A N 1
ATOM 5063 C CA . MET A 1 646 ? 24.160 18.505 -30.425 1.00 96.44 646 MET A CA 1
ATOM 5064 C C . MET A 1 646 ? 23.398 19.164 -29.268 1.00 96.44 646 MET A C 1
ATOM 5066 O O . MET A 1 646 ? 22.273 19.623 -29.483 1.00 96.44 646 MET A O 1
ATOM 5070 N N . ILE A 1 647 ? 24.008 19.270 -28.079 1.00 95.50 647 ILE A N 1
ATOM 5071 C CA . ILE A 1 647 ? 23.402 19.905 -26.896 1.00 95.50 647 ILE A CA 1
ATOM 5072 C C . ILE A 1 647 ? 23.089 21.377 -27.176 1.00 95.50 647 ILE A C 1
ATOM 5074 O O . ILE A 1 647 ? 21.939 21.802 -27.026 1.00 95.50 647 ILE A O 1
ATOM 5078 N N . ARG A 1 648 ? 24.071 22.148 -27.663 1.00 95.38 648 ARG A N 1
ATOM 5079 C CA . ARG A 1 648 ? 23.896 23.576 -27.986 1.00 95.38 648 ARG A CA 1
ATOM 5080 C C . ARG A 1 648 ? 22.761 23.807 -28.968 1.00 95.38 648 ARG A C 1
ATOM 5082 O O . ARG A 1 648 ? 21.919 24.686 -28.770 1.00 95.38 648 ARG A O 1
ATOM 5089 N N . ARG A 1 649 ? 22.722 23.003 -30.032 1.00 93.94 649 ARG A N 1
ATOM 5090 C CA . ARG A 1 649 ? 21.685 23.108 -31.057 1.00 93.94 649 ARG A CA 1
ATOM 5091 C C . ARG A 1 649 ? 20.313 22.738 -30.505 1.00 93.94 649 ARG A C 1
ATOM 5093 O O . ARG A 1 649 ? 19.358 23.456 -30.795 1.00 93.94 649 ARG A O 1
ATOM 5100 N N . PHE A 1 650 ? 20.209 21.683 -29.697 1.00 91.25 650 PHE A N 1
ATOM 5101 C CA . PHE A 1 650 ? 18.954 21.309 -29.049 1.00 91.25 650 PHE A CA 1
ATOM 5102 C C . PHE A 1 650 ? 18.446 22.421 -28.125 1.00 91.25 650 PHE A C 1
ATOM 5104 O O . PHE A 1 650 ? 17.342 22.915 -28.330 1.00 91.25 650 PHE A O 1
ATOM 5111 N N . VAL A 1 651 ? 19.265 22.894 -27.181 1.00 89.38 651 VAL A N 1
ATOM 5112 C CA . VAL A 1 651 ? 18.885 23.961 -26.236 1.00 89.38 651 VAL A CA 1
ATOM 5113 C C . VAL A 1 651 ? 18.465 25.237 -26.973 1.00 89.38 651 VAL A C 1
ATOM 5115 O O . VAL A 1 651 ? 17.463 25.856 -26.610 1.00 89.38 651 VAL A O 1
ATOM 5118 N N . ALA A 1 652 ? 19.180 25.621 -28.036 1.00 90.38 652 ALA A N 1
ATOM 5119 C CA . ALA A 1 652 ? 18.827 26.782 -28.852 1.00 90.38 652 ALA A CA 1
ATOM 5120 C C . ALA A 1 652 ? 17.474 26.616 -29.567 1.00 90.38 652 ALA A C 1
ATOM 5122 O O . ALA A 1 652 ? 16.677 27.556 -29.591 1.00 90.38 652 ALA A O 1
ATOM 5123 N N . VAL A 1 653 ? 17.200 25.437 -30.137 1.00 87.50 653 VAL A N 1
ATOM 5124 C CA . VAL A 1 653 ? 15.920 25.136 -30.798 1.00 87.50 653 VAL A CA 1
ATOM 5125 C C . VAL A 1 653 ? 14.779 25.125 -29.784 1.00 87.50 653 VAL A C 1
ATOM 5127 O O . VAL A 1 653 ? 13.777 25.805 -30.003 1.00 87.50 653 VAL A O 1
ATOM 5130 N N . THR A 1 654 ? 14.934 24.437 -28.653 1.00 83.44 654 THR A N 1
ATOM 5131 C CA . THR A 1 654 ? 13.880 24.330 -27.634 1.00 83.44 654 THR A CA 1
ATOM 5132 C C . THR A 1 654 ? 13.555 25.693 -27.016 1.00 83.44 654 THR A C 1
ATOM 5134 O O . THR A 1 654 ? 12.381 26.020 -26.855 1.00 83.44 654 THR A O 1
ATOM 5137 N N . ARG A 1 655 ? 14.566 26.547 -26.772 1.00 84.12 655 ARG A N 1
ATOM 5138 C CA . ARG A 1 655 ? 14.361 27.943 -26.332 1.00 84.12 655 ARG A CA 1
ATOM 5139 C C . ARG A 1 655 ? 13.548 28.757 -27.337 1.00 84.12 655 ARG A C 1
ATOM 5141 O O . ARG A 1 655 ? 12.681 29.524 -26.937 1.00 84.12 655 ARG A O 1
ATOM 5148 N N . ARG A 1 656 ? 13.824 28.600 -28.636 1.00 84.44 656 ARG A N 1
ATOM 5149 C CA . ARG A 1 656 ? 13.106 29.322 -29.702 1.00 84.44 656 ARG A CA 1
ATOM 5150 C C . ARG A 1 656 ? 11.664 28.859 -29.860 1.00 84.44 656 ARG A C 1
ATOM 5152 O O . ARG A 1 656 ? 10.808 29.679 -30.163 1.00 84.44 656 ARG A O 1
ATOM 5159 N N . LEU A 1 657 ? 11.406 27.563 -29.689 1.00 78.44 657 LEU A N 1
ATOM 5160 C CA . LEU A 1 657 ? 10.067 26.998 -29.848 1.00 78.44 657 LEU A CA 1
ATOM 5161 C C . LEU A 1 657 ? 9.143 27.301 -28.661 1.00 78.44 657 LEU A C 1
ATOM 5163 O O . LEU A 1 657 ? 7.934 27.159 -28.814 1.00 78.44 657 LEU A O 1
ATOM 5167 N N . ASN A 1 658 ? 9.692 27.718 -27.510 1.00 69.81 658 ASN A N 1
ATOM 5168 C CA . ASN A 1 658 ? 8.962 27.937 -26.254 1.00 69.81 658 ASN A CA 1
ATOM 5169 C C . ASN A 1 658 ? 7.968 26.799 -25.941 1.00 69.81 658 ASN A C 1
ATOM 5171 O O . ASN A 1 658 ? 6.872 27.022 -25.428 1.00 69.81 658 ASN A O 1
ATOM 5175 N N . ASP A 1 659 ? 8.324 25.572 -26.331 1.00 64.75 659 ASP A N 1
ATOM 5176 C CA . ASP A 1 659 ? 7.438 24.424 -26.215 1.00 64.75 659 ASP A CA 1
ATOM 5177 C C . ASP A 1 659 ? 7.533 23.878 -24.793 1.00 64.75 659 ASP A C 1
ATOM 5179 O O . ASP A 1 659 ? 8.425 23.093 -24.456 1.00 64.75 659 ASP A O 1
ATOM 5183 N N . CYS A 1 660 ? 6.592 24.307 -23.952 1.00 56.94 660 CYS A N 1
ATOM 5184 C CA . CYS A 1 660 ? 6.493 23.894 -22.556 1.00 56.94 660 CYS A CA 1
ATOM 5185 C C . CYS A 1 660 ? 6.412 22.364 -22.382 1.00 56.94 660 CYS A C 1
ATOM 5187 O O . CYS A 1 660 ? 6.652 21.878 -21.282 1.00 56.94 660 CYS A O 1
ATOM 5189 N N . ARG A 1 661 ? 6.076 21.591 -23.431 1.00 56.62 661 ARG A N 1
ATOM 5190 C CA . ARG A 1 661 ? 6.004 20.118 -23.366 1.00 56.62 661 ARG A CA 1
ATOM 5191 C C . ARG A 1 661 ? 7.373 19.446 -23.433 1.00 56.62 661 ARG A C 1
ATOM 5193 O O . ARG A 1 661 ? 7.546 18.373 -22.869 1.00 56.62 661 ARG A O 1
ATOM 5200 N N . VAL A 1 662 ? 8.338 20.071 -24.106 1.00 57.88 662 VAL A N 1
ATOM 5201 C CA . VAL A 1 662 ? 9.726 19.578 -24.224 1.00 57.88 662 VAL A CA 1
ATOM 5202 C C . VAL A 1 662 ? 10.611 20.166 -23.115 1.00 57.88 662 VAL A C 1
ATOM 5204 O O . VAL A 1 662 ? 11.707 19.680 -22.837 1.00 57.88 662 VAL A O 1
ATOM 5207 N N . TRP A 1 663 ? 10.128 21.217 -22.455 1.00 65.94 663 TRP A N 1
ATOM 5208 C CA . TRP A 1 663 ? 10.864 21.992 -21.469 1.00 65.94 663 TRP A CA 1
ATOM 5209 C C . TRP A 1 663 ? 10.784 21.384 -20.060 1.00 65.94 663 TRP A C 1
ATOM 5211 O O . TRP A 1 663 ? 10.068 21.882 -19.194 1.00 65.94 663 TRP A O 1
ATOM 5221 N N . ASN A 1 664 ? 11.545 20.314 -19.807 1.00 73.62 664 ASN A N 1
ATOM 5222 C CA . ASN A 1 664 ? 11.831 19.879 -18.437 1.00 73.62 664 ASN A CA 1
ATOM 5223 C C . ASN A 1 664 ? 13.009 20.715 -17.878 1.00 73.62 664 ASN A C 1
ATOM 5225 O O . ASN A 1 664 ? 14.139 20.541 -18.347 1.00 73.62 664 ASN A O 1
ATOM 5229 N N . PRO A 1 665 ? 12.789 21.621 -16.904 1.00 78.19 665 PRO A N 1
ATOM 5230 C CA . PRO A 1 665 ? 13.836 22.509 -16.395 1.00 78.19 665 PRO A CA 1
ATOM 5231 C C . PRO A 1 665 ? 15.002 21.748 -15.751 1.00 78.19 665 PRO A C 1
ATOM 5233 O O . PRO A 1 665 ? 16.148 22.174 -15.897 1.00 78.19 665 PRO A O 1
ATOM 5236 N N . ASP A 1 666 ? 14.741 20.597 -15.122 1.00 80.25 666 ASP A N 1
ATOM 5237 C CA . ASP A 1 666 ? 15.793 19.754 -14.546 1.00 80.25 666 ASP A CA 1
ATOM 5238 C C . ASP A 1 666 ? 16.702 19.174 -15.640 1.00 80.25 666 ASP A C 1
ATOM 5240 O O . ASP A 1 666 ? 17.923 19.132 -15.482 1.00 80.25 666 ASP A O 1
ATOM 5244 N N . TRP A 1 667 ? 16.133 18.778 -16.784 1.00 83.81 667 TRP A N 1
ATOM 5245 C CA . TRP A 1 667 ? 16.920 18.283 -17.919 1.00 83.81 667 TRP A CA 1
ATOM 5246 C C . TRP A 1 667 ? 17.752 19.387 -18.552 1.00 83.81 667 TRP A C 1
ATOM 5248 O O . TRP A 1 667 ? 18.919 19.170 -18.862 1.00 83.81 667 TRP A O 1
ATOM 5258 N N . VAL A 1 668 ? 17.184 20.582 -18.723 1.00 84.88 668 VAL A N 1
ATOM 5259 C CA . VAL A 1 668 ? 17.924 21.725 -19.272 1.00 84.88 668 VAL A CA 1
ATOM 5260 C C . VAL A 1 668 ? 19.094 22.097 -18.361 1.00 84.88 668 VAL A C 1
ATOM 5262 O O . VAL A 1 668 ? 20.190 22.342 -18.862 1.00 84.88 668 VAL A O 1
ATOM 5265 N N . ALA A 1 669 ? 18.895 22.088 -17.041 1.00 87.69 669 ALA A N 1
ATOM 5266 C CA . ALA A 1 669 ? 19.966 22.327 -16.079 1.00 87.69 669 ALA A CA 1
ATOM 5267 C C . ALA A 1 669 ? 21.059 21.242 -16.144 1.00 87.69 669 ALA A C 1
ATOM 5269 O O . ALA A 1 669 ? 22.247 21.567 -16.116 1.00 87.69 669 ALA A O 1
ATOM 5270 N N . ALA A 1 670 ? 20.679 19.966 -16.281 1.00 90.56 670 ALA A N 1
ATOM 5271 C CA . ALA A 1 670 ? 21.632 18.869 -16.460 1.00 90.56 670 ALA A CA 1
ATOM 5272 C C . ALA A 1 670 ? 22.433 19.011 -17.767 1.00 90.56 670 ALA A C 1
ATOM 5274 O O . ALA A 1 670 ? 23.657 18.926 -17.751 1.00 90.56 670 ALA A O 1
ATOM 5275 N N . LEU A 1 671 ? 21.767 19.319 -18.883 1.00 93.44 671 LEU A N 1
ATOM 5276 C CA . LEU A 1 671 ? 22.417 19.538 -20.179 1.00 93.44 671 LEU A CA 1
ATOM 5277 C C . LEU A 1 671 ? 23.363 20.745 -20.166 1.00 93.44 671 LEU A C 1
ATOM 5279 O O . LEU A 1 671 ? 24.435 20.672 -20.754 1.00 93.44 671 LEU A O 1
ATOM 5283 N N . GLN A 1 672 ? 23.002 21.836 -19.483 1.00 93.06 672 GLN A N 1
ATOM 5284 C CA . GLN A 1 672 ? 23.880 23.003 -19.316 1.00 93.06 672 GLN A CA 1
ATOM 5285 C C . GLN A 1 672 ? 25.131 22.672 -18.500 1.00 93.06 672 GLN A C 1
ATOM 5287 O O . GLN A 1 672 ? 26.209 23.182 -18.801 1.00 93.06 672 GLN A O 1
ATOM 5292 N N . ARG A 1 673 ? 25.006 21.804 -17.490 1.00 94.44 673 ARG A N 1
ATOM 5293 C CA . ARG A 1 673 ? 26.154 21.312 -16.722 1.00 94.44 673 ARG A CA 1
ATOM 5294 C C . ARG A 1 673 ? 27.096 20.493 -17.605 1.00 94.44 673 ARG A C 1
ATOM 5296 O O . ARG A 1 673 ? 28.283 20.795 -17.651 1.00 94.44 673 ARG A O 1
ATOM 5303 N N . ILE A 1 674 ? 26.547 19.540 -18.363 1.00 95.56 674 ILE A N 1
ATOM 5304 C CA . ILE A 1 674 ? 27.298 18.727 -19.335 1.00 95.56 674 ILE A CA 1
ATOM 5305 C C . ILE A 1 674 ? 27.978 19.631 -20.375 1.00 95.56 674 ILE A C 1
ATOM 5307 O O . ILE A 1 674 ? 29.159 19.466 -20.659 1.00 95.56 674 ILE A O 1
ATOM 5311 N N . GLU A 1 675 ? 27.270 20.629 -20.912 1.00 96.75 675 GLU A N 1
ATOM 5312 C CA . GLU A 1 675 ? 27.834 21.611 -21.847 1.00 96.75 675 GLU A CA 1
ATOM 5313 C C . GLU A 1 675 ? 29.025 22.375 -21.245 1.00 96.75 675 GLU A C 1
ATOM 5315 O O . GLU A 1 675 ? 30.045 22.553 -21.921 1.00 96.75 675 GLU A O 1
ATOM 5320 N N . GLY A 1 676 ? 28.899 22.831 -19.995 1.00 96.12 676 GLY A N 1
ATOM 5321 C CA . GLY A 1 676 ? 29.965 23.525 -19.273 1.00 96.12 676 GLY A CA 1
ATOM 5322 C C . GLY A 1 676 ? 31.206 22.648 -19.112 1.00 96.12 676 GLY A C 1
ATOM 5323 O O . GLY A 1 676 ? 32.296 23.062 -19.499 1.00 96.12 676 GLY A O 1
ATOM 5324 N N . GLU A 1 677 ? 31.023 21.412 -18.642 1.00 96.56 677 GLU A N 1
ATOM 5325 C CA . GLU A 1 677 ? 32.100 20.427 -18.471 1.00 96.56 677 GLU A CA 1
ATOM 5326 C C . GLU A 1 677 ? 32.799 20.093 -19.803 1.00 96.56 677 GLU A C 1
ATOM 5328 O O . GLU A 1 677 ? 34.027 20.108 -19.876 1.00 96.56 677 GLU A O 1
ATOM 5333 N N . LEU A 1 678 ? 32.041 19.865 -20.885 1.00 96.69 678 LEU A N 1
ATOM 5334 C CA . LEU A 1 678 ? 32.596 19.622 -22.226 1.00 96.69 678 LEU A CA 1
ATOM 5335 C C . LEU A 1 678 ? 33.376 20.819 -22.766 1.00 96.69 678 LEU A C 1
ATOM 5337 O O . LEU A 1 678 ? 34.404 20.644 -23.418 1.00 96.69 678 LEU A O 1
ATOM 5341 N N . THR A 1 679 ? 32.884 22.035 -22.521 1.00 96.50 679 THR A N 1
ATOM 5342 C CA . THR A 1 679 ? 33.570 23.256 -22.953 1.00 96.50 679 THR A CA 1
ATOM 5343 C C . THR A 1 679 ? 34.912 23.376 -22.241 1.00 96.50 679 THR A C 1
ATOM 5345 O O . THR A 1 679 ? 35.916 23.578 -22.914 1.00 96.50 679 THR A O 1
ATOM 5348 N N . SER A 1 680 ? 34.943 23.164 -20.922 1.00 96.31 680 SER A N 1
ATOM 5349 C CA . SER A 1 680 ? 36.175 23.196 -20.128 1.00 96.31 680 SER A CA 1
ATOM 5350 C C . SER A 1 680 ? 37.185 22.110 -20.504 1.00 96.31 680 SER A C 1
ATOM 5352 O O . SER A 1 680 ? 38.376 22.350 -20.385 1.00 96.31 680 SER A O 1
ATOM 5354 N N . MET A 1 681 ? 36.744 20.931 -20.957 1.00 95.56 681 MET A N 1
ATOM 5355 C CA . MET A 1 681 ? 37.657 19.861 -21.396 1.00 95.56 681 MET A CA 1
ATOM 5356 C C . MET A 1 681 ? 38.286 20.107 -22.776 1.00 95.56 681 MET A C 1
ATOM 5358 O O . MET A 1 681 ? 39.322 19.521 -23.081 1.00 95.56 681 MET A O 1
ATOM 5362 N N . ARG A 1 682 ? 37.643 20.911 -23.635 1.00 94.25 682 ARG A N 1
ATOM 5363 C CA . ARG A 1 682 ? 38.095 21.178 -25.015 1.00 94.25 682 ARG A CA 1
ATOM 5364 C C . ARG A 1 682 ? 38.886 22.482 -25.166 1.00 94.25 682 ARG A C 1
ATOM 5366 O O . ARG A 1 682 ? 39.487 22.684 -26.221 1.00 94.25 682 ARG A O 1
ATOM 5373 N N . THR A 1 683 ? 38.828 23.364 -24.170 1.00 93.44 683 THR A N 1
ATOM 5374 C CA . THR A 1 683 ? 39.671 24.566 -24.044 1.00 93.44 683 THR A CA 1
ATOM 5375 C C . THR A 1 683 ? 40.948 24.232 -23.306 1.00 93.44 683 THR A C 1
ATOM 5377 O O . THR A 1 683 ? 42.019 24.664 -23.782 1.00 93.44 683 THR A O 1
#

Organism: Acidithiobacillus thiooxidans (NCBI:txid930)

Sequence (683 aa):
MMPRSFEDYLDDRRMRIASWLEDRNAAEAATAVCESWIEDLLHRGLTLHSRHDLAALPTDMLLADRLSAAKFDGLALAWKWQIEDAEGKEPAEAALIGHALAAASGRAYAVHGPGKLDWVGHFVASINSLLWEEFANFAAKKFRDNPDLLEKFIDFLSGIIAMAHDAPDTVTEIPPRCGSMASVVEQFARTRMSFQVVWEEDQWAILFRSSDAFEILRRADAGRFVVMIDQLPHPTLVKQCLSSKALLASPEDVLSLLRLANSAIDAEGCWHRCGMAAILLLQLASEQLLLLWADEDDAEDLNKDIAHFSDGVREVLDVLFARPDGVELAWCWLENLLRQIPRVPAVNRSAPRKLMVNRIGILVHALGSRLEPRRAQDAWITEAEPLARQFRAVAVLSVTAFTSMAGGLDVGVVAKSLLKPNGFDLTRASELIHLPGAPLRTIPGDALARIPDAASWFISTWSALRFERERAWRSINPALKQRGFNPCVYVTSGPSVPDEFKGHLNKGRGVGNPAEIMGVWGLGAIESLVIDTQAQYEDRSRMWFAVERTFREARLVEPRLGRDFWSKAIARLFWWWPQVFTEVNDQADSEGAASFDPAGLSRALVPYAEISGDFMAVIVSLQQAGLSTSMLDDAVNRTRHDLLHMIRRFVAVTRRLNDCRVWNPDWVAALQRIEGELTSMRT

Secondary structure (DSSP, 8-state):
-PPPPHHHHHHHHHHHHHHHHHSHHHHHHHHHHHHHHHHHHHHTT----SHHHHHTS-GGG-HHHHHHHTT-HHHHHHHHHHHHT-SSPPPTTHHHHHHHHHHHHHHHHHHH-GGGTHHHHHHHHHH-HHHHHHHHHHHHHHHHH-HHHHHHHHHHHHHHHHHHHH-HHHHEE--TTSPPHHHHHHHHHHTT--HHHHHH----S-EETTHHHHHHHHHH-HHHHHHHHTTSSSHHHHHHHT--HHHHT-HHHHHHHHHHSPPSB-TTS-B-GGGHHHHHHHHHHHHHHHH-------HHHHHHHHHHHHHHHHHHHHHHHTSTTHHHHHHHHHHHHHHPPP------TTS-------HHHHHHHHHHHHSPPPTTHHHHHHHS-TTTHHHHHHHHHHHHHHHTTTT---HHHHHHHHTS-S-PBPS-HHHHHHSTT-HHHHHHHHHHHTSTTHHHHHHHHHHHTHHHHHHHHHHTHHHHHTTT--TT---S------HHHHHHHTT---BPPHHHHHHHHHHHHHHHHHH-TTS-HHHHHHHHHHHHHHHHHHHHHS-GGGHHHHHHHHHHHHHTHHHHHS---TT--S-------HHHHHHHHGGG-SSSHHHHHHHHHHHHTT--HHHHHHHHHHTT--HHHHHHHHHHHHHHHT-TTT--HHHHHHHHHHHHHHHHHH-